Protein AF-A0A819NK34-F1 (afdb_monomer_lite)

Structure (mmCIF, N/CA/C/O backbone):
data_AF-A0A819NK34-F1
#
_entry.id   AF-A0A819NK34-F1
#
loop_
_atom_site.group_PDB
_atom_site.id
_atom_site.type_symbol
_atom_site.label_atom_id
_atom_site.label_alt_id
_atom_site.label_comp_id
_atom_site.label_asym_id
_atom_site.label_entity_id
_atom_site.label_seq_id
_atom_site.pdbx_PDB_ins_code
_atom_site.Cartn_x
_atom_site.Cartn_y
_atom_site.Cartn_z
_atom_site.occupancy
_atom_site.B_iso_or_equiv
_atom_site.auth_seq_id
_atom_site.auth_comp_id
_atom_site.auth_asym_id
_atom_site.auth_atom_id
_atom_site.pdbx_PDB_model_num
ATOM 1 N N . MET A 1 1 ? -2.467 11.277 -20.483 1.00 30.06 1 MET A N 1
ATOM 2 C CA . MET A 1 1 ? -1.387 10.274 -20.500 1.00 30.06 1 MET A CA 1
ATOM 3 C C . MET A 1 1 ? -0.006 10.895 -20.282 1.00 30.06 1 MET A C 1
ATOM 5 O O . MET A 1 1 ? 0.793 10.270 -19.603 1.00 30.06 1 MET A O 1
ATOM 9 N N . SER A 1 2 ? 0.207 12.167 -20.659 1.00 23.39 2 SER A N 1
ATOM 10 C CA . SER A 1 2 ? 1.156 13.052 -19.950 1.00 23.39 2 SER A CA 1
ATOM 11 C C . SER A 1 2 ? 1.009 12.925 -18.430 1.00 23.39 2 SER A C 1
ATOM 13 O O . SER A 1 2 ? 1.991 12.760 -17.735 1.00 23.39 2 SER A O 1
ATOM 15 N N . ALA A 1 3 ? -0.232 12.818 -17.948 1.00 28.27 3 ALA A N 1
ATOM 16 C CA . ALA A 1 3 ? -0.542 12.581 -16.543 1.00 28.27 3 ALA A CA 1
ATOM 17 C C . ALA A 1 3 ? -0.014 11.271 -15.922 1.00 28.27 3 ALA A C 1
ATOM 19 O O . ALA A 1 3 ? 0.008 11.235 -14.709 1.00 28.27 3 ALA A O 1
ATOM 20 N N . VAL A 1 4 ? 0.363 10.219 -16.673 1.00 31.67 4 VAL A N 1
ATOM 21 C CA . VAL A 1 4 ? 0.807 8.918 -16.097 1.00 31.67 4 VAL A CA 1
ATOM 22 C C . VAL A 1 4 ? 2.336 8.818 -16.032 1.00 31.67 4 VAL A C 1
ATOM 24 O O . VAL A 1 4 ? 2.873 8.350 -15.043 1.00 31.67 4 VAL A O 1
ATOM 27 N N . VAL A 1 5 ? 3.053 9.358 -17.023 1.00 31.89 5 VAL A N 1
ATOM 28 C CA . VAL A 1 5 ? 4.519 9.512 -16.933 1.00 31.89 5 VAL A CA 1
ATOM 29 C C . VAL A 1 5 ? 4.885 10.671 -16.001 1.00 31.89 5 VAL A C 1
ATOM 31 O O . VAL A 1 5 ? 5.828 10.552 -15.218 1.00 31.89 5 VAL A O 1
ATOM 34 N N . ASP A 1 6 ? 4.088 11.752 -15.994 1.00 33.59 6 ASP A N 1
ATOM 35 C CA . ASP A 1 6 ? 4.114 12.679 -14.864 1.00 33.59 6 ASP A CA 1
ATOM 36 C C . ASP A 1 6 ? 3.709 11.949 -13.590 1.00 33.59 6 ASP A C 1
ATOM 38 O O . ASP A 1 6 ? 4.337 12.214 -12.588 1.00 33.59 6 ASP A O 1
ATOM 42 N N . TYR A 1 7 ? 2.749 11.012 -13.583 1.00 39.09 7 TYR A N 1
ATOM 43 C CA . TYR A 1 7 ? 2.395 10.298 -12.351 1.00 39.09 7 TYR A CA 1
ATOM 44 C C . TYR A 1 7 ? 3.585 9.558 -11.764 1.00 39.09 7 TYR A C 1
ATOM 46 O O . TYR A 1 7 ? 3.842 9.786 -10.604 1.00 39.09 7 TYR A O 1
ATOM 54 N N . ASP A 1 8 ? 4.359 8.766 -12.504 1.00 41.00 8 ASP A N 1
ATOM 55 C CA . ASP A 1 8 ? 5.472 8.015 -11.897 1.00 41.00 8 ASP A CA 1
ATOM 56 C C . ASP A 1 8 ? 6.637 8.918 -11.473 1.00 41.00 8 ASP A C 1
ATOM 58 O O . ASP A 1 8 ? 7.238 8.713 -10.417 1.00 41.00 8 ASP A O 1
ATOM 62 N N . ILE A 1 9 ? 6.931 9.980 -12.231 1.00 46.94 9 ILE A N 1
ATOM 63 C CA . ILE A 1 9 ? 7.971 10.955 -11.866 1.00 46.94 9 ILE A CA 1
ATOM 64 C C . ILE A 1 9 ? 7.504 11.837 -10.701 1.00 46.94 9 ILE A C 1
ATOM 66 O O . ILE A 1 9 ? 8.265 12.088 -9.766 1.00 46.94 9 ILE A O 1
ATOM 70 N N . VAL A 1 10 ? 6.259 12.306 -10.729 1.00 54.38 10 VAL A N 1
ATOM 71 C CA . VAL A 1 10 ? 5.617 13.079 -9.659 1.00 54.38 10 VAL A CA 1
ATOM 72 C C . VAL A 1 10 ? 5.414 12.197 -8.440 1.00 54.38 10 VAL A C 1
ATOM 74 O O . VAL A 1 10 ? 5.670 12.671 -7.352 1.00 54.38 10 VAL A O 1
ATOM 77 N N . TYR A 1 11 ? 5.063 10.925 -8.576 1.00 58.38 11 TYR A N 1
ATOM 78 C CA . TYR A 1 11 ? 4.918 9.952 -7.495 1.00 58.38 11 TYR A CA 1
ATOM 79 C C . TYR A 1 11 ? 6.275 9.613 -6.900 1.00 58.38 11 TYR A C 1
ATOM 81 O O . TYR A 1 11 ? 6.423 9.629 -5.681 1.00 58.38 11 TYR A O 1
ATOM 89 N N . ALA A 1 12 ? 7.310 9.417 -7.719 1.00 57.19 12 ALA A N 1
ATOM 90 C CA . ALA A 1 12 ? 8.670 9.253 -7.233 1.00 57.19 12 ALA A CA 1
ATOM 91 C C . ALA A 1 12 ? 9.133 10.501 -6.468 1.00 57.19 12 ALA A C 1
ATOM 93 O O . ALA A 1 12 ? 9.652 10.358 -5.361 1.00 57.19 12 ALA A O 1
ATOM 94 N N . ARG A 1 13 ? 8.877 11.708 -6.997 1.00 67.50 13 ARG A N 1
ATOM 95 C CA . ARG A 1 13 ? 9.196 12.998 -6.354 1.00 67.50 13 ARG A CA 1
ATOM 96 C C . ARG A 1 13 ? 8.354 13.279 -5.109 1.00 67.50 13 ARG A C 1
ATOM 98 O O . ARG A 1 13 ? 8.875 13.791 -4.126 1.00 67.50 13 ARG A O 1
ATOM 105 N N . LEU A 1 14 ? 7.078 12.919 -5.119 1.00 71.88 14 LEU A N 1
ATOM 106 C CA . LEU A 1 14 ? 6.174 13.026 -3.982 1.00 71.88 14 LEU A CA 1
ATOM 107 C C . LEU A 1 14 ? 6.605 12.046 -2.902 1.00 71.88 14 LEU A C 1
ATOM 109 O O . LEU A 1 14 ? 6.689 12.447 -1.757 1.00 71.88 14 LEU A O 1
ATOM 113 N N . THR A 1 15 ? 6.984 10.816 -3.242 1.00 69.25 15 THR A N 1
ATOM 114 C CA . THR A 1 15 ? 7.507 9.830 -2.284 1.00 69.25 15 THR A CA 1
ATOM 115 C C . THR A 1 15 ? 8.784 10.332 -1.595 1.00 69.25 15 THR A C 1
ATOM 117 O O . THR A 1 15 ? 8.942 10.106 -0.397 1.00 69.25 15 THR A O 1
ATOM 120 N N . ILE A 1 16 ? 9.667 11.066 -2.300 1.00 74.94 16 ILE A N 1
ATOM 121 C CA . ILE A 1 16 ? 10.852 11.729 -1.699 1.00 74.94 16 ILE A CA 1
ATOM 122 C C . ILE A 1 16 ? 10.447 12.670 -0.562 1.00 74.94 16 ILE A C 1
ATOM 124 O O . ILE A 1 16 ? 11.155 12.765 0.434 1.00 74.94 16 ILE A O 1
ATOM 128 N N . VAL A 1 17 ? 9.319 13.363 -0.704 1.00 81.88 17 VAL A N 1
ATOM 129 C CA . VAL A 1 17 ? 8.878 14.395 0.240 1.00 81.88 17 VAL A CA 1
ATOM 130 C C . VAL A 1 17 ? 7.931 13.822 1.298 1.00 81.88 17 VAL A C 1
ATOM 132 O O . VAL A 1 17 ? 8.093 14.073 2.489 1.00 81.88 17 VAL A O 1
ATOM 135 N N . ILE A 1 18 ? 6.963 13.012 0.879 1.00 84.12 18 ILE A N 1
ATOM 136 C CA . ILE A 1 18 ? 5.900 12.453 1.713 1.00 84.12 18 ILE A CA 1
ATOM 137 C C . ILE A 1 18 ? 6.465 11.462 2.725 1.00 84.12 18 ILE A C 1
ATOM 139 O O . ILE A 1 18 ? 6.090 11.547 3.889 1.00 84.12 18 ILE A O 1
ATOM 143 N N . VAL A 1 19 ? 7.371 10.555 2.337 1.00 85.75 19 VAL A N 1
ATOM 144 C CA . VAL A 1 19 ? 7.854 9.506 3.254 1.00 85.75 19 VAL A CA 1
ATOM 145 C C . VAL A 1 19 ? 8.613 10.096 4.454 1.00 85.75 19 VAL A C 1
ATOM 147 O O . VAL A 1 19 ? 8.268 9.751 5.585 1.00 85.75 19 VAL A O 1
ATOM 150 N N . PRO A 1 20 ? 9.565 11.038 4.293 1.00 88.44 20 PRO A N 1
ATOM 151 C CA . PRO A 1 20 ? 10.178 11.728 5.431 1.00 88.44 20 PRO A CA 1
ATOM 152 C C . PRO A 1 20 ? 9.176 12.497 6.288 1.00 88.44 20 PRO A C 1
ATOM 154 O O . PRO A 1 20 ? 9.249 12.437 7.515 1.00 88.44 20 PRO A O 1
ATOM 157 N N . ILE A 1 21 ? 8.221 13.195 5.662 1.00 89.81 21 ILE A N 1
ATOM 158 C CA . ILE A 1 21 ? 7.171 13.920 6.386 1.00 89.81 21 ILE A CA 1
ATOM 159 C C . ILE A 1 21 ? 6.331 12.945 7.215 1.00 89.81 21 ILE A C 1
ATOM 161 O O . ILE A 1 21 ? 6.085 13.202 8.390 1.00 89.81 21 ILE A O 1
ATOM 165 N N . GLN A 1 22 ? 5.938 11.808 6.643 1.00 89.50 22 GLN A N 1
ATOM 166 C CA . GLN A 1 22 ? 5.203 10.751 7.330 1.00 89.50 22 GLN A CA 1
ATOM 167 C C . GLN A 1 22 ? 6.014 10.168 8.489 1.00 89.50 22 GLN A C 1
ATOM 169 O O . GLN A 1 22 ? 5.450 9.940 9.558 1.00 89.50 22 GLN A O 1
ATOM 174 N N . ILE A 1 23 ? 7.326 9.975 8.318 1.00 92.25 23 ILE A N 1
ATOM 175 C CA . ILE A 1 23 ? 8.204 9.505 9.394 1.00 92.25 23 ILE A CA 1
ATOM 176 C C . ILE A 1 23 ? 8.233 10.512 10.544 1.00 92.25 23 ILE A C 1
ATOM 178 O O . ILE A 1 23 ? 7.943 10.159 11.688 1.00 92.25 23 ILE A O 1
ATOM 182 N N . VAL A 1 24 ? 8.527 11.779 10.247 1.00 94.19 24 VAL A N 1
ATOM 183 C CA . VAL A 1 24 ? 8.643 12.836 11.259 1.00 94.19 24 VAL A CA 1
ATOM 184 C C . VAL A 1 24 ? 7.307 13.072 11.961 1.00 94.19 24 VAL A C 1
ATOM 186 O O . VAL A 1 24 ? 7.236 13.008 13.190 1.00 94.19 24 VAL A O 1
ATOM 189 N N . LEU A 1 25 ? 6.230 13.300 11.206 1.00 94.19 25 LEU A N 1
ATOM 190 C CA . LEU A 1 25 ? 4.904 13.539 11.775 1.00 94.19 25 LEU A CA 1
ATOM 191 C C . LEU A 1 25 ? 4.368 12.305 12.500 1.00 94.19 25 LEU A C 1
ATOM 193 O O . LEU A 1 25 ? 3.782 12.447 13.573 1.00 94.19 25 LEU A O 1
ATOM 197 N N . GLY A 1 26 ? 4.591 11.106 11.961 1.00 92.50 26 GLY A N 1
ATOM 198 C CA . GLY A 1 26 ? 4.178 9.848 12.575 1.00 92.50 26 GLY A CA 1
ATOM 199 C C . GLY A 1 26 ? 4.842 9.629 13.932 1.00 92.50 26 GLY A C 1
ATOM 200 O O . GLY A 1 26 ? 4.159 9.315 14.908 1.00 92.50 26 GLY A O 1
ATOM 201 N N . VAL A 1 27 ? 6.151 9.868 14.036 1.00 95.62 27 VAL A N 1
ATOM 202 C CA . VAL A 1 27 ? 6.882 9.755 15.305 1.00 95.62 27 VAL A CA 1
ATOM 203 C C . VAL A 1 27 ? 6.442 10.842 16.289 1.00 95.62 27 VAL A C 1
ATOM 205 O O . VAL A 1 27 ? 6.053 10.520 17.412 1.00 95.62 27 VAL A O 1
ATOM 208 N N . LEU A 1 28 ? 6.424 12.115 15.879 1.00 96.62 28 LEU A N 1
ATOM 209 C CA . LEU A 1 28 ? 6.059 13.231 16.761 1.00 96.62 28 LEU A CA 1
ATOM 210 C C . LEU A 1 28 ? 4.627 13.112 17.298 1.00 96.62 28 LEU A C 1
ATOM 212 O O . LEU A 1 28 ? 4.397 13.293 18.495 1.00 96.62 28 LEU A O 1
ATOM 216 N N . THR A 1 29 ? 3.670 12.758 16.437 1.00 94.62 29 THR A N 1
ATOM 217 C CA . THR A 1 29 ? 2.258 12.607 16.822 1.00 94.62 29 THR A CA 1
ATOM 218 C C . THR A 1 29 ? 2.083 11.477 17.829 1.00 94.62 29 THR A C 1
ATOM 220 O O . THR A 1 29 ? 1.382 11.633 18.830 1.00 94.62 29 THR A O 1
ATOM 223 N N . ASN A 1 30 ? 2.749 10.341 17.617 1.00 95.06 30 ASN A N 1
ATOM 224 C CA . ASN A 1 30 ? 2.640 9.220 18.541 1.00 95.06 30 ASN A CA 1
ATOM 225 C C . ASN A 1 30 ? 3.395 9.460 19.860 1.00 95.06 30 ASN A C 1
ATOM 227 O O . ASN A 1 30 ? 2.894 9.059 20.909 1.00 95.06 30 ASN A O 1
ATOM 231 N N . ILE A 1 31 ? 4.519 10.188 19.857 1.00 96.62 31 ILE A N 1
ATOM 232 C CA . ILE A 1 31 ? 5.175 10.653 21.094 1.00 96.62 31 ILE A CA 1
ATOM 233 C C . ILE A 1 31 ? 4.228 11.557 21.886 1.00 96.62 31 ILE A C 1
ATOM 235 O O . ILE A 1 31 ? 4.044 11.365 23.090 1.00 96.62 31 ILE A O 1
ATOM 239 N N . PHE A 1 32 ? 3.577 12.511 21.218 1.00 95.56 32 PHE A N 1
ATOM 240 C CA . PHE A 1 32 ? 2.588 13.374 21.856 1.00 95.56 32 PHE A CA 1
ATOM 241 C C . PHE A 1 32 ? 1.424 12.563 22.448 1.00 95.56 32 PHE A C 1
ATOM 243 O O . PHE A 1 32 ? 1.059 12.771 23.609 1.00 95.56 32 PHE A O 1
ATOM 250 N N . ASN A 1 33 ? 0.900 11.580 21.708 1.00 92.62 33 ASN A N 1
ATOM 251 C CA . ASN A 1 33 ? -0.131 10.667 22.205 1.00 92.62 33 ASN A CA 1
ATOM 252 C C . ASN A 1 33 ? 0.332 9.907 23.454 1.00 92.62 33 ASN A C 1
ATOM 254 O O . ASN A 1 33 ? -0.418 9.829 24.427 1.00 92.62 33 ASN A O 1
ATOM 258 N N . ILE A 1 34 ? 1.570 9.405 23.479 1.00 95.44 34 ILE A N 1
ATOM 259 C CA . ILE A 1 34 ? 2.141 8.734 24.655 1.00 95.44 34 ILE A CA 1
ATOM 260 C C . ILE A 1 34 ? 2.190 9.694 25.847 1.00 95.44 34 ILE A C 1
ATOM 262 O O . ILE A 1 34 ? 1.727 9.331 26.928 1.00 95.44 34 ILE A O 1
ATOM 266 N N . ILE A 1 35 ? 2.681 10.924 25.669 1.00 94.12 35 ILE A N 1
ATOM 267 C CA . ILE A 1 35 ? 2.768 11.927 26.744 1.00 94.12 35 ILE A CA 1
ATOM 268 C C . ILE A 1 35 ? 1.377 12.251 27.308 1.00 94.12 35 ILE A C 1
ATOM 270 O O . ILE A 1 35 ? 1.193 12.314 28.526 1.00 94.12 35 ILE A O 1
ATOM 274 N N . VAL A 1 36 ? 0.382 12.446 26.438 1.00 92.69 36 VAL A N 1
ATOM 275 C CA . VAL A 1 36 ? -0.991 12.771 26.845 1.00 92.69 36 VAL A CA 1
ATOM 276 C C . VAL A 1 36 ? -1.652 11.587 27.549 1.00 92.69 36 VAL A C 1
ATOM 278 O O . VAL A 1 36 ? -2.174 11.752 28.652 1.00 92.69 36 VAL A O 1
ATOM 281 N N . LEU A 1 37 ? -1.613 10.393 26.956 1.00 90.56 37 LEU A N 1
ATOM 282 C CA . LEU A 1 37 ? -2.305 9.208 27.474 1.00 90.56 37 LEU A CA 1
ATOM 283 C C . LEU A 1 37 ? -1.626 8.621 28.720 1.00 90.56 37 LEU A C 1
ATOM 285 O O . LEU A 1 37 ? -2.302 8.003 29.542 1.00 90.56 37 LEU A O 1
ATOM 289 N N . SER A 1 38 ? -0.328 8.878 28.917 1.00 92.31 38 SER A N 1
ATOM 290 C CA . SER A 1 38 ? 0.411 8.474 30.124 1.00 92.31 38 SER A CA 1
ATOM 291 C C . SER A 1 38 ? 0.073 9.313 31.359 1.00 92.31 38 SER A C 1
ATOM 293 O O . SER A 1 38 ? 0.467 8.962 32.475 1.00 92.31 38 SER A O 1
ATOM 295 N N . ARG A 1 39 ? -0.682 10.414 31.213 1.00 92.19 39 ARG A N 1
ATOM 296 C CA . ARG A 1 39 ? -1.121 11.225 32.357 1.00 92.19 39 ARG A CA 1
ATOM 297 C C . ARG A 1 39 ? -1.934 10.371 33.329 1.00 92.19 39 ARG A C 1
ATOM 299 O O . ARG A 1 39 ? -2.934 9.755 32.962 1.00 92.19 39 ARG A O 1
ATOM 306 N N . ARG A 1 40 ? -1.545 10.399 34.610 1.00 85.06 40 ARG A N 1
ATOM 307 C CA . ARG A 1 40 ? -2.106 9.556 35.686 1.00 85.06 40 ARG A CA 1
ATOM 308 C C . ARG A 1 40 ? -3.635 9.626 35.796 1.00 85.06 40 ARG A C 1
ATOM 310 O O . ARG A 1 40 ? -4.254 8.627 36.156 1.00 85.06 40 ARG A O 1
ATOM 317 N N . SER A 1 41 ? -4.233 10.777 35.484 1.00 83.88 41 SER A N 1
ATOM 318 C CA . SER A 1 41 ? -5.688 10.971 35.466 1.00 83.88 41 SER A CA 1
ATOM 319 C C . SER A 1 41 ? -6.376 10.156 34.368 1.00 83.88 41 SER A C 1
ATOM 321 O O . SER A 1 41 ? -7.370 9.494 34.643 1.00 83.88 41 SER A O 1
ATOM 323 N N . LEU A 1 42 ? -5.831 10.137 33.151 1.00 78.75 42 LEU A N 1
ATOM 324 C CA . LEU A 1 42 ? -6.391 9.410 32.005 1.00 78.75 42 LEU A CA 1
ATOM 325 C C . LEU A 1 42 ? -6.094 7.913 32.072 1.00 78.75 42 LEU A C 1
ATOM 327 O O . LEU A 1 42 ? -6.962 7.090 31.770 1.00 78.75 42 LEU A O 1
ATOM 331 N N . LEU A 1 43 ? -4.889 7.566 32.523 1.00 81.81 43 LEU A N 1
ATOM 332 C CA . LEU A 1 43 ? -4.426 6.186 32.620 1.00 81.81 43 LEU A CA 1
ATOM 333 C C . LEU A 1 43 ? -5.231 5.383 33.653 1.00 81.81 43 LEU A C 1
ATOM 335 O O . LEU A 1 43 ? -5.445 4.187 33.489 1.00 81.81 43 LEU A O 1
ATOM 339 N N . ARG A 1 44 ? -5.733 6.036 34.708 1.00 77.50 44 ARG A N 1
ATOM 340 C CA . ARG A 1 44 ? -6.599 5.400 35.715 1.00 77.50 44 ARG A CA 1
ATOM 341 C C . ARG A 1 44 ? -8.089 5.479 35.389 1.00 77.50 44 ARG A C 1
ATOM 343 O O . ARG A 1 44 ? -8.843 4.668 35.915 1.00 77.50 44 ARG A O 1
ATOM 350 N N . ALA A 1 45 ? -8.508 6.429 34.553 1.00 76.06 45 ALA A N 1
ATOM 351 C CA . ALA A 1 45 ? -9.923 6.688 34.294 1.00 76.06 45 ALA A CA 1
ATOM 352 C C . ALA A 1 45 ? -10.583 5.659 33.367 1.00 76.06 45 ALA A C 1
ATOM 354 O O . ALA A 1 45 ? -11.752 5.345 33.563 1.00 76.06 45 ALA A O 1
ATOM 355 N N . SER A 1 46 ? -9.869 5.142 32.360 1.00 81.94 46 SER A N 1
ATOM 356 C CA . SER A 1 46 ? -10.464 4.247 31.360 1.00 81.94 46 SER A CA 1
ATOM 357 C C . SER A 1 46 ? -9.506 3.121 30.949 1.00 81.94 46 SER A C 1
ATOM 359 O O . SER A 1 46 ? -8.398 3.409 30.492 1.00 81.94 46 SER A O 1
ATOM 361 N N . PRO A 1 47 ? -9.926 1.842 31.015 1.00 87.75 47 PRO A N 1
ATOM 362 C CA . PRO A 1 47 ? -9.177 0.716 30.449 1.00 87.75 47 PRO A CA 1
ATOM 363 C C . PRO A 1 47 ? -8.827 0.928 28.969 1.00 87.75 47 PRO A C 1
ATOM 365 O O . PRO A 1 47 ? -7.667 0.750 28.605 1.00 87.75 47 PRO A O 1
ATOM 368 N N . CYS A 1 48 ? -9.770 1.460 28.177 1.00 86.44 48 CYS A N 1
ATOM 369 C CA . CYS A 1 48 ? -9.578 1.894 26.788 1.00 86.44 48 CYS A CA 1
ATOM 370 C C . CYS A 1 48 ? -8.278 2.690 26.514 1.00 86.44 48 CYS A C 1
ATOM 372 O O . CYS A 1 48 ? -7.669 2.528 25.459 1.00 86.44 48 CYS A O 1
ATOM 374 N N . THR A 1 49 ? -7.821 3.524 27.459 1.00 88.94 49 THR A N 1
ATOM 375 C CA . THR A 1 49 ? -6.593 4.333 27.331 1.00 88.94 49 THR A CA 1
ATOM 376 C C . THR A 1 49 ? -5.344 3.468 27.139 1.00 88.94 49 THR A C 1
ATOM 378 O O . THR A 1 49 ? -4.421 3.872 26.439 1.00 88.94 49 THR A O 1
ATOM 381 N N . HIS A 1 50 ? -5.309 2.264 27.722 1.00 93.12 50 HIS A N 1
ATOM 382 C CA . HIS A 1 50 ? -4.156 1.366 27.618 1.00 93.12 50 HIS A CA 1
ATOM 383 C C . HIS A 1 50 ? -4.002 0.790 26.209 1.00 93.12 50 HIS A C 1
ATOM 385 O O . HIS A 1 50 ? -2.875 0.641 25.747 1.00 93.12 50 HIS A O 1
ATOM 391 N N . TYR A 1 51 ? -5.111 0.509 25.513 1.00 94.50 51 TYR A N 1
ATOM 392 C CA . TYR A 1 51 ? -5.063 0.067 24.118 1.00 94.50 51 TYR A CA 1
ATOM 393 C C . TYR A 1 51 ? -4.524 1.178 23.216 1.00 94.50 51 TYR A C 1
ATOM 395 O O . TYR A 1 51 ? -3.630 0.922 22.421 1.00 94.50 51 TYR A O 1
ATOM 403 N N . PHE A 1 52 ? -4.981 2.426 23.389 1.00 92.38 52 PHE A N 1
ATOM 404 C CA . PHE A 1 52 ? -4.459 3.559 22.613 1.00 92.38 52 PHE A CA 1
ATOM 405 C C . PHE A 1 52 ? -2.991 3.870 22.909 1.00 92.38 52 PHE A C 1
ATOM 407 O O . PHE A 1 52 ? -2.253 4.229 21.997 1.00 92.38 52 PHE A O 1
ATOM 414 N N . LEU A 1 53 ? -2.550 3.697 24.157 1.00 94.62 53 LEU A N 1
ATOM 415 C CA . LEU A 1 53 ? -1.138 3.826 24.506 1.00 94.62 53 LEU A CA 1
ATOM 416 C C . LEU A 1 53 ? -0.293 2.744 23.817 1.00 94.62 53 LEU A C 1
ATOM 418 O O . LEU A 1 53 ? 0.752 3.058 23.255 1.00 94.62 53 LEU A O 1
ATOM 422 N N . ALA A 1 54 ? -0.759 1.490 23.823 1.00 95.94 54 ALA A N 1
ATOM 423 C CA . ALA A 1 54 ? -0.095 0.396 23.118 1.00 95.94 54 ALA A CA 1
ATOM 424 C C . ALA A 1 54 ? -0.050 0.647 21.602 1.00 95.94 54 ALA A C 1
ATOM 426 O O . ALA A 1 54 ? 1.015 0.518 21.008 1.00 95.94 54 ALA A O 1
ATOM 427 N N . ILE A 1 55 ? -1.159 1.098 21.004 1.00 94.81 55 ILE A N 1
ATOM 428 C CA . ILE A 1 55 ? -1.219 1.497 19.591 1.00 94.81 55 ILE A CA 1
ATOM 429 C C . ILE A 1 55 ? -0.190 2.591 19.300 1.00 94.81 55 ILE A C 1
ATOM 431 O O . ILE A 1 55 ? 0.574 2.443 18.360 1.00 94.81 55 ILE A O 1
ATOM 435 N N . ALA A 1 56 ? -0.106 3.651 20.112 1.00 95.69 56 ALA A N 1
ATOM 436 C CA . ALA A 1 56 ? 0.841 4.740 19.869 1.00 95.69 56 ALA A CA 1
ATOM 437 C C . ALA A 1 56 ? 2.305 4.261 19.872 1.00 95.69 56 ALA A C 1
ATOM 439 O O . ALA A 1 56 ? 3.082 4.648 19.002 1.00 95.69 56 ALA A O 1
ATOM 440 N N . VAL A 1 57 ? 2.675 3.377 20.806 1.00 96.00 57 VAL A N 1
ATOM 441 C CA . VAL A 1 57 ? 4.019 2.771 20.850 1.00 96.00 57 VAL A CA 1
ATOM 442 C C . VAL A 1 57 ? 4.270 1.908 19.613 1.00 96.00 57 VAL A C 1
ATOM 444 O O . VAL A 1 57 ? 5.306 2.036 18.962 1.00 96.00 57 VAL A O 1
ATOM 447 N N . THR A 1 58 ? 3.316 1.049 19.260 1.00 95.44 58 THR A N 1
ATOM 448 C CA . THR A 1 58 ? 3.434 0.165 18.100 1.00 95.44 58 THR A CA 1
ATOM 449 C C . THR A 1 58 ? 3.476 0.944 16.779 1.00 95.44 58 THR A C 1
ATOM 451 O O . THR A 1 58 ? 4.242 0.584 15.890 1.00 95.44 58 THR A O 1
ATOM 454 N N . SER A 1 59 ? 2.731 2.041 16.651 1.00 94.38 59 SER A N 1
ATOM 455 C CA . SER A 1 59 ? 2.736 2.894 15.458 1.00 94.38 59 SER A CA 1
ATOM 456 C C . SER A 1 59 ? 4.082 3.587 15.236 1.00 94.38 59 SER A C 1
ATOM 458 O O . SER A 1 59 ? 4.502 3.733 14.092 1.00 94.38 59 SER A O 1
ATOM 460 N N . ILE A 1 60 ? 4.803 3.966 16.301 1.00 95.69 60 ILE A N 1
ATOM 461 C CA . ILE A 1 60 ? 6.186 4.466 16.172 1.00 95.69 60 ILE A CA 1
ATOM 462 C C . ILE A 1 60 ? 7.078 3.378 15.573 1.00 95.69 60 ILE A C 1
ATOM 464 O O . ILE A 1 60 ? 7.827 3.645 14.635 1.00 95.69 60 ILE A O 1
ATOM 468 N N . LEU A 1 61 ? 6.971 2.147 16.083 1.00 94.12 61 LEU A N 1
ATOM 469 C CA . LEU A 1 61 ? 7.738 1.018 15.564 1.00 94.12 61 LEU A CA 1
ATOM 470 C C . LEU A 1 61 ? 7.407 0.745 14.090 1.00 94.12 61 LEU A C 1
ATOM 472 O O . LEU A 1 61 ? 8.323 0.552 13.296 1.00 94.12 61 LEU A O 1
ATOM 476 N N . TYR A 1 62 ? 6.126 0.793 13.710 1.00 93.75 62 TYR A N 1
ATOM 477 C CA . TYR A 1 62 ? 5.695 0.636 12.319 1.00 93.75 62 TYR A CA 1
ATOM 478 C C . TYR A 1 62 ? 6.335 1.673 11.399 1.00 93.75 62 TYR A C 1
ATOM 480 O O . TYR A 1 62 ? 6.892 1.322 10.367 1.00 93.75 62 TYR A O 1
ATOM 488 N N . VAL A 1 63 ? 6.279 2.950 11.775 1.00 93.19 63 VAL A N 1
ATOM 489 C CA . VAL A 1 63 ? 6.800 4.044 10.947 1.00 93.19 63 VAL A CA 1
ATOM 490 C C . VAL A 1 63 ? 8.320 3.937 10.785 1.00 93.19 63 VAL A C 1
ATOM 492 O O . VAL A 1 63 ? 8.842 4.133 9.689 1.00 93.19 63 VAL A O 1
ATOM 495 N N . ILE A 1 64 ? 9.039 3.572 11.850 1.00 91.38 64 ILE A N 1
ATOM 496 C CA . ILE A 1 64 ? 10.496 3.393 11.801 1.00 91.38 64 ILE A CA 1
ATOM 497 C C . ILE A 1 64 ? 10.874 2.175 10.949 1.00 91.38 64 ILE A C 1
ATOM 499 O O . ILE A 1 64 ? 11.757 2.277 10.102 1.00 91.38 64 ILE A O 1
ATOM 503 N N . VAL A 1 65 ? 10.221 1.027 11.152 1.00 90.75 65 VAL A N 1
ATOM 504 C CA . VAL A 1 65 ? 10.570 -0.214 10.444 1.00 90.75 65 VAL A CA 1
ATOM 505 C C . VAL A 1 65 ? 10.044 -0.198 9.010 1.00 90.75 65 VAL A C 1
ATOM 507 O O . VAL A 1 65 ? 10.800 -0.465 8.086 1.00 90.75 65 VAL A O 1
ATOM 510 N N . GLY A 1 66 ? 8.774 0.133 8.796 1.00 87.44 66 GLY A N 1
ATOM 511 C CA . GLY A 1 66 ? 8.113 0.124 7.490 1.00 87.44 66 GLY A CA 1
ATOM 512 C C . GLY A 1 66 ? 8.570 1.280 6.614 1.00 87.44 66 GLY A C 1
ATOM 513 O O . GLY A 1 66 ? 9.336 1.083 5.674 1.00 87.44 66 GLY A O 1
ATOM 514 N N . SER A 1 67 ? 8.151 2.503 6.945 1.00 86.25 67 SER A N 1
ATOM 515 C CA . SER A 1 67 ? 8.496 3.684 6.143 1.00 86.25 67 SER A CA 1
ATOM 516 C C . SER A 1 67 ? 10.005 3.948 6.129 1.00 86.25 67 SER A C 1
ATOM 518 O O . SER A 1 67 ? 10.553 4.313 5.090 1.00 86.25 67 SER A O 1
ATOM 520 N N . GLY A 1 68 ? 10.700 3.714 7.248 1.00 86.44 68 GLY A N 1
ATOM 521 C CA . GLY A 1 68 ? 12.154 3.870 7.320 1.00 86.44 68 GLY A CA 1
ATOM 522 C C . GLY A 1 68 ? 12.925 2.876 6.449 1.00 86.44 68 GLY A C 1
ATOM 523 O O . GLY A 1 68 ? 13.876 3.283 5.783 1.00 86.44 68 GLY A O 1
ATOM 524 N N . SER A 1 69 ? 12.510 1.604 6.374 1.00 84.12 69 SER A N 1
ATOM 525 C CA . SER A 1 69 ? 13.170 0.627 5.488 1.00 84.12 69 SER A CA 1
ATOM 526 C C . SER A 1 69 ? 12.949 0.937 4.008 1.00 84.12 69 SER A C 1
ATOM 528 O O . SER A 1 69 ? 13.898 0.851 3.231 1.00 84.12 69 SER A O 1
ATOM 530 N N . GLN A 1 70 ? 11.742 1.366 3.622 1.00 78.88 70 GLN A N 1
ATOM 531 C CA . GLN A 1 70 ? 11.447 1.795 2.249 1.00 78.88 70 GLN A CA 1
ATOM 532 C C . GLN A 1 70 ? 12.267 3.029 1.856 1.00 78.88 70 GLN A C 1
ATOM 534 O O . GLN A 1 70 ? 12.857 3.080 0.775 1.00 78.88 70 GLN A O 1
ATOM 539 N N . PHE A 1 71 ? 12.355 4.014 2.755 1.00 82.81 71 PHE A N 1
ATOM 540 C CA . PHE A 1 71 ? 13.191 5.192 2.552 1.00 82.81 71 PHE A CA 1
ATOM 541 C C . PHE A 1 71 ? 14.670 4.804 2.406 1.00 82.81 71 PHE A C 1
ATOM 543 O O . PHE A 1 71 ? 15.348 5.256 1.482 1.00 82.81 71 PHE A O 1
ATOM 550 N N . ALA A 1 72 ? 15.162 3.911 3.269 1.00 80.44 72 ALA A N 1
ATOM 551 C CA . ALA A 1 72 ? 16.544 3.452 3.227 1.00 80.44 72 ALA A CA 1
ATOM 552 C C . ALA A 1 72 ? 16.902 2.729 1.924 1.00 80.44 72 ALA A C 1
ATOM 554 O O . ALA A 1 72 ? 17.960 2.988 1.345 1.00 80.44 72 ALA A O 1
ATOM 555 N N . GLN A 1 73 ? 15.988 1.895 1.430 1.00 74.56 73 GLN A N 1
ATOM 556 C CA . GLN A 1 73 ? 16.130 1.192 0.160 1.00 74.56 73 GLN A CA 1
ATOM 557 C C . GLN A 1 73 ? 16.211 2.117 -1.035 1.00 74.56 73 GLN A C 1
ATOM 559 O O . GLN A 1 73 ? 17.044 1.903 -1.915 1.00 74.56 73 GLN A O 1
ATOM 564 N N . LYS A 1 74 ? 15.391 3.163 -1.052 1.00 71.31 74 LYS A N 1
ATOM 565 C CA . LYS A 1 74 ? 15.325 4.061 -2.197 1.00 71.31 74 LYS A CA 1
ATOM 566 C C . LYS A 1 74 ? 16.504 5.035 -2.277 1.00 71.31 74 LYS A C 1
ATOM 568 O O . LYS A 1 74 ? 16.925 5.356 -3.383 1.00 71.31 74 LYS A O 1
ATOM 573 N N . TYR A 1 75 ? 17.040 5.499 -1.143 1.00 75.44 75 TYR A N 1
ATOM 574 C CA . TYR A 1 75 ? 18.020 6.602 -1.139 1.00 75.44 75 TYR A CA 1
ATOM 575 C C . TYR A 1 75 ? 19.417 6.236 -0.652 1.00 75.44 75 TYR A C 1
ATOM 577 O O . TYR A 1 75 ? 20.381 6.860 -1.083 1.00 75.44 75 TYR A O 1
ATOM 585 N N . PHE A 1 76 ? 19.552 5.237 0.220 1.00 73.38 76 PHE A N 1
ATOM 586 C CA . PHE A 1 76 ? 20.856 4.840 0.760 1.00 73.38 76 PHE A CA 1
ATOM 587 C C . PHE A 1 76 ? 21.396 3.560 0.116 1.00 73.38 76 PHE A C 1
ATOM 589 O O . PHE A 1 76 ? 22.410 3.039 0.569 1.00 73.38 76 PHE A O 1
ATOM 596 N N . MET A 1 77 ? 20.714 3.032 -0.915 1.00 70.12 77 MET A N 1
ATOM 597 C CA . MET A 1 77 ? 21.014 1.737 -1.551 1.00 70.12 77 MET A CA 1
ATOM 598 C C . MET A 1 77 ? 21.078 0.566 -0.550 1.00 70.12 77 MET A C 1
ATOM 600 O O . MET A 1 77 ? 21.570 -0.518 -0.864 1.00 70.12 77 MET A O 1
ATOM 604 N N . LEU A 1 78 ? 20.562 0.766 0.667 1.00 72.00 78 LEU A N 1
ATOM 605 C CA . LEU A 1 78 ? 20.472 -0.255 1.698 1.00 72.00 78 LEU A CA 1
ATOM 606 C C . LEU A 1 78 ? 19.299 -1.144 1.334 1.00 72.00 78 LEU A C 1
ATOM 608 O O . LEU A 1 78 ? 18.174 -0.678 1.360 1.00 72.00 78 LEU A O 1
ATOM 612 N N . LYS A 1 79 ? 19.513 -2.418 1.017 1.00 74.94 79 LYS A N 1
ATOM 613 C CA . LYS A 1 79 ? 18.412 -3.336 0.691 1.00 74.94 79 LYS A CA 1
ATOM 614 C C . LYS A 1 79 ? 18.080 -4.214 1.906 1.00 74.94 79 LYS A C 1
ATOM 616 O O . LYS A 1 79 ? 18.442 -5.389 1.903 1.00 74.94 79 LYS A O 1
ATOM 621 N N . PRO A 1 80 ? 17.420 -3.690 2.963 1.00 73.62 80 PRO A N 1
ATOM 622 C CA . PRO A 1 80 ? 17.186 -4.448 4.188 1.00 73.62 80 PRO A CA 1
ATOM 623 C C . PRO A 1 80 ? 16.332 -5.693 3.914 1.00 73.62 80 PRO A C 1
ATOM 625 O O . PRO A 1 80 ? 16.608 -6.745 4.482 1.00 73.62 80 PRO A O 1
ATOM 628 N N . TYR A 1 81 ? 15.387 -5.614 2.970 1.00 77.69 81 TYR A N 1
ATOM 629 C CA . TYR A 1 81 ? 14.581 -6.749 2.510 1.00 77.69 81 TYR A CA 1
ATOM 630 C C . TYR A 1 81 ? 15.381 -7.806 1.738 1.00 77.69 81 TYR A C 1
ATOM 632 O O . TYR A 1 81 ? 15.008 -8.969 1.772 1.00 77.69 81 TYR A O 1
ATOM 640 N N . ASN A 1 82 ? 16.504 -7.458 1.106 1.00 77.88 82 ASN A N 1
ATOM 641 C CA . ASN A 1 82 ? 17.275 -8.376 0.253 1.00 77.88 82 ASN A CA 1
ATOM 642 C C . ASN A 1 82 ? 18.407 -9.084 1.016 1.00 77.88 82 ASN A C 1
ATOM 644 O O . ASN A 1 82 ? 19.394 -9.522 0.432 1.00 77.88 82 ASN A O 1
ATOM 648 N N . THR A 1 83 ? 18.287 -9.183 2.339 1.00 85.81 83 THR A N 1
ATOM 649 C CA . THR A 1 83 ? 19.175 -9.996 3.181 1.00 85.81 83 THR A CA 1
ATOM 650 C C . THR A 1 83 ? 18.435 -11.249 3.631 1.00 85.81 83 THR A C 1
ATOM 652 O O . THR A 1 83 ? 17.225 -11.194 3.842 1.00 85.81 83 THR A O 1
ATOM 655 N N . ILE A 1 84 ? 19.127 -12.385 3.794 1.00 86.69 84 ILE A N 1
ATOM 656 C CA . ILE A 1 84 ? 18.487 -13.674 4.151 1.00 86.69 84 ILE A CA 1
ATOM 657 C C . ILE A 1 84 ? 17.587 -13.519 5.384 1.00 86.69 84 ILE A C 1
ATOM 659 O O . ILE A 1 84 ? 16.483 -14.060 5.441 1.00 86.69 84 ILE A O 1
ATOM 663 N N . VAL A 1 85 ? 18.055 -12.737 6.358 1.00 89.88 85 VAL A N 1
ATOM 664 C CA . VAL A 1 85 ? 17.310 -12.424 7.577 1.00 89.88 85 VAL A CA 1
ATOM 665 C C . VAL A 1 85 ? 16.196 -11.420 7.295 1.00 89.88 85 VAL A C 1
ATOM 667 O O . VAL A 1 85 ? 15.053 -11.663 7.669 1.00 89.88 85 VAL A O 1
ATOM 670 N N . GLY A 1 86 ? 16.491 -10.305 6.627 1.00 88.50 86 GLY A N 1
ATOM 671 C CA . GLY A 1 86 ? 15.515 -9.243 6.402 1.00 88.50 86 GLY A CA 1
ATOM 672 C C . GLY A 1 86 ? 14.346 -9.662 5.516 1.00 88.50 86 GLY A C 1
ATOM 673 O O . GLY A 1 86 ? 13.218 -9.286 5.818 1.00 88.50 86 GLY A O 1
ATOM 674 N N . CYS A 1 87 ? 14.571 -10.525 4.524 1.00 88.75 87 CYS A N 1
ATOM 675 C CA . CYS A 1 87 ? 13.513 -11.061 3.671 1.00 88.75 87 CYS A CA 1
ATOM 676 C C . CYS A 1 87 ? 12.466 -11.858 4.459 1.00 88.75 87 CYS A C 1
ATOM 678 O O . CYS A 1 87 ? 11.290 -11.856 4.123 1.00 88.75 87 CYS A O 1
ATOM 680 N N . LYS A 1 88 ? 12.873 -12.507 5.552 1.00 91.62 88 LYS A N 1
ATOM 681 C CA . LYS A 1 88 ? 11.968 -13.296 6.397 1.00 91.62 88 LYS A CA 1
ATOM 682 C C . LYS A 1 88 ? 11.405 -12.485 7.557 1.00 91.62 88 LYS A C 1
ATOM 684 O O . LYS A 1 88 ? 10.224 -12.575 7.884 1.00 91.62 88 LYS A O 1
ATOM 689 N N . VAL A 1 89 ? 12.261 -11.693 8.198 1.00 92.94 89 VAL A N 1
ATOM 690 C CA . VAL A 1 89 ? 11.954 -11.008 9.456 1.00 92.94 89 VAL A CA 1
ATOM 691 C C . VAL A 1 89 ? 11.194 -9.704 9.227 1.00 92.94 89 VAL A C 1
ATOM 693 O O . VAL A 1 89 ? 10.267 -9.427 9.982 1.00 92.94 89 VAL A O 1
ATOM 696 N N . LEU A 1 90 ? 11.531 -8.906 8.206 1.00 91.50 90 LEU A N 1
ATOM 697 C CA . LEU A 1 90 ? 10.865 -7.614 7.992 1.00 91.50 90 LEU A CA 1
ATOM 698 C C . LEU A 1 90 ? 9.398 -7.776 7.585 1.00 91.50 90 LEU A C 1
ATOM 700 O O . LEU A 1 90 ? 8.566 -7.151 8.246 1.00 91.50 90 LEU A O 1
ATOM 704 N N . PRO A 1 91 ? 9.035 -8.629 6.602 1.00 89.88 91 PRO A N 1
ATOM 705 C CA . PRO A 1 91 ? 7.628 -8.867 6.293 1.00 89.88 91 PRO A CA 1
ATOM 706 C C . PRO A 1 91 ? 6.863 -9.400 7.505 1.00 89.88 91 PRO A C 1
ATOM 708 O O . PRO A 1 91 ? 5.798 -8.887 7.824 1.00 89.88 91 PRO A O 1
ATOM 711 N N . TYR A 1 92 ? 7.441 -10.345 8.258 1.00 93.31 92 TYR A N 1
ATOM 712 C CA . TYR A 1 92 ? 6.830 -10.848 9.490 1.00 93.31 92 TYR A CA 1
ATOM 713 C C . TYR A 1 92 ? 6.572 -9.738 10.521 1.00 93.31 92 TYR A C 1
ATOM 715 O O . TYR A 1 92 ? 5.461 -9.638 11.038 1.00 93.31 92 TYR A O 1
ATOM 723 N N . ILE A 1 93 ? 7.562 -8.883 10.809 1.00 93.94 93 ILE A N 1
ATOM 724 C CA . ILE A 1 93 ? 7.412 -7.775 11.764 1.00 93.94 93 ILE A CA 1
ATOM 725 C C . ILE A 1 93 ? 6.331 -6.797 11.295 1.00 93.94 93 ILE A C 1
ATOM 727 O O . ILE A 1 93 ? 5.502 -6.378 12.102 1.00 93.94 93 ILE A O 1
ATOM 731 N N . LEU A 1 94 ? 6.309 -6.441 10.010 1.00 91.56 94 LEU A N 1
ATOM 732 C CA . LEU A 1 94 ? 5.332 -5.495 9.470 1.00 91.56 94 LEU A CA 1
ATOM 733 C C . LEU A 1 94 ? 3.912 -6.057 9.483 1.00 91.56 94 LEU A C 1
ATOM 735 O O . LEU A 1 94 ? 2.993 -5.364 9.928 1.00 91.56 94 LEU A O 1
ATOM 739 N N . THR A 1 95 ? 3.731 -7.317 9.086 1.00 90.50 95 THR A N 1
ATOM 740 C CA . THR A 1 95 ? 2.438 -8.005 9.169 1.00 90.50 95 THR A CA 1
ATOM 741 C C . THR A 1 95 ? 1.979 -8.125 10.622 1.00 90.50 95 THR A C 1
ATOM 743 O O . THR A 1 95 ? 0.826 -7.818 10.930 1.00 90.50 95 THR A O 1
ATOM 746 N N . LEU A 1 96 ? 2.880 -8.492 11.542 1.00 94.06 96 LEU A N 1
ATOM 747 C CA . LEU A 1 96 ? 2.587 -8.595 12.972 1.00 94.06 96 LEU A CA 1
ATOM 748 C C . LEU A 1 96 ? 2.142 -7.257 13.561 1.00 94.06 96 LEU A C 1
ATOM 750 O O . LEU A 1 96 ? 1.122 -7.201 14.248 1.00 94.06 96 LEU A O 1
ATOM 754 N N . ILE A 1 97 ? 2.881 -6.182 13.284 1.00 93.81 97 ILE A N 1
ATOM 755 C CA . ILE A 1 97 ? 2.547 -4.840 13.761 1.00 93.81 97 ILE A CA 1
ATOM 756 C C . ILE A 1 97 ? 1.173 -4.408 13.235 1.00 93.81 97 ILE A C 1
ATOM 758 O O . ILE A 1 97 ? 0.341 -3.953 14.022 1.00 93.81 97 ILE A O 1
ATOM 762 N N . THR A 1 98 ? 0.920 -4.587 11.938 1.00 90.00 98 THR A N 1
ATOM 763 C CA . THR A 1 98 ? -0.339 -4.180 11.297 1.00 90.00 98 THR A CA 1
ATOM 764 C C . THR A 1 98 ? -1.530 -4.923 11.908 1.00 90.00 98 THR A C 1
ATOM 766 O O . THR A 1 98 ? -2.469 -4.295 12.398 1.00 90.00 98 THR A O 1
ATOM 769 N N . CYS A 1 99 ? -1.445 -6.255 12.017 1.00 91.81 99 CYS A N 1
ATOM 770 C CA . CYS A 1 99 ? -2.482 -7.071 12.656 1.00 91.81 99 CYS A CA 1
ATOM 771 C C . CYS A 1 99 ? -2.701 -6.684 14.126 1.00 91.81 99 CYS A C 1
ATOM 773 O O . CYS A 1 99 ? -3.835 -6.657 14.617 1.00 91.81 99 CYS A O 1
ATOM 775 N N . TYR A 1 100 ? -1.618 -6.388 14.848 1.00 95.25 100 TYR A N 1
ATOM 776 C CA . TYR A 1 100 ? -1.682 -6.031 16.259 1.00 95.25 100 TYR A CA 1
ATOM 777 C C . TYR A 1 100 ? -2.404 -4.700 16.474 1.00 95.25 100 TYR A C 1
ATOM 779 O O . TYR A 1 100 ? -3.297 -4.631 17.317 1.00 95.25 100 TYR A O 1
ATOM 787 N N . VAL A 1 101 ? -2.103 -3.670 15.677 1.00 93.12 101 VAL A N 1
ATOM 788 C CA . VAL A 1 101 ? -2.795 -2.372 15.752 1.00 93.12 101 VAL A CA 1
ATOM 789 C C . VAL A 1 101 ? -4.293 -2.523 15.469 1.00 93.12 101 VAL A C 1
ATOM 791 O O . VAL A 1 101 ? -5.106 -2.062 16.277 1.00 93.12 101 VAL A O 1
ATOM 794 N N . SER A 1 102 ? -4.674 -3.221 14.394 1.00 90.88 102 SER A N 1
ATOM 795 C CA . SER A 1 102 ? -6.086 -3.446 14.042 1.00 90.88 102 SER A CA 1
ATOM 796 C C . SER A 1 102 ? -6.842 -4.215 15.134 1.00 90.88 102 SER A C 1
ATOM 798 O O . SER A 1 102 ? -7.973 -3.874 15.505 1.00 90.88 102 SER A O 1
ATOM 800 N N . THR A 1 103 ? -6.195 -5.214 15.738 1.00 93.62 103 THR A N 1
ATOM 801 C CA . THR A 1 103 ? -6.794 -5.985 16.835 1.00 93.62 103 THR A CA 1
ATOM 802 C C . THR A 1 103 ? -6.939 -5.141 18.104 1.00 93.62 103 THR A C 1
ATOM 804 O O . THR A 1 103 ? -7.977 -5.193 18.765 1.00 93.62 103 THR A O 1
ATOM 807 N N . LEU A 1 104 ? -5.950 -4.305 18.443 1.00 94.56 104 LEU A N 1
ATOM 808 C CA . LEU A 1 104 ? -6.033 -3.398 19.594 1.00 94.56 104 LEU A CA 1
ATOM 809 C C . LEU A 1 104 ? -7.146 -2.354 19.434 1.00 94.56 104 LEU A C 1
ATOM 811 O O . LEU A 1 104 ? -7.820 -2.034 20.415 1.00 94.56 104 LEU A O 1
ATOM 815 N N . LEU A 1 105 ? -7.377 -1.851 18.219 1.00 90.88 105 LEU A N 1
ATOM 816 C CA . LEU A 1 105 ? -8.508 -0.967 17.918 1.00 90.88 105 LEU A CA 1
ATOM 817 C C . LEU A 1 105 ? -9.850 -1.677 18.132 1.00 90.88 105 LEU A C 1
ATOM 819 O O . LEU A 1 105 ? -10.754 -1.125 18.764 1.00 90.88 105 LEU A O 1
ATOM 823 N N . THR A 1 106 ? -9.950 -2.931 17.693 1.00 92.69 106 THR A N 1
ATOM 824 C CA . THR A 1 106 ? -11.137 -3.768 17.918 1.00 92.69 106 THR A CA 1
ATOM 825 C C . THR A 1 106 ? -11.378 -4.016 19.406 1.00 92.69 106 THR A C 1
ATOM 827 O O . THR A 1 106 ? -12.503 -3.880 19.887 1.00 92.69 106 THR A O 1
ATOM 830 N N . LEU A 1 107 ? -10.322 -4.310 20.171 1.00 94.88 107 LEU A N 1
ATOM 831 C CA . LEU A 1 107 ? -10.405 -4.482 21.622 1.00 94.88 107 LEU A CA 1
ATOM 832 C C . LEU A 1 107 ? -10.793 -3.186 22.340 1.00 94.88 107 LEU A C 1
ATOM 834 O O . LEU A 1 107 ? -11.560 -3.233 23.299 1.00 94.88 107 LEU A O 1
ATOM 838 N N . ALA A 1 108 ? -10.329 -2.029 21.867 1.00 91.50 108 ALA A N 1
ATOM 839 C CA . ALA A 1 108 ? -10.761 -0.737 22.388 1.00 91.50 108 ALA A CA 1
ATOM 840 C C . ALA A 1 108 ? -12.263 -0.500 22.140 1.00 91.50 108 ALA A C 1
ATOM 842 O O . ALA A 1 108 ? -12.972 -0.058 23.048 1.00 91.50 108 ALA A O 1
ATOM 843 N N . ALA A 1 109 ? -12.773 -0.840 20.950 1.00 88.69 109 ALA A N 1
ATOM 844 C CA . ALA A 1 109 ? -14.202 -0.769 20.640 1.00 88.69 109 ALA A CA 1
ATOM 845 C C . ALA A 1 109 ? -15.028 -1.743 21.503 1.00 88.69 109 ALA A C 1
ATOM 847 O O . ALA A 1 109 ? -16.070 -1.367 22.044 1.00 88.69 109 ALA A O 1
ATOM 848 N N . TYR A 1 110 ? -14.531 -2.966 21.704 1.00 93.50 110 TYR A N 1
ATOM 849 C CA . TYR A 1 110 ? -15.142 -3.955 22.591 1.00 93.50 110 TYR A CA 1
ATOM 850 C C . TYR A 1 110 ? -15.177 -3.494 24.057 1.00 93.50 110 TYR A C 1
ATOM 852 O O . TYR A 1 110 ? -16.207 -3.617 24.721 1.00 93.50 110 TYR A O 1
ATOM 860 N N . ASP A 1 111 ? -14.085 -2.917 24.568 1.00 92.44 111 ASP A N 1
ATOM 861 C CA . ASP A 1 111 ? -14.010 -2.371 25.928 1.00 92.44 111 ASP A CA 1
ATOM 862 C C . ASP A 1 111 ? -15.050 -1.259 26.125 1.00 92.44 111 ASP A C 1
ATOM 864 O O . ASP A 1 111 ? -15.785 -1.259 27.113 1.00 92.44 111 ASP A O 1
ATOM 868 N N . ARG A 1 112 ? -15.206 -0.366 25.137 1.00 87.06 112 ARG A N 1
ATOM 869 C CA . ARG A 1 112 ? -16.248 0.676 25.140 1.00 87.06 112 ARG A CA 1
ATOM 870 C C . ARG A 1 112 ? -17.662 0.106 25.139 1.00 87.06 112 ARG A C 1
ATOM 872 O O . ARG A 1 112 ? -18.499 0.574 25.916 1.00 87.06 112 ARG A O 1
ATOM 879 N N . PHE A 1 113 ? -17.916 -0.927 24.340 1.00 89.75 113 PHE A N 1
ATOM 880 C CA . PHE A 1 113 ? -19.180 -1.657 24.391 1.00 89.75 113 PHE A CA 1
ATOM 881 C C . PHE A 1 113 ? -19.428 -2.215 25.795 1.00 89.75 113 PHE A C 1
ATOM 883 O O . PHE A 1 113 ? -20.496 -1.977 26.368 1.00 89.75 113 PHE A O 1
ATOM 890 N N . CYS A 1 114 ? -18.428 -2.868 26.389 1.00 90.81 114 CYS A N 1
ATOM 891 C CA . CYS A 1 114 ? -18.548 -3.441 27.722 1.00 90.81 114 CYS A CA 1
ATOM 892 C C . CYS A 1 114 ? -18.853 -2.380 28.785 1.00 90.81 114 CYS A C 1
ATOM 894 O O . CYS A 1 114 ? -19.729 -2.602 29.618 1.00 90.81 114 CYS A O 1
ATOM 896 N N . GLN A 1 115 ? -18.196 -1.215 28.727 1.00 87.19 115 GLN A N 1
ATOM 897 C CA . GLN A 1 115 ? -18.462 -0.080 29.624 1.00 87.19 115 GLN A CA 1
ATOM 898 C C . GLN A 1 115 ? -19.897 0.428 29.522 1.00 87.19 115 GLN A C 1
ATOM 900 O O . GLN A 1 115 ? -20.500 0.761 30.540 1.00 87.19 115 GLN A O 1
ATOM 905 N N . SER A 1 116 ? -20.434 0.498 28.302 1.00 84.88 116 SER A N 1
ATOM 906 C CA . SER A 1 116 ? -21.779 1.022 28.044 1.00 84.88 116 SER A CA 1
ATOM 907 C C . SER A 1 116 ? -22.906 0.070 28.453 1.00 84.88 116 SER A C 1
ATOM 909 O O . SER A 1 116 ? -24.058 0.488 28.530 1.00 84.88 116 SER A O 1
ATOM 911 N N . SER A 1 117 ? -22.604 -1.211 28.674 1.00 88.12 117 SER A N 1
ATOM 912 C CA . SER A 1 117 ? -23.620 -2.234 28.911 1.00 88.12 117 SER A CA 1
ATOM 913 C C . SER A 1 117 ? -24.320 -2.058 30.256 1.00 88.12 117 SER A C 1
ATOM 915 O O . SER A 1 117 ? -23.701 -1.789 31.284 1.00 88.12 117 SER A O 1
ATOM 917 N N . THR A 1 118 ? -25.627 -2.302 30.280 1.00 84.81 118 THR A N 1
ATOM 918 C CA . THR A 1 118 ? -26.427 -2.285 31.513 1.00 84.81 118 THR A CA 1
ATOM 919 C C . THR A 1 118 ? -26.162 -3.524 32.376 1.00 84.81 118 THR A C 1
ATOM 921 O O . THR A 1 118 ? -26.334 -3.501 33.596 1.00 84.81 118 THR A O 1
ATOM 924 N N . LEU A 1 119 ? -25.647 -4.600 31.777 1.00 90.31 119 LEU A N 1
ATOM 925 C CA . LEU A 1 119 ? -25.382 -5.871 32.443 1.00 90.31 119 LEU A CA 1
ATOM 926 C C . LEU A 1 119 ? -24.054 -5.808 33.213 1.00 90.31 119 LEU A C 1
ATOM 928 O O . LEU A 1 119 ? -22.988 -5.594 32.635 1.00 90.31 119 LEU A O 1
ATOM 932 N N . VAL A 1 120 ? -24.107 -6.022 34.533 1.00 89.00 120 VAL A N 1
ATOM 933 C CA . VAL A 1 120 ? -22.928 -5.956 35.423 1.00 89.00 120 VAL A CA 1
ATOM 934 C C . VAL A 1 120 ? -21.861 -6.980 35.025 1.00 89.00 120 VAL A C 1
ATOM 936 O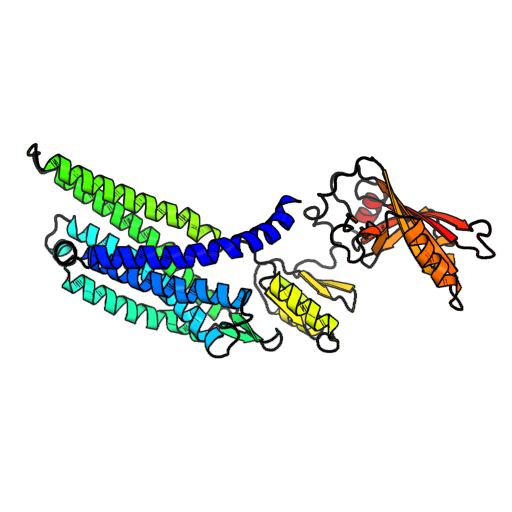 O . VAL A 1 120 ? -20.670 -6.669 35.055 1.00 89.00 120 VAL A O 1
ATOM 939 N N . TYR A 1 121 ? -22.275 -8.180 34.599 1.00 93.94 121 TYR A N 1
ATOM 940 C CA . TYR A 1 121 ? -21.334 -9.215 34.168 1.00 93.94 121 TYR A CA 1
ATOM 941 C C . TYR A 1 121 ? -20.522 -8.771 32.940 1.00 93.94 121 TYR A C 1
ATOM 943 O O . TYR A 1 121 ? -19.320 -9.020 32.896 1.00 93.94 121 TYR A O 1
ATOM 951 N N . VAL A 1 122 ? -21.148 -8.069 31.984 1.00 91.50 122 VAL A N 1
ATOM 952 C CA . VAL A 1 122 ? -20.480 -7.540 30.784 1.00 91.50 122 VAL A CA 1
ATOM 953 C C . VAL A 1 122 ? -19.539 -6.401 31.172 1.00 91.50 122 VAL A C 1
ATOM 955 O O . VAL A 1 122 ? -18.375 -6.402 30.780 1.00 91.50 122 VAL A O 1
ATOM 958 N N . ARG A 1 123 ? -19.993 -5.471 32.024 1.00 89.75 123 ARG A N 1
ATOM 959 C CA . ARG A 1 123 ? -19.173 -4.345 32.506 1.00 89.75 123 ARG A CA 1
ATOM 960 C C . ARG A 1 123 ? -17.882 -4.788 33.189 1.00 89.75 123 ARG A C 1
ATOM 962 O O . ARG A 1 123 ? -16.861 -4.120 33.044 1.00 89.75 123 ARG A O 1
ATOM 969 N N . ARG A 1 124 ? -17.892 -5.930 33.888 1.00 93.31 124 ARG A N 1
ATOM 970 C CA . ARG A 1 124 ? -16.707 -6.481 34.571 1.00 93.31 124 ARG A CA 1
ATOM 971 C C . ARG A 1 124 ? -15.537 -6.769 33.620 1.00 93.31 124 ARG A C 1
ATOM 973 O O . ARG A 1 124 ? -14.385 -6.726 34.059 1.00 93.31 124 ARG A O 1
ATOM 980 N N . TRP A 1 125 ? -15.811 -7.033 32.342 1.00 92.94 125 TRP A N 1
ATOM 981 C CA . TRP A 1 125 ? -14.776 -7.247 31.329 1.00 92.94 125 TRP A CA 1
ATOM 982 C C . TRP A 1 125 ? -14.009 -5.969 30.991 1.00 92.94 125 TRP A C 1
ATOM 984 O O . TRP A 1 125 ? -12.815 -6.042 30.711 1.00 92.94 125 TRP A O 1
ATOM 994 N N . SER A 1 126 ? -14.634 -4.799 31.131 1.00 92.38 126 SER A N 1
ATOM 995 C CA . SER A 1 126 ? -13.942 -3.520 31.001 1.00 92.38 126 SER A CA 1
ATOM 996 C C . SER A 1 126 ? -13.231 -3.155 32.306 1.00 92.38 126 SER A C 1
ATOM 998 O O . SER A 1 126 ? -13.727 -2.385 33.135 1.00 92.38 126 SER A O 1
ATOM 1000 N N . SER A 1 127 ? -12.023 -3.679 32.491 1.00 93.50 127 SER A N 1
ATOM 1001 C CA . SER A 1 127 ? -11.154 -3.289 33.602 1.00 93.50 127 SER A CA 1
ATOM 1002 C C . SER A 1 127 ? -9.704 -3.144 33.159 1.00 93.50 127 SER A C 1
ATOM 1004 O O . SER A 1 127 ? -9.235 -3.836 32.261 1.00 93.50 127 SER A O 1
ATOM 1006 N N . VAL A 1 128 ? -8.940 -2.296 33.852 1.00 92.06 128 VAL A N 1
ATOM 1007 C CA . VAL A 1 128 ? -7.516 -2.058 33.547 1.00 92.06 128 VAL A CA 1
ATOM 1008 C C . VAL A 1 128 ? -6.677 -3.343 33.640 1.00 92.06 128 VAL A C 1
ATOM 1010 O O . VAL A 1 128 ? -5.663 -3.490 32.958 1.00 92.06 128 VAL A O 1
ATOM 1013 N N . ARG A 1 129 ? -7.073 -4.291 34.500 1.00 93.75 129 ARG A N 1
ATOM 1014 C CA . ARG A 1 129 ? -6.399 -5.595 34.610 1.00 93.75 129 ARG A CA 1
ATOM 1015 C C . ARG A 1 129 ? -6.674 -6.468 33.389 1.00 93.75 129 ARG A C 1
ATOM 1017 O O . ARG A 1 129 ? -5.738 -7.070 32.873 1.00 93.75 129 ARG A O 1
ATOM 1024 N N . VAL A 1 130 ? -7.927 -6.514 32.934 1.00 95.50 130 VAL A N 1
ATOM 1025 C CA . VAL A 1 130 ? -8.311 -7.256 31.725 1.00 95.50 130 VAL A CA 1
ATOM 1026 C C . VAL A 1 130 ? -7.648 -6.634 30.502 1.00 95.50 130 VAL A C 1
ATOM 1028 O O . VAL A 1 130 ? -7.021 -7.364 29.747 1.00 95.50 130 VAL A O 1
ATOM 1031 N N . ALA A 1 131 ? -7.656 -5.304 30.375 1.00 94.88 131 ALA A N 1
ATOM 1032 C CA . ALA A 1 131 ? -7.019 -4.613 29.258 1.00 94.88 131 ALA A CA 1
ATOM 1033 C C . ALA A 1 131 ? -5.523 -4.936 29.137 1.00 94.88 131 ALA A C 1
ATOM 1035 O O . ALA A 1 131 ? -5.067 -5.353 28.078 1.00 94.88 131 ALA A O 1
ATOM 1036 N N . ARG A 1 132 ? -4.759 -4.851 30.236 1.00 94.94 132 ARG A N 1
ATOM 1037 C CA . ARG A 1 132 ? -3.327 -5.208 30.225 1.00 94.94 132 ARG A CA 1
ATOM 1038 C C . ARG A 1 132 ? -3.077 -6.667 29.837 1.00 94.94 132 ARG A C 1
ATOM 1040 O O . ARG A 1 132 ? -2.163 -6.937 29.065 1.00 94.94 132 ARG A O 1
ATOM 1047 N N . ARG A 1 133 ? -3.890 -7.599 30.345 1.00 96.62 133 ARG A N 1
ATOM 1048 C CA . ARG A 1 133 ? -3.792 -9.020 29.973 1.00 96.62 133 ARG A CA 1
ATOM 1049 C C . ARG A 1 133 ? -4.157 -9.249 28.509 1.00 96.62 133 ARG A C 1
ATOM 1051 O O . ARG A 1 133 ? -3.481 -10.025 27.852 1.00 96.62 133 ARG A O 1
ATOM 1058 N N . ALA A 1 134 ? -5.178 -8.561 28.004 1.00 96.81 134 ALA A N 1
ATOM 1059 C CA . ALA A 1 134 ? -5.603 -8.652 26.614 1.00 96.81 134 ALA A CA 1
ATOM 1060 C C . ALA A 1 134 ? -4.519 -8.135 25.660 1.00 96.81 134 ALA A C 1
ATOM 1062 O O . ALA A 1 134 ? -4.242 -8.798 24.672 1.00 96.81 134 ALA A O 1
ATOM 1063 N N . ILE A 1 135 ? -3.860 -7.015 25.980 1.00 97.31 135 ILE A N 1
ATOM 1064 C CA . ILE A 1 135 ? -2.734 -6.470 25.198 1.00 97.31 135 ILE A CA 1
ATOM 1065 C C . ILE A 1 135 ? -1.616 -7.519 25.073 1.00 97.31 135 ILE A C 1
ATOM 1067 O O . ILE A 1 135 ? -1.248 -7.901 23.966 1.00 97.31 135 ILE A O 1
ATOM 1071 N N . ILE A 1 136 ? -1.137 -8.054 26.202 1.00 97.38 136 ILE A N 1
ATOM 1072 C CA . ILE A 1 136 ? -0.049 -9.048 26.217 1.00 97.38 136 ILE A CA 1
ATOM 1073 C C . ILE A 1 136 ? -0.480 -10.353 25.533 1.00 97.38 136 ILE A C 1
ATOM 1075 O O . ILE A 1 136 ? 0.246 -10.883 24.697 1.00 97.38 136 ILE A O 1
ATOM 1079 N N . GLY A 1 137 ? -1.671 -10.860 25.859 1.00 97.50 137 GLY A N 1
ATOM 1080 C CA . GLY A 1 137 ? -2.199 -12.092 25.275 1.00 97.50 137 GLY A CA 1
ATOM 1081 C C . GLY A 1 137 ? -2.362 -11.989 23.761 1.00 97.50 137 GLY A C 1
ATOM 1082 O O . GLY A 1 137 ? -1.984 -12.910 23.048 1.00 97.50 137 GLY A O 1
ATOM 1083 N N . THR A 1 138 ? -2.838 -10.847 23.262 1.00 95.94 138 THR A N 1
ATOM 1084 C CA . THR A 1 138 ? -2.982 -10.599 21.820 1.00 95.94 138 THR A CA 1
ATOM 1085 C C . THR A 1 138 ? -1.625 -10.574 21.125 1.00 95.94 138 THR A C 1
ATOM 1087 O O . THR A 1 138 ? -1.481 -11.192 20.076 1.00 95.94 138 THR A O 1
ATOM 1090 N N . ALA A 1 139 ? -0.614 -9.929 21.719 1.00 96.06 139 ALA A N 1
ATOM 1091 C CA . ALA A 1 139 ? 0.734 -9.907 21.154 1.00 96.06 139 ALA A CA 1
ATOM 1092 C C . ALA A 1 139 ? 1.306 -11.328 21.001 1.00 96.06 139 ALA A C 1
ATOM 1094 O O . ALA A 1 139 ? 1.857 -11.663 19.953 1.00 96.06 139 ALA A O 1
ATOM 1095 N N . ILE A 1 140 ? 1.121 -12.181 22.014 1.00 97.12 140 ILE A N 1
ATOM 1096 C CA . ILE A 1 140 ? 1.576 -13.579 21.992 1.00 97.12 140 ILE A CA 1
ATOM 1097 C C . ILE A 1 140 ? 0.811 -14.384 20.935 1.00 97.12 140 ILE A C 1
ATOM 1099 O O . ILE A 1 140 ? 1.431 -15.039 20.100 1.00 97.12 140 ILE A O 1
ATOM 1103 N N . VAL A 1 141 ? -0.525 -14.318 20.945 1.00 95.69 141 VAL A N 1
ATOM 1104 C CA . VAL A 1 141 ? -1.372 -15.081 20.014 1.00 95.69 141 VAL A CA 1
ATOM 1105 C C . VAL A 1 141 ? -1.069 -14.704 18.566 1.00 95.69 141 VAL A C 1
ATOM 1107 O O . VAL A 1 141 ? -0.848 -15.593 17.749 1.00 95.69 141 VAL A O 1
ATOM 1110 N N . LEU A 1 142 ? -0.987 -13.408 18.247 1.00 94.38 142 LEU A N 1
ATOM 1111 C CA . LEU A 1 142 ? -0.674 -12.968 16.886 1.00 94.38 142 LEU A CA 1
ATOM 1112 C C . LEU A 1 142 ? 0.743 -13.355 16.461 1.00 94.38 142 LEU A C 1
ATOM 1114 O O . LEU A 1 142 ? 0.926 -13.759 15.318 1.00 94.38 142 LEU A O 1
ATOM 1118 N N . SER A 1 143 ? 1.725 -13.310 17.368 1.00 94.81 143 SER A N 1
ATOM 1119 C CA . SER A 1 143 ? 3.092 -13.759 17.057 1.00 94.81 143 SER A CA 1
ATOM 1120 C C . SER A 1 143 ? 3.123 -15.235 16.646 1.00 94.81 143 SER A C 1
ATOM 1122 O O . SER A 1 143 ? 3.817 -15.606 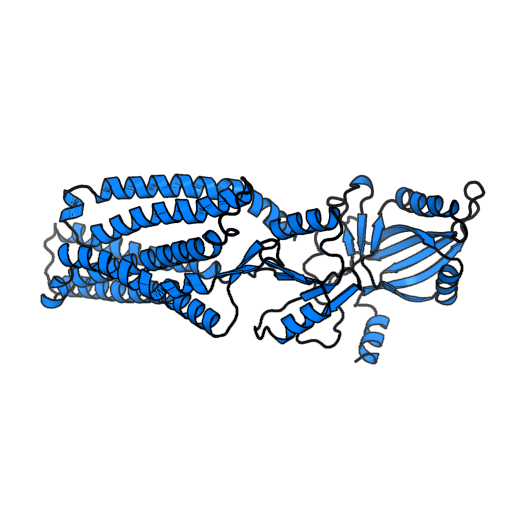15.704 1.00 94.81 143 SER A O 1
ATOM 1124 N N . ILE A 1 144 ? 2.332 -16.082 17.314 1.00 93.56 144 ILE A N 1
ATOM 1125 C CA . ILE A 1 144 ? 2.233 -17.510 16.986 1.00 93.56 144 ILE A CA 1
ATOM 1126 C C . ILE A 1 144 ? 1.491 -17.708 15.660 1.00 93.56 144 ILE A C 1
ATOM 1128 O O . ILE A 1 144 ? 2.004 -18.381 14.767 1.00 93.56 144 ILE A O 1
ATOM 1132 N N . VAL A 1 145 ? 0.309 -17.104 15.509 1.00 90.88 145 VAL A N 1
ATOM 1133 C CA . VAL A 1 145 ? -0.549 -17.279 14.323 1.00 90.88 145 VAL A CA 1
ATOM 1134 C C . VAL A 1 145 ? 0.131 -16.769 13.048 1.00 90.88 145 VAL A C 1
ATOM 1136 O O . VAL A 1 145 ? -0.001 -17.384 11.994 1.00 90.88 145 VAL A O 1
ATOM 1139 N N . LEU A 1 146 ? 0.895 -15.678 13.138 1.00 91.50 146 LEU A N 1
ATOM 1140 C CA . LEU A 1 146 ? 1.575 -15.066 11.993 1.00 91.50 146 LEU A CA 1
ATOM 1141 C C . LEU A 1 146 ? 2.986 -15.615 11.758 1.00 91.50 146 LEU A C 1
ATOM 1143 O O . LEU A 1 146 ? 3.613 -15.247 10.762 1.00 91.50 146 LEU A O 1
ATOM 1147 N N . SER A 1 147 ? 3.483 -16.510 12.618 1.00 92.31 147 SER A N 1
ATOM 1148 C CA . SER A 1 147 ? 4.809 -17.124 12.471 1.00 92.31 147 SER A CA 1
ATOM 1149 C C . SER A 1 147 ? 5.071 -17.786 11.108 1.00 92.31 147 SER A C 1
ATOM 1151 O O . SER A 1 147 ? 6.206 -17.675 10.636 1.00 92.31 147 SER A O 1
ATOM 1153 N N . PRO A 1 148 ? 4.085 -18.373 10.387 1.00 91.31 148 PRO A N 1
ATOM 1154 C CA . PRO A 1 148 ? 4.357 -18.946 9.069 1.00 91.31 148 PRO A CA 1
ATOM 1155 C C . PRO A 1 148 ? 4.791 -17.910 8.021 1.00 91.31 148 PRO A C 1
ATOM 1157 O O . PRO A 1 148 ? 5.424 -18.279 7.036 1.00 91.31 148 PRO A O 1
ATOM 1160 N N . THR A 1 149 ? 4.550 -16.610 8.243 1.00 89.06 149 THR A N 1
ATOM 1161 C CA . THR A 1 149 ? 5.056 -15.529 7.371 1.00 89.06 149 THR A CA 1
ATOM 1162 C C . THR A 1 149 ? 6.576 -15.581 7.226 1.00 89.06 149 THR A C 1
ATOM 1164 O O . THR A 1 149 ? 7.098 -15.284 6.162 1.00 89.06 149 THR A O 1
ATOM 1167 N N . ILE A 1 150 ? 7.296 -16.037 8.255 1.00 91.38 150 ILE A N 1
ATOM 1168 C CA . ILE A 1 150 ? 8.761 -16.185 8.226 1.00 91.38 150 ILE A CA 1
ATOM 1169 C C . ILE A 1 150 ? 9.201 -17.213 7.164 1.00 91.38 150 ILE A C 1
ATOM 1171 O O . ILE A 1 150 ? 10.311 -17.130 6.641 1.00 91.38 150 ILE A O 1
ATOM 1175 N N . ILE A 1 151 ? 8.345 -18.189 6.850 1.00 89.62 151 ILE A N 1
ATOM 1176 C CA . ILE A 1 151 ? 8.627 -19.278 5.904 1.00 89.62 151 ILE A CA 1
ATOM 1177 C C . ILE A 1 151 ? 8.196 -18.897 4.481 1.00 89.62 151 ILE A C 1
ATOM 1179 O O . ILE A 1 151 ? 8.843 -19.306 3.522 1.00 89.62 151 ILE A O 1
ATOM 1183 N N . ILE A 1 152 ? 7.129 -18.102 4.345 1.00 87.75 152 ILE A N 1
ATOM 1184 C CA . ILE A 1 152 ? 6.525 -17.744 3.050 1.00 87.75 152 ILE A CA 1
ATOM 1185 C C . ILE A 1 152 ? 7.464 -16.898 2.179 1.00 87.75 152 ILE A C 1
ATOM 1187 O O . ILE A 1 152 ? 7.374 -16.951 0.953 1.00 87.75 152 ILE A O 1
ATOM 1191 N N . TRP A 1 153 ? 8.359 -16.125 2.789 1.00 86.19 153 TRP A N 1
ATOM 1192 C CA . TRP A 1 153 ? 9.277 -15.251 2.066 1.00 86.19 153 TRP A CA 1
ATOM 1193 C C . TRP A 1 153 ? 10.651 -15.899 1.872 1.00 86.19 153 TRP A C 1
ATOM 1195 O O . TRP A 1 153 ? 11.242 -16.461 2.801 1.00 86.19 153 TRP A O 1
ATOM 1205 N N . TYR A 1 154 ? 11.176 -15.804 0.653 1.00 85.12 154 TYR A N 1
ATOM 1206 C CA . TYR A 1 154 ? 12.472 -16.344 0.260 1.00 85.12 154 TYR A CA 1
ATOM 1207 C C . TYR A 1 154 ? 13.243 -15.349 -0.607 1.00 85.12 154 TYR A C 1
ATOM 1209 O O . TYR A 1 154 ? 12.665 -14.508 -1.296 1.00 85.12 154 TYR A O 1
ATOM 1217 N N . ILE A 1 155 ? 14.571 -15.448 -0.567 1.00 83.94 155 ILE A N 1
ATOM 1218 C CA . ILE A 1 155 ? 15.429 -14.714 -1.494 1.00 83.94 155 ILE A CA 1
ATOM 1219 C C . ILE A 1 155 ? 15.559 -15.526 -2.764 1.00 83.94 155 ILE A C 1
ATOM 1221 O O . ILE A 1 155 ? 15.876 -16.714 -2.715 1.00 83.94 155 ILE A O 1
ATOM 1225 N N . ASN A 1 156 ? 15.317 -14.865 -3.888 1.00 77.81 156 ASN A N 1
ATOM 1226 C CA . ASN A 1 156 ? 15.573 -15.433 -5.190 1.00 77.81 156 ASN A CA 1
ATOM 1227 C C . ASN A 1 156 ? 16.867 -14.842 -5.766 1.00 77.81 156 ASN A C 1
ATOM 1229 O O . ASN A 1 156 ? 16.924 -13.657 -6.117 1.00 77.81 156 ASN A O 1
ATOM 1233 N N . ASP A 1 157 ? 17.893 -15.684 -5.853 1.00 72.81 157 ASP A N 1
ATOM 1234 C CA . ASP A 1 157 ? 19.209 -15.305 -6.365 1.00 72.81 157 ASP A CA 1
ATOM 1235 C C . ASP A 1 157 ? 19.185 -15.037 -7.880 1.00 72.81 157 ASP A C 1
ATOM 1237 O O . ASP A 1 157 ? 19.871 -14.124 -8.342 1.00 72.81 157 ASP A O 1
ATOM 1241 N N . ASP A 1 158 ? 18.293 -15.697 -8.630 1.00 59.59 158 ASP A N 1
ATOM 1242 C CA . ASP A 1 158 ? 18.093 -15.464 -10.071 1.00 59.59 158 ASP A CA 1
ATOM 1243 C C . ASP A 1 158 ? 17.567 -14.043 -10.362 1.00 59.59 158 ASP A C 1
ATOM 1245 O O . ASP A 1 158 ? 17.731 -13.516 -11.464 1.00 59.59 158 ASP A O 1
ATOM 1249 N N . TYR A 1 159 ? 16.969 -13.375 -9.363 1.00 56.12 159 TYR A N 1
ATOM 1250 C CA . TYR A 1 159 ? 16.489 -11.989 -9.457 1.00 56.12 159 TYR A CA 1
ATOM 1251 C C . TYR A 1 159 ? 17.417 -10.953 -8.842 1.00 56.12 159 TYR A C 1
ATOM 1253 O O . TYR A 1 159 ? 16.973 -9.842 -8.556 1.00 56.12 159 TYR A O 1
ATOM 1261 N N . GLY A 1 160 ? 18.705 -11.259 -8.684 1.00 60.50 160 GLY A N 1
ATOM 1262 C CA . GLY A 1 160 ? 19.646 -10.329 -8.057 1.00 60.50 160 GLY A CA 1
ATOM 1263 C C . GLY A 1 160 ? 19.373 -10.177 -6.559 1.00 60.50 160 GLY A C 1
ATOM 1264 O O . GLY A 1 160 ? 19.455 -9.070 -6.014 1.00 60.50 160 GLY A O 1
ATOM 1265 N N . GLY A 1 161 ? 18.991 -11.285 -5.913 1.00 67.81 161 GLY A N 1
ATOM 1266 C CA . GLY A 1 161 ? 18.759 -11.372 -4.473 1.00 67.81 161 GLY A CA 1
ATOM 1267 C C . GLY A 1 161 ? 17.491 -10.656 -4.003 1.00 67.81 161 GLY A C 1
ATOM 1268 O O . GLY A 1 161 ? 17.480 -10.073 -2.922 1.00 67.81 161 GLY A O 1
ATOM 1269 N N . VAL A 1 162 ? 16.431 -10.624 -4.814 1.00 74.31 162 VAL A N 1
ATOM 1270 C CA . VAL A 1 162 ? 15.167 -9.964 -4.440 1.00 74.31 162 VAL A CA 1
ATOM 1271 C C . VAL A 1 162 ? 14.346 -10.872 -3.526 1.00 74.31 162 VAL A C 1
ATOM 1273 O O . VAL A 1 162 ? 14.275 -12.084 -3.728 1.00 74.31 162 VAL A O 1
ATOM 1276 N N . CYS A 1 163 ? 13.720 -10.271 -2.515 1.00 79.56 163 CYS A N 1
ATOM 1277 C CA . CYS A 1 163 ? 12.827 -10.969 -1.602 1.00 79.56 163 CYS A CA 1
ATOM 1278 C C . CYS A 1 163 ? 11.441 -11.164 -2.219 1.00 79.56 163 CYS A C 1
ATOM 1280 O O . CYS A 1 163 ? 10.773 -10.189 -2.560 1.00 79.56 163 CYS A O 1
ATOM 1282 N N . LEU A 1 164 ? 11.006 -12.416 -2.338 1.00 78.00 164 LEU A N 1
ATOM 1283 C CA . LEU A 1 164 ? 9.740 -12.803 -2.952 1.00 78.00 164 LEU A CA 1
ATOM 1284 C C . LEU A 1 164 ? 8.937 -13.712 -2.020 1.00 78.00 164 LEU A C 1
ATOM 1286 O O . LEU A 1 164 ? 9.502 -14.447 -1.213 1.00 78.00 164 LEU A O 1
ATOM 1290 N N . SER A 1 165 ? 7.613 -13.691 -2.153 1.00 81.56 165 SER A N 1
ATOM 1291 C CA . SER A 1 165 ? 6.731 -14.656 -1.499 1.00 81.56 165 SER A CA 1
ATOM 1292 C C . SER A 1 165 ? 6.520 -15.893 -2.376 1.00 81.56 165 SER A C 1
ATOM 1294 O O . SER A 1 165 ? 6.515 -15.820 -3.612 1.00 81.56 165 SER A O 1
ATOM 1296 N N . TYR A 1 166 ? 6.343 -17.055 -1.747 1.00 79.69 166 TYR A N 1
ATOM 1297 C CA . TYR A 1 166 ? 5.833 -18.236 -2.441 1.00 79.69 166 TYR A CA 1
ATOM 1298 C C . TYR A 1 166 ? 4.405 -17.989 -2.948 1.00 79.69 166 TYR A C 1
ATOM 1300 O O . TYR A 1 166 ? 3.639 -17.214 -2.379 1.00 79.69 166 TYR A O 1
ATOM 1308 N N . THR A 1 167 ? 4.061 -18.652 -4.051 1.00 77.12 167 THR A N 1
ATOM 1309 C CA . THR A 1 167 ? 2.746 -18.547 -4.715 1.00 77.12 167 THR A CA 1
ATOM 1310 C C . THR A 1 167 ? 2.026 -19.891 -4.761 1.00 77.12 167 THR A C 1
ATOM 1312 O O . THR A 1 167 ? 1.080 -20.074 -5.522 1.00 77.12 167 THR A O 1
ATOM 1315 N N . ASP A 1 168 ? 2.482 -20.849 -3.956 1.00 79.50 168 ASP A N 1
ATOM 1316 C CA . ASP A 1 168 ? 1.817 -22.129 -3.793 1.00 79.50 168 ASP A CA 1
ATOM 1317 C C . ASP A 1 168 ? 0.472 -21.954 -3.069 1.00 79.50 168 ASP A C 1
ATOM 1319 O O . ASP A 1 168 ? 0.156 -20.904 -2.491 1.00 79.50 168 ASP A O 1
ATOM 1323 N N . THR A 1 169 ? -0.347 -23.004 -3.095 1.00 77.25 169 THR A N 1
ATOM 1324 C CA . THR A 1 169 ? -1.664 -22.997 -2.451 1.00 77.25 169 THR A CA 1
ATOM 1325 C C . THR A 1 169 ? -1.553 -22.686 -0.957 1.00 77.25 169 THR A C 1
ATOM 1327 O O . THR A 1 169 ? -2.386 -21.952 -0.428 1.00 77.25 169 THR A O 1
ATOM 1330 N N . GLY A 1 170 ? -0.502 -23.174 -0.285 1.00 80.25 170 GLY A N 1
ATOM 1331 C CA . GLY A 1 170 ? -0.256 -22.921 1.133 1.00 80.25 170 GLY A CA 1
ATOM 1332 C C . GLY A 1 170 ? -0.018 -21.442 1.433 1.00 80.25 170 GLY A C 1
ATOM 1333 O O . GLY A 1 170 ? -0.737 -20.861 2.249 1.00 80.25 170 GLY A O 1
ATOM 1334 N N . ALA A 1 171 ? 0.937 -20.804 0.748 1.00 80.69 171 ALA A N 1
ATOM 1335 C CA . ALA A 1 171 ? 1.194 -19.374 0.917 1.00 80.69 171 ALA A CA 1
ATOM 1336 C C . ALA A 1 171 ? -0.025 -18.517 0.552 1.00 80.69 171 ALA A C 1
ATOM 1338 O O . ALA A 1 171 ? -0.344 -17.570 1.267 1.00 80.69 171 ALA A O 1
ATOM 1339 N N . THR A 1 172 ? -0.752 -18.884 -0.506 1.00 79.56 172 THR A N 1
ATOM 1340 C CA . THR A 1 172 ? -1.958 -18.162 -0.936 1.00 79.56 172 THR A CA 1
ATOM 1341 C C . THR A 1 172 ? -3.047 -18.197 0.138 1.00 79.56 172 THR A C 1
ATOM 1343 O O . THR A 1 172 ? -3.605 -17.156 0.483 1.00 79.56 172 THR A O 1
ATOM 1346 N N . VAL A 1 173 ? -3.318 -19.369 0.725 1.00 83.00 173 VAL A N 1
ATOM 1347 C CA . VAL A 1 173 ? -4.276 -19.503 1.835 1.00 83.00 173 VAL A CA 1
ATOM 1348 C C . VAL A 1 173 ? -3.836 -18.668 3.035 1.00 83.00 173 VAL A C 1
ATOM 1350 O O . VAL A 1 173 ? -4.659 -17.973 3.627 1.00 83.00 173 VAL A O 1
ATOM 1353 N N . MET A 1 174 ? -2.546 -18.682 3.376 1.00 84.19 174 MET A N 1
ATOM 1354 C CA . MET A 1 174 ? -2.028 -17.888 4.491 1.00 84.19 174 MET A CA 1
ATOM 1355 C C . MET A 1 174 ? -2.180 -16.384 4.256 1.00 84.19 174 MET A C 1
ATOM 1357 O O . MET A 1 174 ? -2.610 -15.683 5.169 1.00 84.19 174 MET A O 1
ATOM 1361 N N . VAL A 1 175 ? -1.888 -15.893 3.049 1.00 83.31 175 VAL A N 1
ATOM 1362 C CA . VAL A 1 175 ? -2.103 -14.485 2.685 1.00 83.31 175 VAL A CA 1
ATOM 1363 C C . VAL A 1 175 ? -3.584 -14.126 2.800 1.00 83.31 175 VAL A C 1
ATOM 1365 O O . VAL A 1 175 ? -3.909 -13.145 3.455 1.00 83.31 175 VAL A O 1
ATOM 1368 N N . ILE A 1 176 ? -4.496 -14.956 2.282 1.00 83.06 176 ILE A N 1
ATOM 1369 C CA . ILE A 1 176 ? -5.946 -14.725 2.408 1.00 83.06 176 ILE A CA 1
ATOM 1370 C C . ILE A 1 176 ? -6.372 -14.654 3.882 1.00 83.06 176 ILE A C 1
ATOM 1372 O O . ILE A 1 176 ? -7.119 -13.757 4.269 1.00 83.06 176 ILE A O 1
ATOM 1376 N N . VAL A 1 177 ? -5.893 -15.574 4.724 1.00 84.31 177 VAL A N 1
ATOM 1377 C CA . VAL A 1 177 ? -6.193 -15.578 6.165 1.00 84.31 177 VAL A CA 1
ATOM 1378 C C . VAL A 1 177 ? -5.657 -14.318 6.843 1.00 84.31 177 VAL A C 1
ATOM 1380 O O . VAL A 1 177 ? -6.344 -13.744 7.692 1.00 84.31 177 VAL A O 1
ATOM 1383 N N . GLN A 1 178 ? -4.456 -13.874 6.474 1.00 84.62 178 GLN A N 1
ATOM 1384 C CA . GLN A 1 178 ? -3.857 -12.638 6.975 1.00 84.62 178 GLN A CA 1
ATOM 1385 C C . GLN A 1 178 ? -4.691 -11.426 6.578 1.00 84.62 178 GLN A C 1
ATOM 1387 O O . GLN A 1 178 ? -5.081 -10.676 7.466 1.00 84.62 178 GLN A O 1
ATOM 1392 N N . THR A 1 179 ? -5.052 -11.293 5.302 1.00 83.69 179 THR A N 1
ATOM 1393 C CA . THR A 1 179 ? -5.904 -10.202 4.819 1.00 83.69 179 THR A CA 1
ATOM 1394 C C . THR A 1 179 ? -7.261 -10.214 5.525 1.00 83.69 179 THR A C 1
ATOM 1396 O O . THR A 1 179 ? -7.696 -9.214 6.079 1.00 83.69 179 THR A O 1
ATOM 1399 N N . ILE A 1 180 ? -7.942 -11.359 5.632 1.00 83.25 180 ILE A N 1
ATOM 1400 C CA . ILE A 1 180 ? -9.232 -11.424 6.347 1.00 83.25 180 ILE A CA 1
ATOM 1401 C C . ILE A 1 180 ? -9.092 -10.970 7.805 1.00 83.25 180 ILE A C 1
ATOM 1403 O O . ILE A 1 180 ? -9.932 -10.219 8.305 1.00 83.25 180 ILE A O 1
ATOM 1407 N N . THR A 1 181 ? -8.033 -11.409 8.481 1.00 81.44 181 THR A N 1
ATOM 1408 C CA . THR A 1 181 ? -7.832 -11.176 9.915 1.00 81.44 181 THR A CA 1
ATOM 1409 C C . THR A 1 181 ? -7.336 -9.761 10.221 1.00 81.44 181 THR A C 1
ATOM 1411 O O . THR A 1 181 ? -7.718 -9.193 11.245 1.00 81.44 181 THR A O 1
ATOM 1414 N N . ALA A 1 182 ? -6.496 -9.193 9.358 1.00 82.81 182 ALA A N 1
ATOM 1415 C CA . ALA A 1 182 ? -5.915 -7.863 9.512 1.00 82.81 182 ALA A CA 1
ATOM 1416 C C . ALA A 1 182 ? -6.840 -6.761 8.990 1.00 82.81 182 ALA A C 1
ATOM 1418 O O . ALA A 1 182 ? -6.902 -5.688 9.600 1.00 82.81 182 ALA A O 1
ATOM 1419 N N . ASP A 1 183 ? -7.572 -7.055 7.911 1.00 80.25 183 ASP A N 1
ATOM 1420 C CA . ASP A 1 183 ? -8.190 -6.027 7.082 1.00 80.25 183 ASP A CA 1
ATOM 1421 C C . ASP A 1 183 ? -9.715 -6.029 7.131 1.00 80.25 183 ASP A C 1
ATOM 1423 O O . ASP A 1 183 ? -10.342 -4.997 7.354 1.00 80.25 183 ASP A O 1
ATOM 1427 N N . TYR A 1 184 ? -10.350 -7.192 7.009 1.00 83.62 184 TYR A N 1
ATOM 1428 C CA . TYR A 1 184 ? -11.814 -7.251 6.917 1.00 83.62 184 TYR A CA 1
ATOM 1429 C C . TYR A 1 184 ? -12.499 -7.443 8.271 1.00 83.62 184 TYR A C 1
ATOM 1431 O O . TYR A 1 184 ? -13.517 -6.808 8.569 1.00 83.62 184 TYR A O 1
ATOM 1439 N N . LEU A 1 185 ? -11.951 -8.319 9.113 1.00 87.19 185 LEU A N 1
ATOM 1440 C CA . LEU A 1 185 ? -12.543 -8.655 10.402 1.00 87.19 185 LEU A CA 1
ATOM 1441 C C . LEU A 1 185 ? -12.520 -7.478 11.400 1.00 87.19 185 LEU A C 1
ATOM 1443 O O . LEU A 1 185 ? -13.554 -7.241 12.032 1.00 87.19 185 LEU A O 1
ATOM 1447 N N . PRO A 1 186 ? -11.423 -6.708 11.560 1.00 88.44 186 PRO A N 1
ATOM 1448 C CA . PRO A 1 186 ? -11.371 -5.641 12.560 1.00 88.44 186 PRO A CA 1
ATOM 1449 C C . PRO A 1 186 ? -12.401 -4.522 12.324 1.00 88.44 186 PRO A C 1
ATOM 1451 O O . PRO A 1 186 ? -13.157 -4.227 13.255 1.00 88.44 186 PRO A O 1
ATOM 1454 N N . PRO A 1 187 ? -12.553 -3.949 11.112 1.00 84.00 187 PRO A N 1
ATOM 1455 C CA . PRO A 1 187 ? -13.581 -2.941 10.850 1.00 84.00 187 PRO A CA 1
ATOM 1456 C C . PRO A 1 187 ? -15.001 -3.472 11.046 1.00 84.00 187 PRO A C 1
ATOM 1458 O O . PRO A 1 187 ? -15.838 -2.776 11.624 1.00 84.00 187 PRO A O 1
ATOM 1461 N N . LEU A 1 188 ? -15.275 -4.715 10.624 1.00 87.75 188 LEU A N 1
ATOM 1462 C CA . LEU A 1 188 ? -16.575 -5.356 10.832 1.00 87.75 188 LEU A CA 1
ATOM 1463 C C . LEU A 1 188 ? -16.901 -5.445 12.329 1.00 87.75 188 LEU A C 1
ATOM 1465 O O . LEU A 1 188 ? -17.975 -5.029 12.768 1.00 87.75 188 LEU A O 1
ATOM 1469 N N . MET A 1 189 ? -15.953 -5.931 13.130 1.00 90.44 189 MET A N 1
ATOM 1470 C CA . MET A 1 189 ? -16.120 -6.058 14.577 1.00 90.44 189 MET A CA 1
ATOM 1471 C C . MET A 1 189 ? -16.235 -4.693 15.264 1.00 90.44 189 MET A C 1
ATOM 1473 O O . MET A 1 189 ? -17.081 -4.514 16.142 1.00 90.44 189 MET A O 1
ATOM 1477 N N . MET A 1 190 ? -15.448 -3.701 14.845 1.00 87.69 190 MET A N 1
ATOM 1478 C CA . MET A 1 190 ? -15.556 -2.323 15.333 1.00 87.69 190 MET A CA 1
ATOM 1479 C C . MET A 1 190 ? -16.922 -1.708 15.016 1.00 87.69 190 MET A C 1
ATOM 1481 O O . MET A 1 190 ? -17.504 -1.056 15.884 1.00 87.69 190 MET A O 1
ATOM 1485 N N . ALA A 1 191 ? -17.469 -1.947 13.821 1.00 84.31 191 ALA A N 1
ATOM 1486 C CA . ALA A 1 191 ? -18.805 -1.494 13.447 1.00 84.31 191 ALA A CA 1
ATOM 1487 C C . ALA A 1 191 ? -19.881 -2.154 14.321 1.00 84.31 191 ALA A C 1
ATOM 1489 O O . ALA A 1 191 ? -20.739 -1.460 14.871 1.00 84.31 191 ALA A O 1
ATOM 1490 N N . VAL A 1 192 ? -19.799 -3.474 14.528 1.00 90.50 192 VAL A N 1
ATOM 1491 C CA . VAL A 1 192 ? -20.722 -4.218 15.400 1.00 90.50 192 VAL A CA 1
ATOM 1492 C C . VAL A 1 192 ? -20.669 -3.686 16.834 1.00 90.50 192 VAL A C 1
ATOM 1494 O O . VAL A 1 192 ? -21.701 -3.286 17.380 1.00 90.50 192 VAL A O 1
ATOM 1497 N N . PHE A 1 193 ? -19.486 -3.608 17.451 1.00 90.38 193 PHE A N 1
ATOM 1498 C CA . PHE A 1 193 ? -19.352 -3.094 18.818 1.00 90.38 193 PHE A CA 1
ATOM 1499 C C . PHE A 1 193 ? -19.727 -1.617 18.926 1.00 90.38 193 PHE A C 1
ATOM 1501 O O . PHE A 1 193 ? -20.331 -1.209 19.920 1.00 90.38 193 PHE A O 1
ATOM 1508 N N . GLY A 1 194 ? -19.448 -0.820 17.898 1.00 83.88 194 GLY A N 1
ATOM 1509 C CA . GLY A 1 194 ? -19.867 0.572 17.809 1.00 83.88 194 GLY A CA 1
ATOM 1510 C C . GLY A 1 194 ? -21.387 0.729 17.827 1.00 83.88 194 GLY A C 1
ATOM 1511 O O . GLY A 1 194 ? -21.923 1.477 18.648 1.00 83.88 194 GLY A O 1
ATOM 1512 N N . LEU A 1 195 ? -22.099 -0.028 16.987 1.00 85.69 195 LEU A N 1
ATOM 1513 C CA . LEU A 1 195 ? -23.564 -0.030 16.938 1.00 85.69 195 LEU A CA 1
ATOM 1514 C C . LEU A 1 195 ? -24.179 -0.506 18.258 1.00 85.69 195 LEU A C 1
ATOM 1516 O O . LEU A 1 195 ? -25.129 0.106 18.753 1.00 85.69 195 LEU A O 1
ATOM 1520 N N . LEU A 1 196 ? -23.615 -1.553 18.867 1.00 89.06 196 LEU A N 1
ATOM 1521 C CA . LEU A 1 196 ? -24.053 -2.041 20.175 1.00 89.06 196 LEU A CA 1
ATOM 1522 C C . LEU A 1 196 ? -23.825 -1.003 21.282 1.00 89.06 196 LEU A C 1
ATOM 1524 O O . LEU A 1 196 ? -24.709 -0.788 22.112 1.00 89.06 196 LEU A O 1
ATOM 1528 N N . THR A 1 197 ? -22.687 -0.306 21.262 1.00 85.75 197 THR A N 1
ATOM 1529 C CA . THR A 1 197 ? -22.384 0.793 22.192 1.00 85.75 197 THR A CA 1
ATOM 1530 C C . THR A 1 197 ? -23.419 1.912 22.063 1.00 85.75 197 THR A C 1
ATOM 1532 O O . THR A 1 197 ? -24.000 2.343 23.059 1.00 85.75 197 THR A O 1
ATOM 1535 N N . ILE A 1 198 ? -23.729 2.337 20.831 1.00 82.69 198 ILE A N 1
ATOM 1536 C CA . ILE A 1 198 ? -24.748 3.362 20.555 1.00 82.69 198 ILE A CA 1
ATOM 1537 C C . ILE A 1 198 ? -26.132 2.905 21.031 1.00 82.69 198 ILE A C 1
ATOM 1539 O O . ILE A 1 198 ? -26.873 3.695 21.621 1.00 82.69 198 ILE A O 1
ATOM 1543 N N . ARG A 1 199 ? -26.495 1.637 20.802 1.00 86.50 199 ARG A N 1
ATOM 1544 C CA . ARG A 1 199 ? -27.773 1.068 21.252 1.00 86.50 199 ARG A CA 1
ATOM 1545 C C . ARG A 1 199 ? -27.893 1.088 22.776 1.00 86.50 199 ARG A C 1
ATOM 1547 O O . ARG A 1 199 ? -28.929 1.518 23.280 1.00 86.50 199 ARG A O 1
ATOM 1554 N N . ASN A 1 200 ? -26.854 0.667 23.497 1.00 85.06 200 ASN A N 1
ATOM 1555 C CA . ASN A 1 200 ? -26.841 0.664 24.962 1.00 85.06 200 ASN A CA 1
ATOM 1556 C C . ASN A 1 200 ? -27.006 2.077 25.527 1.00 85.06 200 ASN A C 1
ATOM 1558 O O . ASN A 1 200 ? -27.854 2.310 26.385 1.00 85.06 200 ASN A O 1
ATOM 1562 N N . ILE A 1 201 ? -26.263 3.034 24.970 1.00 77.88 201 ILE A N 1
ATOM 1563 C CA . ILE A 1 201 ? -26.339 4.448 25.339 1.00 77.88 201 ILE A CA 1
ATOM 1564 C C . ILE A 1 201 ? -27.753 5.012 25.118 1.00 77.88 201 ILE A C 1
ATOM 1566 O O . ILE A 1 201 ? -28.327 5.639 26.009 1.00 77.88 201 ILE A O 1
ATOM 1570 N N . ARG A 1 202 ? -28.357 4.758 23.948 1.00 81.06 202 ARG A N 1
ATOM 1571 C CA . ARG A 1 202 ? -29.733 5.197 23.650 1.00 81.06 202 ARG A CA 1
ATOM 1572 C C . ARG A 1 202 ? -30.759 4.543 24.576 1.00 81.06 202 ARG A C 1
ATOM 1574 O O . ARG A 1 202 ? -31.718 5.197 24.973 1.00 81.06 202 ARG A O 1
ATOM 1581 N N . SER A 1 203 ? -30.559 3.273 24.926 1.00 82.25 203 SER A N 1
ATOM 1582 C CA . SER A 1 203 ? -31.436 2.554 25.850 1.00 82.25 203 SER A CA 1
ATOM 1583 C C . SER A 1 203 ? -31.379 3.130 27.265 1.00 82.25 203 SER A C 1
ATOM 1585 O O . SER A 1 203 ? -32.425 3.283 27.887 1.00 82.25 203 SER A O 1
ATOM 1587 N N . GLU A 1 204 ? -30.190 3.452 27.777 1.00 75.50 204 GLU A N 1
ATOM 1588 C CA . GLU A 1 204 ? -30.026 4.104 29.087 1.00 75.50 204 GLU A CA 1
ATOM 1589 C C . GLU A 1 204 ? -30.653 5.501 29.103 1.00 75.50 204 GLU A C 1
ATOM 1591 O O . GLU A 1 204 ? -31.374 5.860 30.033 1.00 75.50 204 GLU A O 1
ATOM 1596 N N . ARG A 1 205 ? -30.496 6.260 28.012 1.00 70.38 205 ARG A N 1
ATOM 1597 C CA . ARG A 1 205 ? -31.133 7.575 27.858 1.00 70.38 205 ARG A CA 1
ATOM 1598 C C . ARG A 1 205 ? -32.659 7.524 27.977 1.00 70.38 205 ARG A C 1
ATOM 1600 O O . ARG A 1 205 ? -33.246 8.452 28.520 1.00 70.38 205 ARG A O 1
ATOM 1607 N N . ASN A 1 206 ? -33.296 6.468 27.478 1.00 70.94 206 ASN A N 1
ATOM 1608 C CA . ASN A 1 206 ? -34.749 6.315 27.568 1.00 70.94 206 ASN A CA 1
ATOM 1609 C C . ASN A 1 206 ? -35.222 5.874 28.967 1.00 70.94 206 ASN A C 1
ATOM 1611 O O . ASN A 1 206 ? -36.415 5.948 29.243 1.00 70.94 206 ASN A O 1
ATOM 1615 N N . ARG A 1 207 ? -34.317 5.404 29.839 1.00 70.31 207 ARG A N 1
ATOM 1616 C CA . ARG A 1 207 ? -34.636 4.914 31.192 1.00 70.31 207 ARG A CA 1
ATOM 1617 C C . ARG A 1 207 ? -34.415 5.954 32.291 1.00 70.31 207 ARG A C 1
ATOM 1619 O O . ARG A 1 207 ? -35.053 5.857 33.333 1.00 70.31 207 ARG A O 1
ATOM 1626 N N . VAL A 1 208 ? -33.534 6.934 32.081 1.00 66.56 208 VAL A N 1
ATOM 1627 C CA . VAL A 1 208 ? -33.158 7.924 33.105 1.00 66.56 208 VAL A CA 1
ATOM 1628 C C . VAL A 1 208 ? -33.736 9.303 32.770 1.00 66.56 208 VAL A C 1
ATOM 1630 O O . VAL A 1 208 ? -33.441 9.868 31.718 1.00 66.56 208 VAL A O 1
ATOM 1633 N N . VAL A 1 209 ? -34.534 9.876 33.681 1.00 60.00 209 VAL A N 1
ATOM 1634 C CA . VAL A 1 209 ? -35.044 11.255 33.565 1.00 60.00 209 VAL A CA 1
ATOM 1635 C C . VAL A 1 209 ? -33.859 12.238 33.641 1.00 60.00 209 VAL A C 1
ATOM 1637 O O . VAL A 1 209 ? -33.073 12.175 34.588 1.00 60.00 209 VAL A O 1
ATOM 1640 N N . PRO A 1 210 ? -33.677 13.134 32.656 1.00 56.53 210 PRO A N 1
ATOM 1641 C CA . PRO A 1 210 ? -32.472 13.951 32.541 1.00 56.53 210 PRO A CA 1
ATOM 1642 C C . PRO A 1 210 ? -32.371 15.019 33.644 1.00 56.53 210 PRO A C 1
ATOM 1644 O O . PRO A 1 210 ? -33.159 15.959 33.676 1.00 56.53 210 PRO A O 1
ATOM 1647 N N . VAL A 1 211 ? -31.337 14.948 34.491 1.00 58.72 211 VAL A N 1
ATOM 1648 C CA . VAL A 1 211 ? -30.917 16.081 35.339 1.00 58.72 211 VAL A CA 1
ATOM 1649 C C . VAL A 1 211 ? -30.147 17.079 34.464 1.00 58.72 211 VAL A C 1
ATOM 1651 O O . VAL A 1 211 ? -29.112 16.738 33.883 1.00 58.72 211 VAL A O 1
ATOM 1654 N N . ALA A 1 212 ? -30.654 18.311 34.360 1.00 54.06 212 ALA A N 1
ATOM 1655 C CA . ALA A 1 212 ? -30.321 19.305 33.327 1.00 54.06 212 ALA A CA 1
ATOM 1656 C C . ALA A 1 212 ? -28.818 19.633 33.129 1.00 54.06 212 ALA A C 1
ATOM 1658 O O . ALA A 1 212 ? -28.435 20.076 32.048 1.00 54.06 212 ALA A O 1
ATOM 1659 N N . GLY A 1 213 ? -27.945 19.377 34.113 1.00 53.59 213 GLY A N 1
ATOM 1660 C CA . GLY A 1 213 ? -26.501 19.657 34.026 1.00 53.59 213 GLY A CA 1
ATOM 1661 C C . GLY A 1 213 ? -25.611 18.503 33.526 1.00 53.59 213 GLY A C 1
ATOM 1662 O O . GLY A 1 213 ? -24.610 18.744 32.851 1.00 53.59 213 GLY A O 1
ATOM 1663 N N . GLY A 1 214 ? -25.956 17.241 33.814 1.00 53.97 214 GLY A N 1
ATOM 1664 C CA . GLY A 1 214 ? -25.127 16.072 33.451 1.00 53.97 214 GLY A CA 1
ATOM 1665 C C . GLY A 1 214 ? -25.291 15.633 31.991 1.00 53.97 214 GLY A C 1
ATOM 1666 O O . GLY A 1 214 ? -24.348 15.177 31.339 1.00 53.97 214 GLY A O 1
ATOM 1667 N N . VAL A 1 215 ? -26.481 15.872 31.445 1.00 53.75 215 VAL A N 1
ATOM 1668 C CA . VAL A 1 215 ? -26.934 15.394 30.130 1.00 53.75 215 VAL A CA 1
ATOM 1669 C C . VAL A 1 215 ? -26.131 16.013 28.984 1.00 53.75 215 VAL A C 1
ATOM 1671 O O . VAL A 1 215 ? -25.820 15.336 28.006 1.00 53.75 215 VAL A O 1
ATOM 1674 N N . ALA A 1 216 ? -25.723 17.281 29.100 1.00 52.47 216 ALA A N 1
ATOM 1675 C CA . ALA A 1 216 ? -24.952 17.963 28.060 1.00 52.47 216 ALA A CA 1
ATOM 1676 C C . ALA A 1 216 ? -23.512 17.430 27.931 1.00 52.47 216 ALA A C 1
ATOM 1678 O O . ALA A 1 216 ? -22.986 17.325 26.820 1.00 52.47 216 ALA A O 1
ATOM 1679 N N . ARG A 1 217 ? -22.872 17.070 29.054 1.00 54.88 217 ARG A N 1
ATOM 1680 C CA . ARG A 1 217 ? -21.499 16.537 29.078 1.00 54.88 217 ARG A CA 1
ATOM 1681 C C . ARG A 1 217 ? -21.449 15.097 28.568 1.00 54.88 217 ARG A C 1
ATOM 1683 O O . ARG A 1 217 ? -20.540 14.755 27.809 1.00 54.88 217 ARG A O 1
ATOM 1690 N N . GLN A 1 218 ? -22.458 14.303 28.920 1.00 54.91 218 GLN A N 1
ATOM 1691 C CA . GLN A 1 218 ? -22.627 12.925 28.460 1.00 54.91 218 GLN A CA 1
ATOM 1692 C C . GLN A 1 218 ? -22.960 12.880 26.955 1.00 54.91 218 GLN A C 1
ATOM 1694 O O . GLN A 1 218 ? -22.272 12.220 26.183 1.00 54.91 218 GLN A O 1
ATOM 1699 N N . ARG A 1 219 ? -23.866 13.748 26.478 1.00 55.78 219 ARG A N 1
ATOM 1700 C CA . ARG A 1 219 ? -24.185 13.907 25.044 1.00 55.78 219 ARG A CA 1
ATOM 1701 C C . ARG A 1 219 ? -22.969 14.270 24.177 1.00 55.78 219 ARG A C 1
ATOM 1703 O O . ARG A 1 219 ? -22.868 13.808 23.042 1.00 55.78 219 ARG A O 1
ATOM 1710 N N . ARG A 1 220 ? -22.035 15.094 24.677 1.00 63.09 220 ARG A N 1
ATOM 1711 C CA . ARG A 1 220 ? -20.803 15.445 23.935 1.00 63.09 220 ARG A CA 1
ATOM 1712 C C . ARG A 1 220 ? -19.864 14.254 23.772 1.00 63.09 220 ARG A C 1
ATOM 1714 O O . ARG A 1 220 ? -19.323 14.074 22.687 1.00 63.09 220 ARG A O 1
ATOM 1721 N N . THR A 1 221 ? -19.691 13.447 24.815 1.00 60.25 221 THR A N 1
ATOM 1722 C CA . THR A 1 221 ? -18.800 12.277 24.779 1.00 60.25 221 THR A CA 1
ATOM 1723 C C . THR A 1 221 ? -19.356 11.174 23.876 1.00 60.25 221 THR A C 1
ATOM 1725 O O . THR A 1 221 ? -18.602 10.552 23.135 1.00 60.25 221 THR A O 1
ATOM 1728 N N . GLU A 1 222 ? -20.676 11.000 23.845 1.00 57.94 222 GLU A N 1
ATOM 1729 C CA . GLU A 1 222 ? -21.363 10.037 22.973 1.00 57.94 222 GLU A CA 1
ATOM 1730 C C . GLU A 1 222 ? -21.280 10.408 21.485 1.00 57.94 222 GLU A C 1
ATOM 1732 O O . GLU A 1 222 ? -20.979 9.563 20.643 1.00 57.94 222 GLU A O 1
ATOM 1737 N N . ILE A 1 223 ? -21.493 11.687 21.149 1.00 64.00 223 ILE A N 1
ATOM 1738 C CA . ILE A 1 223 ? -21.340 12.183 19.773 1.00 64.00 223 ILE A CA 1
ATOM 1739 C C . ILE A 1 223 ? -19.877 12.085 19.328 1.00 64.00 223 ILE A C 1
ATOM 1741 O O . ILE A 1 223 ? -19.613 11.753 18.176 1.00 64.00 223 ILE A O 1
ATOM 1745 N N . GLN A 1 224 ? -18.926 12.348 20.227 1.00 66.31 224 GLN A N 1
ATOM 1746 C CA . GLN A 1 224 ? -17.501 12.182 19.941 1.00 66.31 224 GLN A CA 1
ATOM 1747 C C . GLN A 1 224 ? -17.139 10.716 19.670 1.00 66.31 224 GLN A C 1
ATOM 1749 O O . GLN A 1 224 ? -16.417 10.457 18.715 1.00 66.31 224 GLN A O 1
ATOM 1754 N N . LEU A 1 225 ? -17.686 9.765 20.432 1.00 61.97 225 LEU A N 1
ATOM 1755 C CA . LEU A 1 225 ? -17.484 8.326 20.220 1.00 61.97 225 LEU A CA 1
ATOM 1756 C C . LEU A 1 225 ? -18.076 7.833 18.892 1.00 61.97 225 LEU A C 1
ATOM 1758 O O . LEU A 1 225 ? -17.401 7.126 18.150 1.00 61.97 225 LEU A O 1
ATOM 1762 N N . ALA A 1 226 ? -19.304 8.238 18.554 1.00 60.22 226 ALA A N 1
ATOM 1763 C CA . ALA A 1 226 ? -19.926 7.864 17.281 1.00 60.22 226 ALA A CA 1
ATOM 1764 C C . ALA A 1 226 ? -19.196 8.482 16.077 1.00 60.22 226 ALA A C 1
ATOM 1766 O O . ALA A 1 226 ? -18.987 7.810 15.071 1.00 60.22 226 ALA A O 1
ATOM 1767 N N . LYS A 1 227 ? -18.755 9.744 16.193 1.00 69.31 227 LYS A N 1
ATOM 1768 C CA . LYS A 1 227 ? -17.918 10.394 15.174 1.00 69.31 227 LYS A CA 1
ATOM 1769 C C . LYS A 1 227 ? -16.560 9.709 15.039 1.00 69.31 227 LYS A C 1
ATOM 1771 O O . LYS A 1 227 ? -16.105 9.531 13.921 1.00 69.31 227 LYS A O 1
ATOM 1776 N N . MET A 1 228 ? -15.937 9.310 16.147 1.00 71.31 228 MET A N 1
ATOM 1777 C CA . MET A 1 228 ? -14.659 8.594 16.144 1.00 71.31 228 MET A CA 1
ATOM 1778 C C . MET A 1 228 ? -14.767 7.254 15.409 1.00 71.31 228 MET A C 1
ATOM 1780 O O . MET A 1 228 ? -13.940 6.976 14.551 1.00 71.31 228 MET A O 1
ATOM 1784 N N . LEU A 1 229 ? -15.804 6.462 15.693 1.00 66.06 229 LEU A N 1
ATOM 1785 C CA . LEU A 1 229 ? -16.038 5.179 15.020 1.00 66.06 229 LEU A CA 1
ATOM 1786 C C . LEU A 1 229 ? -16.351 5.354 13.528 1.00 66.06 229 LEU A C 1
ATOM 1788 O O . LEU A 1 229 ? -15.838 4.602 12.707 1.00 66.06 229 LEU A O 1
ATOM 1792 N N . LEU A 1 230 ? -17.148 6.366 13.166 1.00 71.19 230 LEU A N 1
ATOM 1793 C CA . LEU A 1 230 ? -17.440 6.683 11.765 1.00 71.19 230 LEU A CA 1
ATOM 1794 C C . LEU A 1 230 ? -16.166 7.078 11.006 1.00 71.19 230 LEU A C 1
ATOM 1796 O O . LEU A 1 230 ? -15.925 6.567 9.918 1.00 71.19 230 LEU A O 1
ATOM 1800 N N . TRP A 1 231 ? -15.343 7.954 11.592 1.00 77.88 231 TRP A N 1
ATOM 1801 C CA . TRP A 1 231 ? -14.065 8.345 10.999 1.00 77.88 231 TRP A CA 1
ATOM 1802 C C . TRP A 1 231 ? -13.118 7.160 10.867 1.00 77.88 231 TRP A C 1
ATOM 1804 O O . TRP A 1 231 ? -12.495 7.037 9.829 1.00 77.88 231 TRP A O 1
ATOM 1814 N N . GLN A 1 232 ? -13.059 6.259 11.849 1.00 70.31 232 GLN A N 1
ATOM 1815 C CA . GLN A 1 232 ? -12.227 5.055 11.763 1.00 70.31 232 GLN A CA 1
ATOM 1816 C C . GLN A 1 232 ? -12.646 4.123 10.620 1.00 70.31 232 GLN A C 1
ATOM 1818 O O . GLN A 1 232 ? -11.785 3.617 9.913 1.00 70.31 232 GLN A O 1
ATOM 1823 N N . VAL A 1 233 ? -13.950 3.912 10.410 1.00 70.88 233 VAL A N 1
ATOM 1824 C CA . VAL A 1 233 ? -14.438 3.083 9.294 1.00 70.88 233 VAL A CA 1
ATOM 1825 C C . VAL A 1 233 ? -14.181 3.765 7.948 1.00 70.88 233 VAL A C 1
ATOM 1827 O O . VAL A 1 233 ? -13.753 3.108 7.006 1.00 70.88 233 VAL A O 1
ATOM 1830 N N . LEU A 1 234 ? -14.407 5.078 7.851 1.00 77.56 234 LEU A N 1
ATOM 1831 C CA . LEU A 1 234 ? -14.155 5.838 6.622 1.00 77.56 234 LEU A CA 1
ATOM 1832 C C . LEU A 1 234 ? -12.666 5.887 6.267 1.00 77.56 234 LEU A C 1
ATOM 1834 O O . LEU A 1 234 ? -12.319 5.646 5.118 1.00 77.56 234 LEU A O 1
ATOM 1838 N N . ASP A 1 235 ? -11.803 6.160 7.245 1.00 74.94 235 ASP A N 1
ATOM 1839 C CA . ASP A 1 235 ? -10.347 6.173 7.083 1.00 74.94 235 ASP A CA 1
ATOM 1840 C C . ASP A 1 235 ? -9.854 4.809 6.585 1.00 74.94 235 ASP A C 1
ATOM 1842 O O . ASP A 1 235 ? -9.116 4.724 5.610 1.00 74.94 235 ASP A O 1
ATOM 1846 N N . TYR A 1 236 ? -10.379 3.725 7.160 1.00 68.06 236 TYR A N 1
ATOM 1847 C CA . TYR A 1 236 ? -10.060 2.372 6.725 1.00 68.06 236 TYR A CA 1
ATOM 1848 C C . TYR A 1 236 ? -10.491 2.090 5.269 1.00 68.06 236 TYR A C 1
ATOM 1850 O O . TYR A 1 236 ? -9.697 1.609 4.462 1.00 68.06 236 TYR A O 1
ATOM 1858 N N . LEU A 1 237 ? -11.726 2.443 4.892 1.00 67.81 237 LEU A N 1
ATOM 1859 C CA . LEU A 1 237 ? -12.231 2.257 3.523 1.00 67.81 237 LEU A CA 1
ATOM 1860 C C . LEU A 1 237 ? -11.462 3.087 2.481 1.00 67.81 237 LEU A C 1
ATOM 1862 O O . LEU A 1 237 ? -11.331 2.655 1.338 1.00 67.81 237 LEU A O 1
ATOM 1866 N N . ILE A 1 238 ? -10.982 4.273 2.863 1.00 71.50 238 ILE A N 1
ATOM 1867 C CA . ILE A 1 238 ? -10.283 5.203 1.967 1.00 71.50 238 ILE A CA 1
ATOM 1868 C C . ILE A 1 238 ? -8.802 4.851 1.840 1.00 71.50 238 ILE A C 1
ATOM 1870 O O . ILE A 1 238 ? -8.261 4.939 0.742 1.00 71.50 238 ILE A O 1
ATOM 1874 N N . PHE A 1 239 ? -8.139 4.483 2.937 1.00 67.56 239 PHE A N 1
ATOM 1875 C CA . PHE A 1 239 ? -6.686 4.326 2.948 1.00 67.56 239 PHE A CA 1
ATOM 1876 C C . PHE A 1 239 ? -6.216 2.878 2.869 1.00 67.56 239 PHE A C 1
ATOM 1878 O O . PHE A 1 239 ? -5.156 2.663 2.304 1.00 67.56 239 PHE A O 1
ATOM 1885 N N . PHE A 1 240 ? -6.959 1.890 3.375 1.00 61.94 240 PHE A N 1
ATOM 1886 C CA . PHE A 1 240 ? -6.503 0.492 3.358 1.00 61.94 240 PHE A CA 1
ATOM 1887 C C . PHE A 1 240 ? -7.037 -0.295 2.154 1.00 61.94 240 PHE A C 1
ATOM 1889 O O . PHE A 1 240 ? -6.289 -1.017 1.507 1.00 61.94 240 PHE A O 1
ATOM 1896 N N . LEU A 1 241 ? -8.304 -0.098 1.782 1.00 56.28 241 LEU A N 1
ATOM 1897 C CA . LEU A 1 241 ? -8.963 -0.866 0.712 1.00 56.28 241 LEU A CA 1
ATOM 1898 C C . LEU A 1 241 ? -8.396 -0.647 -0.718 1.00 56.28 241 LEU A C 1
ATOM 1900 O O . LEU A 1 241 ? -8.433 -1.586 -1.518 1.00 56.28 241 LEU A O 1
ATOM 1904 N N . PRO A 1 242 ? -7.868 0.543 -1.083 1.00 49.56 242 PRO A N 1
ATOM 1905 C CA . PRO A 1 242 ? -7.260 0.758 -2.401 1.00 49.56 242 PRO A CA 1
ATOM 1906 C C . PRO A 1 242 ? -5.826 0.231 -2.544 1.00 49.56 242 PRO A C 1
ATOM 1908 O O . PRO A 1 242 ? -5.379 0.050 -3.675 1.00 49.56 242 PRO A O 1
ATOM 1911 N N . ILE A 1 243 ? -5.098 0.008 -1.440 1.00 51.69 243 ILE A N 1
ATOM 1912 C CA . ILE A 1 243 ? -3.665 -0.338 -1.487 1.00 51.69 243 ILE A CA 1
ATOM 1913 C C . ILE A 1 243 ? -3.449 -1.751 -2.049 1.00 51.69 243 ILE A C 1
ATOM 1915 O O . ILE A 1 243 ? -2.498 -1.962 -2.793 1.00 51.69 243 ILE A O 1
ATOM 1919 N N . ASP A 1 244 ? -4.377 -2.682 -1.812 1.00 40.41 244 ASP A N 1
ATOM 1920 C CA . ASP A 1 244 ? -4.269 -4.058 -2.325 1.00 40.41 244 ASP A CA 1
ATOM 1921 C C . ASP A 1 244 ? -4.763 -4.233 -3.776 1.00 40.41 244 ASP A C 1
ATOM 1923 O O . ASP A 1 244 ? -4.601 -5.305 -4.364 1.00 40.41 244 ASP A O 1
ATOM 1927 N N . ASN A 1 245 ? -5.361 -3.193 -4.373 1.00 34.03 245 ASN A N 1
ATOM 1928 C CA . ASN A 1 245 ? -5.981 -3.243 -5.705 1.00 34.03 245 ASN A CA 1
ATOM 1929 C C . ASN A 1 245 ? -5.258 -2.404 -6.772 1.00 34.03 245 ASN A C 1
ATOM 1931 O O . ASN A 1 245 ? -5.734 -2.326 -7.905 1.00 34.03 245 ASN A O 1
ATOM 1935 N N . LEU A 1 246 ? -4.120 -1.784 -6.447 1.00 35.12 246 LEU A N 1
ATOM 1936 C CA . LEU A 1 246 ? -3.273 -1.152 -7.456 1.00 35.12 246 LEU A CA 1
ATOM 1937 C C . LEU A 1 246 ? -2.443 -2.232 -8.162 1.00 35.12 246 LEU A C 1
ATOM 1939 O O . LEU A 1 246 ? -1.690 -2.986 -7.554 1.00 35.12 246 LEU A O 1
ATOM 1943 N N . GLU A 1 247 ? -2.676 -2.352 -9.464 1.00 36.38 247 GLU A N 1
ATOM 1944 C CA . GLU A 1 247 ? -2.081 -3.338 -10.359 1.00 36.38 247 GLU A CA 1
ATOM 1945 C C . GLU A 1 247 ? -0.543 -3.256 -10.350 1.00 36.38 247 GLU A C 1
ATOM 1947 O O . GLU A 1 247 ? 0.051 -2.351 -10.931 1.00 36.38 247 GLU A O 1
ATOM 1952 N N . ASN A 1 248 ? 0.111 -4.237 -9.722 1.00 35.25 248 ASN A N 1
ATOM 1953 C CA . ASN A 1 248 ? 1.558 -4.428 -9.824 1.00 35.25 248 ASN A CA 1
ATOM 1954 C C . ASN A 1 248 ? 1.917 -4.889 -11.244 1.00 35.25 248 ASN A C 1
ATOM 1956 O O . ASN A 1 248 ? 1.642 -6.033 -11.625 1.00 35.25 248 ASN A O 1
ATOM 1960 N N . PHE A 1 249 ? 2.575 -4.028 -12.019 1.00 35.72 249 PHE A N 1
ATOM 1961 C CA . PHE A 1 249 ? 3.171 -4.422 -13.292 1.00 35.72 249 PHE A CA 1
ATOM 1962 C C . PHE A 1 249 ? 4.263 -5.470 -13.042 1.00 35.72 249 PHE A C 1
ATOM 1964 O O . PHE A 1 249 ? 5.223 -5.237 -12.309 1.00 35.72 249 PHE A O 1
ATOM 1971 N N . SER A 1 250 ? 4.099 -6.649 -13.640 1.00 37.97 250 SER A N 1
ATOM 1972 C CA . SER A 1 250 ? 5.087 -7.729 -13.613 1.00 37.97 250 SER A CA 1
ATOM 1973 C C . SER A 1 250 ? 5.757 -7.809 -14.979 1.00 37.97 250 SER A C 1
ATOM 1975 O O . SER A 1 250 ? 5.087 -8.112 -15.965 1.00 37.97 250 SER A O 1
ATOM 1977 N N . LEU A 1 251 ? 7.062 -7.546 -15.048 1.00 41.88 251 LEU A N 1
ATOM 1978 C CA . LEU A 1 251 ? 7.841 -7.654 -16.282 1.00 41.88 251 LEU A CA 1
ATOM 1979 C C . LEU A 1 251 ? 8.620 -8.973 -16.279 1.00 41.88 251 LEU A C 1
ATOM 1981 O O . LEU A 1 251 ? 9.382 -9.242 -15.351 1.00 41.88 251 LEU A O 1
ATOM 1985 N N . ILE A 1 252 ? 8.428 -9.799 -17.309 1.00 48.41 252 ILE A N 1
ATOM 1986 C CA . ILE A 1 252 ? 9.122 -11.081 -17.474 1.00 48.41 252 ILE A CA 1
ATOM 1987 C C . ILE A 1 252 ? 10.120 -10.984 -18.641 1.00 48.41 252 ILE A C 1
ATOM 1989 O O . ILE A 1 252 ? 9.702 -10.760 -19.777 1.00 48.41 252 ILE A O 1
ATOM 1993 N N . TRP A 1 253 ? 11.412 -11.190 -18.363 1.00 52.06 253 TRP A N 1
ATOM 1994 C CA . TRP A 1 253 ? 12.540 -11.039 -19.298 1.00 52.06 253 TRP A CA 1
ATOM 1995 C C . TRP A 1 253 ? 13.328 -12.357 -19.411 1.00 52.06 253 TRP A C 1
ATOM 1997 O O . TRP A 1 253 ? 14.169 -12.641 -18.565 1.00 52.06 253 TRP A O 1
ATOM 2007 N N . PRO A 1 254 ? 13.115 -13.179 -20.446 1.00 45.81 254 PRO A N 1
ATOM 2008 C CA . PRO A 1 254 ? 13.992 -14.284 -20.806 1.00 45.81 254 PRO A CA 1
ATOM 2009 C C . PRO A 1 254 ? 15.126 -13.828 -21.734 1.00 45.81 254 PRO A C 1
ATOM 2011 O O . PRO A 1 254 ? 14.842 -13.313 -22.811 1.00 45.81 254 PRO A O 1
ATOM 2014 N N . ASP A 1 255 ? 16.382 -14.043 -21.348 1.00 54.66 255 ASP A N 1
ATOM 2015 C CA . ASP A 1 255 ? 17.560 -13.799 -22.187 1.00 54.66 255 ASP A CA 1
ATOM 2016 C C . ASP A 1 255 ? 18.682 -14.788 -21.840 1.00 54.66 255 ASP A C 1
ATOM 2018 O O . ASP A 1 255 ? 19.025 -14.974 -20.672 1.00 54.66 255 ASP A O 1
ATOM 2022 N N . ASP A 1 256 ? 19.240 -15.431 -22.865 1.00 52.72 256 ASP A N 1
ATOM 2023 C CA . ASP A 1 256 ? 20.260 -16.473 -22.722 1.00 52.72 256 ASP A CA 1
ATOM 2024 C C . ASP A 1 256 ? 21.629 -15.872 -22.299 1.00 52.72 256 ASP A C 1
ATOM 2026 O O . ASP A 1 256 ? 22.473 -16.578 -21.747 1.00 52.72 256 ASP A O 1
ATOM 2030 N N . ASP A 1 257 ? 21.830 -14.555 -22.481 1.00 56.16 257 ASP A N 1
ATOM 2031 C CA . ASP A 1 257 ? 23.067 -13.817 -22.156 1.00 56.16 257 ASP A CA 1
ATOM 2032 C C . ASP A 1 257 ? 22.887 -12.762 -21.031 1.00 56.16 257 ASP A C 1
ATOM 2034 O O . ASP A 1 257 ? 23.698 -11.843 -20.879 1.00 56.16 257 ASP A O 1
ATOM 2038 N N . ILE A 1 258 ? 21.854 -12.907 -20.188 1.00 54.25 258 ILE A N 1
ATOM 2039 C CA . ILE A 1 258 ? 21.401 -11.908 -19.190 1.00 54.25 258 ILE A CA 1
ATOM 2040 C C . ILE A 1 258 ? 22.487 -11.405 -18.216 1.00 54.25 258 ILE A C 1
ATOM 2042 O O . ILE A 1 258 ? 22.376 -10.303 -17.681 1.00 54.25 258 ILE A O 1
ATOM 2046 N N . ASN A 1 259 ? 23.535 -12.199 -17.975 1.00 56.59 259 ASN A N 1
ATOM 2047 C CA . ASN A 1 259 ? 24.610 -11.907 -17.015 1.00 56.59 259 ASN A CA 1
ATOM 2048 C C . ASN A 1 259 ? 25.954 -11.569 -17.679 1.00 56.59 259 ASN A C 1
ATOM 2050 O O . ASN A 1 259 ? 26.981 -11.542 -17.003 1.00 56.59 259 ASN A O 1
ATOM 2054 N N . ARG A 1 260 ? 25.982 -11.378 -19.001 1.00 57.47 260 ARG A N 1
ATOM 2055 C CA . ARG A 1 260 ? 27.236 -11.385 -19.767 1.00 57.47 260 ARG A CA 1
ATOM 2056 C C . ARG A 1 260 ? 27.796 -10.001 -20.097 1.00 57.47 260 ARG A C 1
ATOM 2058 O O . ARG A 1 260 ? 28.971 -9.909 -20.440 1.00 57.47 260 ARG A O 1
ATOM 2065 N N . THR A 1 261 ? 26.987 -8.945 -19.999 1.00 59.31 261 THR A N 1
ATOM 2066 C CA . THR A 1 261 ? 27.367 -7.568 -20.358 1.00 59.31 261 THR A CA 1
ATOM 2067 C C . THR A 1 261 ? 26.981 -6.566 -19.266 1.00 59.31 261 THR A C 1
ATOM 2069 O O . THR A 1 261 ? 25.885 -6.637 -18.704 1.00 59.31 261 THR A O 1
ATOM 2072 N N . ASP A 1 262 ? 27.873 -5.611 -18.982 1.00 51.62 262 ASP A N 1
ATOM 2073 C CA . ASP A 1 262 ? 27.662 -4.562 -17.969 1.00 51.62 262 ASP A CA 1
ATOM 2074 C C . ASP A 1 262 ? 26.442 -3.675 -18.286 1.00 51.62 262 ASP A C 1
ATOM 2076 O O . ASP A 1 262 ? 25.717 -3.255 -17.382 1.00 51.62 262 ASP A O 1
ATOM 2080 N N . ASP A 1 263 ? 26.144 -3.474 -19.573 1.00 46.97 263 ASP A N 1
ATOM 2081 C CA . ASP A 1 263 ? 24.974 -2.720 -20.041 1.00 46.97 263 ASP A CA 1
ATOM 2082 C C . ASP A 1 263 ? 23.647 -3.397 -19.655 1.00 46.97 263 ASP A C 1
ATOM 2084 O O . ASP A 1 263 ? 22.674 -2.731 -19.290 1.00 46.97 263 ASP A O 1
ATOM 2088 N N . CYS A 1 264 ? 23.601 -4.735 -19.682 1.00 50.12 264 CYS A N 1
ATOM 2089 C CA . CYS A 1 264 ? 22.415 -5.497 -19.291 1.00 50.12 264 CYS A CA 1
ATOM 2090 C C . CYS A 1 264 ? 22.188 -5.416 -17.772 1.00 50.12 264 CYS A C 1
ATOM 2092 O O . CYS A 1 264 ? 21.055 -5.259 -17.313 1.00 50.12 264 CYS A O 1
ATOM 2094 N N . LEU A 1 265 ? 23.268 -5.418 -16.984 1.00 55.06 265 LEU A N 1
ATOM 2095 C CA . LEU A 1 265 ? 23.231 -5.207 -15.534 1.00 55.06 265 LEU A CA 1
ATOM 2096 C C . LEU A 1 265 ? 22.746 -3.794 -15.159 1.00 55.06 265 LEU A C 1
ATOM 2098 O O . LEU A 1 265 ? 21.917 -3.665 -14.251 1.00 55.06 265 LEU A O 1
ATOM 2102 N N . ASP A 1 266 ? 23.189 -2.742 -15.859 1.00 53.88 266 ASP A N 1
ATOM 2103 C CA . ASP A 1 266 ? 22.691 -1.371 -15.638 1.00 53.88 266 ASP A CA 1
ATOM 2104 C C . ASP A 1 266 ? 21.198 -1.253 -15.984 1.00 53.88 266 ASP A C 1
ATOM 2106 O O . ASP A 1 266 ? 20.404 -0.730 -15.195 1.00 53.88 266 ASP A O 1
ATOM 2110 N N . MET A 1 267 ? 20.777 -1.828 -17.116 1.00 48.44 267 MET A N 1
ATOM 2111 C CA . MET A 1 267 ? 19.372 -1.853 -17.530 1.00 48.44 267 MET A CA 1
ATOM 2112 C C . MET A 1 267 ? 18.489 -2.606 -16.520 1.00 48.44 267 MET A C 1
ATOM 2114 O O . MET A 1 267 ? 17.423 -2.114 -16.139 1.00 48.44 267 MET A O 1
ATOM 2118 N N . GLN A 1 268 ? 18.936 -3.765 -16.026 1.00 53.91 268 GLN A N 1
ATOM 2119 C CA . GLN A 1 268 ? 18.236 -4.512 -14.978 1.00 53.91 268 GLN A CA 1
ATOM 2120 C C . GLN A 1 268 ? 18.092 -3.687 -13.697 1.00 53.91 268 GLN A C 1
ATOM 2122 O O . GLN A 1 268 ? 17.022 -3.676 -13.089 1.00 53.91 268 GLN A O 1
ATOM 2127 N N . ASN A 1 269 ? 19.144 -2.981 -13.278 1.00 52.34 269 ASN A N 1
ATOM 2128 C CA . ASN A 1 269 ? 19.101 -2.134 -12.088 1.00 52.34 269 ASN A CA 1
ATOM 2129 C C . ASN A 1 269 ? 18.125 -0.963 -12.256 1.00 52.34 269 ASN A C 1
ATOM 2131 O O . ASN A 1 269 ? 17.363 -0.662 -11.333 1.00 52.34 269 ASN A O 1
ATOM 2135 N N . ARG A 1 270 ? 18.071 -0.356 -13.446 1.00 49.50 270 ARG A N 1
ATOM 2136 C CA . ARG A 1 270 ? 17.097 0.694 -13.779 1.00 49.50 270 ARG A CA 1
ATOM 2137 C C . ARG A 1 270 ? 15.666 0.167 -13.789 1.00 49.50 270 ARG A C 1
ATOM 2139 O O . ARG A 1 270 ? 14.792 0.781 -13.180 1.00 49.50 270 ARG A O 1
ATOM 2146 N N . LEU A 1 271 ? 15.414 -0.989 -14.396 1.00 45.69 271 LEU A N 1
ATOM 2147 C CA . LEU A 1 271 ? 14.073 -1.577 -14.437 1.00 45.69 271 LEU A CA 1
ATOM 2148 C C . LEU A 1 271 ? 13.598 -2.039 -13.062 1.00 45.69 271 LEU A C 1
ATOM 2150 O O . LEU A 1 271 ? 12.466 -1.744 -12.695 1.00 45.69 271 LEU A O 1
ATOM 2154 N N . ARG A 1 272 ? 14.471 -2.652 -12.254 1.00 50.84 272 ARG A N 1
ATOM 2155 C CA . ARG A 1 272 ? 14.177 -2.976 -10.845 1.00 50.84 272 ARG A CA 1
ATOM 2156 C C . ARG A 1 272 ? 13.907 -1.735 -9.989 1.00 50.84 272 ARG A C 1
ATOM 2158 O O . ARG A 1 272 ? 13.296 -1.855 -8.937 1.00 50.84 272 ARG A O 1
ATOM 2165 N N . SER A 1 273 ? 14.371 -0.555 -10.409 1.00 41.56 273 SER A N 1
ATOM 2166 C CA . SER A 1 273 ? 14.070 0.713 -9.728 1.00 41.56 273 SER A CA 1
ATOM 2167 C C . SER A 1 273 ? 12.730 1.333 -10.141 1.00 41.56 273 SER A C 1
ATOM 2169 O O . SER A 1 273 ? 12.261 2.259 -9.481 1.00 41.56 273 SER A O 1
ATOM 2171 N N . THR A 1 274 ? 12.132 0.836 -11.229 1.00 38.25 274 THR A N 1
ATOM 2172 C CA . THR A 1 274 ? 10.918 1.392 -11.849 1.00 38.25 274 THR A CA 1
ATOM 2173 C C . THR A 1 274 ? 9.725 0.429 -11.785 1.00 38.25 274 THR A C 1
ATOM 2175 O O . THR A 1 274 ? 8.587 0.880 -11.814 1.00 38.25 274 THR A O 1
ATOM 2178 N N . ILE A 1 275 ? 9.961 -0.884 -11.690 1.00 41.28 275 ILE A N 1
ATOM 2179 C CA . ILE A 1 275 ? 8.935 -1.936 -11.744 1.00 41.28 275 ILE A CA 1
ATOM 2180 C C . ILE A 1 275 ? 9.011 -2.780 -10.465 1.00 41.28 275 ILE A C 1
ATOM 2182 O O . ILE A 1 275 ? 10.089 -3.256 -10.108 1.00 41.28 275 ILE A O 1
ATOM 2186 N N . ASP A 1 276 ? 7.868 -3.007 -9.811 1.00 38.88 276 ASP A N 1
ATOM 2187 C CA . ASP A 1 276 ? 7.783 -3.723 -8.525 1.00 38.88 276 ASP A CA 1
ATOM 2188 C C . ASP A 1 276 ? 8.138 -5.219 -8.619 1.00 38.88 276 ASP A C 1
ATOM 2190 O O . ASP A 1 276 ? 8.598 -5.814 -7.643 1.00 38.88 276 ASP A O 1
ATOM 2194 N N . TYR A 1 277 ? 7.958 -5.846 -9.790 1.00 40.41 277 TYR A N 1
ATOM 2195 C CA . TYR A 1 277 ? 8.297 -7.254 -10.019 1.00 40.41 277 TYR A CA 1
ATOM 2196 C C . TYR A 1 277 ? 8.962 -7.471 -11.389 1.00 40.41 277 TYR A C 1
ATOM 2198 O O . TYR A 1 277 ? 8.296 -7.463 -12.425 1.00 40.41 277 TYR A O 1
ATOM 2206 N N . LEU A 1 278 ? 10.281 -7.704 -11.392 1.00 48.44 278 LEU A N 1
ATOM 2207 C CA . LEU A 1 278 ? 11.066 -8.081 -12.577 1.00 48.44 278 LEU A CA 1
ATOM 2208 C C . LEU A 1 278 ? 11.523 -9.545 -12.472 1.00 48.44 278 LEU A C 1
ATOM 2210 O O . LEU A 1 278 ? 12.348 -9.880 -11.621 1.00 48.44 278 LEU A O 1
ATOM 2214 N N . LYS A 1 279 ? 11.013 -10.404 -13.359 1.00 54.94 279 LYS A N 1
ATOM 2215 C CA . LYS A 1 279 ? 11.295 -11.844 -13.422 1.00 54.94 279 LYS A CA 1
ATOM 2216 C C . LYS A 1 279 ? 12.140 -12.164 -14.660 1.00 54.94 279 LYS A C 1
ATOM 2218 O O . LYS A 1 279 ? 11.626 -12.311 -15.762 1.00 54.94 279 LYS A O 1
ATOM 2223 N N . LEU A 1 280 ? 13.443 -12.257 -14.462 1.00 55.62 280 LEU A N 1
ATOM 2224 C CA . LEU A 1 280 ? 14.431 -12.723 -15.432 1.00 55.62 280 LEU A CA 1
ATOM 2225 C C . LEU A 1 280 ? 14.387 -14.262 -15.669 1.00 55.62 280 LEU A C 1
ATOM 2227 O O . LEU A 1 280 ? 14.044 -15.040 -14.777 1.00 55.62 280 LEU A O 1
ATOM 2231 N N . PHE A 1 281 ? 14.746 -14.734 -16.857 1.00 58.88 281 PHE A N 1
ATOM 2232 C CA . PHE A 1 281 ? 14.948 -16.157 -17.147 1.00 58.88 281 PHE A CA 1
ATOM 2233 C C . PHE A 1 281 ? 16.185 -16.330 -18.019 1.00 58.88 281 PHE A C 1
ATOM 2235 O O . PHE A 1 281 ? 16.335 -15.625 -19.006 1.00 58.88 281 PHE A O 1
ATOM 2242 N N . ASN A 1 282 ? 17.022 -17.312 -17.699 1.00 55.88 282 ASN A N 1
ATOM 2243 C CA . ASN A 1 282 ? 18.221 -17.621 -18.487 1.00 55.88 282 ASN A CA 1
ATOM 2244 C C . ASN A 1 282 ? 17.911 -18.469 -19.731 1.00 55.88 282 ASN A C 1
ATOM 2246 O O . ASN A 1 282 ? 18.816 -18.822 -20.475 1.00 55.88 282 ASN A O 1
ATOM 2250 N N . SER A 1 283 ? 16.647 -18.874 -19.908 1.00 55.38 283 SER A N 1
ATOM 2251 C CA . SER A 1 283 ? 16.179 -19.507 -21.134 1.00 55.38 283 SER A CA 1
ATOM 2252 C C . SER A 1 283 ? 14.687 -19.278 -21.361 1.00 55.38 283 SER A C 1
ATOM 2254 O O . SER A 1 283 ? 13.873 -19.241 -20.428 1.00 55.38 283 SER A O 1
ATOM 2256 N N . ALA A 1 284 ? 14.298 -19.196 -22.633 1.00 52.31 284 ALA A N 1
ATOM 2257 C CA . ALA A 1 284 ? 12.890 -19.159 -23.030 1.00 52.31 284 ALA A CA 1
ATOM 2258 C C . ALA A 1 284 ? 12.111 -20.406 -22.553 1.00 52.31 284 ALA A C 1
ATOM 2260 O O . ALA A 1 284 ? 10.918 -20.325 -22.249 1.00 52.31 284 ALA A O 1
ATOM 2261 N N . GLN A 1 285 ? 12.787 -21.555 -22.435 1.00 55.00 285 GLN A N 1
ATOM 2262 C CA . GLN A 1 285 ? 12.192 -22.823 -22.009 1.00 55.00 285 GLN A CA 1
ATOM 2263 C C . GLN A 1 285 ? 11.801 -22.796 -20.523 1.00 55.00 285 GLN A C 1
ATOM 2265 O O . GLN A 1 285 ? 10.738 -23.298 -20.150 1.00 55.00 285 GLN A O 1
ATOM 2270 N N . ASP A 1 286 ? 12.629 -22.180 -19.679 1.00 58.00 286 ASP A N 1
ATOM 2271 C CA . ASP A 1 286 ? 12.379 -22.068 -18.239 1.00 58.00 286 ASP A CA 1
ATOM 2272 C C . ASP A 1 286 ? 11.299 -21.029 -17.935 1.00 58.00 286 ASP A C 1
ATOM 2274 O O . ASP A 1 286 ? 10.441 -21.263 -17.082 1.00 58.00 286 ASP A O 1
ATOM 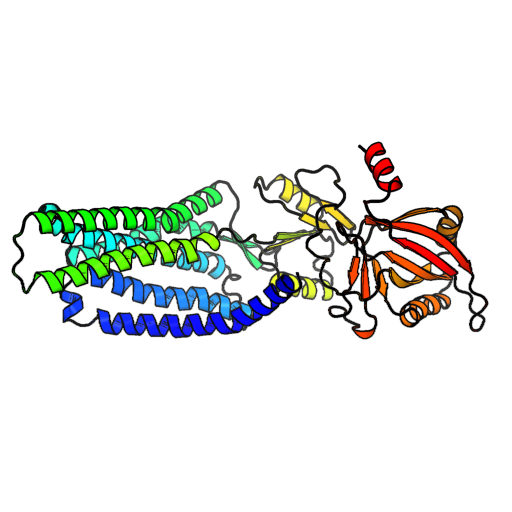2278 N N . CYS A 1 287 ? 11.253 -19.949 -18.722 1.00 54.75 287 CYS A N 1
ATOM 2279 C CA . CYS A 1 287 ? 10.134 -19.009 -18.725 1.00 54.75 287 CYS A CA 1
ATOM 2280 C C . CYS A 1 287 ? 8.811 -19.725 -19.045 1.00 54.75 287 CYS A C 1
ATOM 2282 O O . CYS A 1 287 ? 7.836 -19.615 -18.300 1.00 54.75 287 CYS A O 1
ATOM 2284 N N . LYS A 1 288 ? 8.795 -20.549 -20.101 1.00 51.41 288 LYS A N 1
ATOM 2285 C CA . LYS A 1 288 ? 7.617 -21.333 -20.499 1.00 51.41 288 LYS A CA 1
ATOM 2286 C C . LYS A 1 288 ? 7.169 -22.308 -19.405 1.00 51.41 288 LYS A C 1
ATOM 2288 O O . LYS A 1 288 ? 5.979 -22.380 -19.107 1.00 51.41 288 LYS A O 1
ATOM 2293 N N . ARG A 1 289 ? 8.098 -23.031 -18.770 1.00 58.66 289 ARG A N 1
ATOM 2294 C CA . ARG A 1 289 ? 7.790 -23.933 -17.642 1.00 58.66 289 ARG A CA 1
ATOM 2295 C C . ARG A 1 289 ? 7.208 -23.177 -16.450 1.00 58.66 289 ARG A C 1
ATOM 2297 O O . ARG A 1 289 ? 6.229 -23.636 -15.868 1.00 58.66 289 ARG A O 1
ATOM 2304 N N . TYR A 1 290 ? 7.765 -22.013 -16.121 1.00 57.53 290 TYR A N 1
ATOM 2305 C CA . TYR A 1 290 ? 7.252 -21.157 -15.055 1.00 57.53 290 TYR A CA 1
ATOM 2306 C C . TYR A 1 290 ? 5.833 -20.650 -15.348 1.00 57.53 290 TYR A C 1
ATOM 2308 O O . TYR A 1 290 ? 4.968 -20.717 -14.479 1.00 57.53 290 TYR A O 1
ATOM 2316 N N . LEU A 1 291 ? 5.556 -20.196 -16.573 1.00 50.69 291 LEU A N 1
ATOM 2317 C CA . LEU A 1 291 ? 4.217 -19.751 -16.977 1.00 50.69 291 LEU A CA 1
ATOM 2318 C C . LEU A 1 291 ? 3.164 -20.862 -16.888 1.00 50.69 291 LEU A C 1
ATOM 2320 O O . LEU A 1 291 ? 2.034 -20.614 -16.462 1.00 50.69 291 LEU A O 1
ATOM 2324 N N . ILE A 1 292 ? 3.539 -22.080 -17.284 1.00 52.72 292 ILE A N 1
ATOM 2325 C CA . ILE A 1 292 ? 2.672 -23.260 -17.199 1.00 52.72 292 ILE A CA 1
ATOM 2326 C C . ILE A 1 292 ? 2.414 -23.622 -15.729 1.00 52.72 292 ILE A C 1
ATOM 2328 O O . ILE A 1 292 ? 1.276 -23.906 -15.368 1.00 52.72 292 ILE A O 1
ATOM 2332 N N . ALA A 1 293 ? 3.439 -23.545 -14.874 1.00 50.44 293 ALA A N 1
ATOM 2333 C CA . ALA A 1 293 ? 3.348 -23.886 -13.454 1.00 50.44 293 ALA A CA 1
ATOM 2334 C C . ALA A 1 293 ? 2.570 -22.862 -12.606 1.00 50.44 293 ALA A C 1
ATOM 2336 O O . ALA A 1 293 ? 2.031 -23.215 -11.560 1.00 50.44 293 ALA A O 1
ATOM 2337 N N . VAL A 1 294 ? 2.510 -21.591 -13.015 1.00 50.41 294 VAL A N 1
ATOM 2338 C CA . VAL A 1 294 ? 1.841 -20.545 -12.230 1.00 50.41 294 VAL A CA 1
ATOM 2339 C C . VAL A 1 294 ? 0.380 -20.406 -12.655 1.00 50.41 294 VAL A C 1
ATOM 2341 O O . VAL A 1 294 ? 0.043 -19.731 -13.625 1.00 50.41 294 VAL A O 1
ATOM 2344 N N . GLU A 1 295 ? -0.508 -21.051 -11.907 1.00 41.09 295 GLU A N 1
ATOM 2345 C CA . GLU A 1 295 ? -1.955 -21.160 -12.142 1.00 41.09 295 GLU A CA 1
ATOM 2346 C C . GLU A 1 295 ? -2.778 -19.976 -11.588 1.00 41.09 295 GLU A C 1
ATOM 2348 O O . GLU A 1 295 ? -3.880 -20.152 -11.084 1.00 41.09 295 GLU A O 1
ATOM 2353 N N . THR A 1 296 ? -2.257 -18.742 -11.652 1.00 41.22 296 THR A N 1
ATOM 2354 C CA . THR A 1 296 ? -2.950 -17.556 -11.104 1.00 41.22 296 THR A CA 1
ATOM 2355 C C . THR A 1 296 ? -3.383 -16.556 -12.177 1.00 41.22 296 THR A C 1
ATOM 2357 O O . THR A 1 296 ? -2.610 -16.186 -13.058 1.00 41.22 296 THR A O 1
ATOM 2360 N N . SER A 1 297 ? -4.639 -16.119 -12.053 1.00 32.12 297 SER A N 1
ATOM 2361 C CA . SER A 1 297 ? -5.504 -15.364 -12.975 1.00 32.12 297 SER A CA 1
ATOM 2362 C C . SER A 1 297 ? -5.099 -13.908 -13.273 1.00 32.12 297 SER A C 1
ATOM 2364 O O . SER A 1 297 ? -5.961 -13.032 -13.335 1.00 32.12 297 SER A O 1
ATOM 2366 N N . LYS A 1 298 ? -3.806 -13.606 -13.408 1.00 39.28 298 LYS A N 1
ATOM 2367 C CA . LYS A 1 298 ? -3.338 -12.264 -13.792 1.00 39.28 298 LYS A CA 1
ATOM 2368 C C . LYS A 1 298 ? -2.650 -12.329 -15.150 1.00 39.28 298 LYS A C 1
ATOM 2370 O O . LYS A 1 298 ? -1.812 -13.206 -15.360 1.00 39.28 298 LYS A O 1
ATOM 2375 N N . GLU A 1 299 ? -3.005 -11.410 -16.048 1.00 39.84 299 GLU A N 1
ATOM 2376 C CA . GLU A 1 299 ? -2.369 -11.246 -17.358 1.00 39.84 299 GLU A CA 1
ATOM 2377 C C . GLU A 1 299 ? -0.862 -11.029 -17.164 1.00 39.84 299 GLU A C 1
ATOM 2379 O O . GLU A 1 299 ? -0.424 -10.069 -16.531 1.00 39.84 299 GLU A O 1
ATOM 2384 N N . LYS A 1 300 ? -0.056 -11.971 -17.659 1.00 43.56 300 LYS A N 1
ATOM 2385 C CA . LYS A 1 300 ? 1.409 -11.922 -17.607 1.00 43.56 300 LYS A CA 1
ATOM 2386 C C . LYS A 1 300 ? 1.927 -11.913 -19.034 1.00 43.56 300 LYS A C 1
ATOM 2388 O O . LYS A 1 300 ? 1.595 -12.806 -19.811 1.00 43.56 300 LYS A O 1
ATOM 2393 N N . ILE A 1 301 ? 2.720 -10.897 -19.355 1.00 38.69 301 ILE A N 1
ATOM 2394 C CA . ILE A 1 301 ? 3.299 -10.675 -20.680 1.00 38.69 301 ILE A CA 1
ATOM 2395 C C . ILE A 1 301 ? 4.788 -11.020 -20.601 1.00 38.69 301 ILE A C 1
ATOM 2397 O O . ILE A 1 301 ? 5.513 -10.470 -19.770 1.00 38.69 301 ILE A O 1
ATOM 2401 N N . CYS A 1 302 ? 5.244 -11.938 -21.452 1.00 39.91 302 CYS A N 1
ATOM 2402 C CA . CYS A 1 302 ? 6.655 -12.309 -21.558 1.00 39.91 302 CYS A CA 1
ATOM 2403 C C . CYS A 1 302 ? 7.265 -11.716 -22.816 1.00 39.91 302 CYS A C 1
ATOM 2405 O O . CYS A 1 302 ? 6.722 -11.942 -23.890 1.00 39.91 302 CYS A O 1
ATOM 2407 N N . PHE A 1 303 ? 8.396 -11.022 -22.696 1.00 39.72 303 PHE A N 1
ATOM 2408 C CA . PHE A 1 303 ? 9.102 -10.421 -23.827 1.00 39.72 303 PHE A CA 1
ATOM 2409 C C . PHE A 1 303 ? 10.523 -10.973 -23.906 1.00 39.72 303 PHE A C 1
ATOM 2411 O O . PHE A 1 303 ? 11.310 -10.700 -23.008 1.00 39.72 303 PHE A O 1
ATOM 2418 N N . ASN A 1 304 ? 10.836 -11.745 -24.953 1.00 38.97 304 ASN A N 1
ATOM 2419 C CA . ASN A 1 304 ? 12.183 -12.238 -25.252 1.00 38.97 304 ASN A CA 1
ATOM 2420 C C . ASN A 1 304 ? 12.897 -11.255 -26.204 1.00 38.97 304 ASN A C 1
ATOM 2422 O O . ASN A 1 304 ? 12.566 -11.249 -27.392 1.00 38.97 304 ASN A O 1
ATOM 2426 N N . PRO A 1 305 ? 13.858 -10.438 -25.737 1.00 35.62 305 PRO A N 1
ATOM 2427 C CA . PRO A 1 305 ? 14.554 -9.471 -26.583 1.00 35.62 305 PRO A CA 1
ATOM 2428 C C . PRO A 1 305 ? 15.568 -10.120 -27.534 1.00 35.62 305 PRO A C 1
ATOM 2430 O O . PRO A 1 305 ? 15.775 -9.609 -28.630 1.00 35.62 305 PRO A O 1
ATOM 2433 N N . THR A 1 306 ? 16.169 -11.258 -27.176 1.00 33.16 306 THR A N 1
ATOM 2434 C CA . THR A 1 306 ? 17.181 -11.937 -28.004 1.00 33.16 306 THR A CA 1
ATOM 2435 C C . THR A 1 306 ? 16.555 -12.670 -29.193 1.00 33.16 306 THR A C 1
ATOM 2437 O O . THR A 1 306 ? 17.145 -12.711 -30.270 1.00 33.16 306 THR A O 1
ATOM 2440 N N . LYS A 1 307 ? 15.325 -13.187 -29.046 1.00 32.00 307 LYS A N 1
ATOM 2441 C CA . LYS A 1 307 ? 14.566 -13.859 -30.126 1.00 32.00 307 LYS A CA 1
ATOM 2442 C C . LYS A 1 307 ? 13.371 -13.071 -30.666 1.00 32.00 307 LYS A C 1
ATOM 2444 O O . LYS A 1 307 ? 12.765 -13.508 -31.634 1.00 32.00 307 LYS A O 1
ATOM 2449 N N . HIS A 1 308 ? 13.070 -11.906 -30.091 1.00 39.34 308 HIS A N 1
ATOM 2450 C CA . HIS A 1 308 ? 11.976 -11.019 -30.508 1.00 39.34 308 HIS A CA 1
ATOM 2451 C C . HIS A 1 308 ? 10.584 -11.692 -30.447 1.00 39.34 308 HIS A C 1
ATOM 2453 O O . HIS A 1 308 ? 9.747 -11.503 -31.326 1.00 39.34 308 HIS A O 1
ATOM 2459 N N . GLU A 1 309 ? 10.315 -12.479 -29.396 1.00 35.47 309 GLU A N 1
ATOM 2460 C CA . GLU A 1 309 ? 9.062 -13.240 -29.224 1.00 35.47 309 GLU A CA 1
ATOM 2461 C C . GLU A 1 309 ? 8.269 -12.806 -27.977 1.00 35.47 309 GLU A C 1
ATOM 2463 O O . GLU A 1 309 ? 8.853 -12.517 -26.926 1.00 35.47 309 GLU A O 1
ATOM 2468 N N . LEU A 1 310 ? 6.930 -12.811 -28.075 1.00 33.03 310 LEU A N 1
ATOM 2469 C CA . LEU A 1 310 ? 5.996 -12.470 -26.993 1.00 33.03 310 LEU A CA 1
ATOM 2470 C C . LEU A 1 310 ? 5.015 -13.611 -26.692 1.00 33.03 310 LEU A C 1
ATOM 2472 O O . LEU A 1 310 ? 4.404 -14.159 -27.608 1.00 33.03 310 LEU A O 1
ATOM 2476 N N . TRP A 1 311 ? 4.826 -13.933 -25.406 1.00 36.19 311 TRP A N 1
ATOM 2477 C CA . TRP A 1 311 ? 3.963 -15.039 -24.957 1.00 36.19 311 TRP A CA 1
ATOM 2478 C C . TRP A 1 311 ? 2.963 -14.583 -23.879 1.00 36.19 311 TRP A C 1
ATOM 2480 O O . TRP A 1 311 ? 3.349 -13.883 -22.940 1.00 36.19 311 TRP A O 1
ATOM 2490 N N . ALA A 1 312 ? 1.698 -15.017 -23.990 1.00 36.19 312 ALA A N 1
ATOM 2491 C CA . ALA A 1 312 ? 0.643 -14.850 -22.982 1.00 36.19 312 ALA A CA 1
ATOM 2492 C C . ALA A 1 312 ? -0.170 -16.153 -22.837 1.00 36.19 312 ALA A C 1
ATOM 2494 O O . ALA A 1 312 ? -0.416 -16.847 -23.822 1.00 36.19 312 ALA A O 1
ATOM 2495 N N . LYS A 1 313 ? -0.556 -16.497 -21.599 1.00 35.81 313 LYS A N 1
ATOM 2496 C CA . LYS A 1 313 ? -1.009 -17.846 -21.195 1.00 35.81 313 LYS A CA 1
ATOM 2497 C C . LYS A 1 313 ? -2.293 -18.342 -21.884 1.00 35.81 313 LYS A C 1
ATOM 2499 O O . LYS A 1 313 ? -2.418 -19.545 -22.077 1.00 35.81 313 LYS A O 1
ATOM 2504 N N . ASP A 1 314 ? -3.172 -17.441 -22.320 1.00 31.47 314 ASP A N 1
ATOM 2505 C CA . ASP A 1 314 ? -4.504 -17.802 -22.836 1.00 31.47 314 ASP A CA 1
ATOM 2506 C C . ASP A 1 314 ? -4.732 -17.445 -24.317 1.00 31.47 314 ASP A C 1
ATOM 2508 O O . ASP A 1 314 ? -5.865 -17.463 -24.794 1.00 31.47 314 ASP A O 1
ATOM 2512 N N . TYR A 1 315 ? -3.670 -17.150 -25.076 1.00 31.17 315 TYR A N 1
ATOM 2513 C CA . TYR A 1 315 ? -3.790 -16.786 -26.491 1.00 31.17 315 TYR A CA 1
ATOM 2514 C C . TYR A 1 315 ? -2.808 -17.565 -27.381 1.00 31.17 315 TYR A C 1
ATOM 2516 O O . TYR A 1 315 ? -1.595 -17.376 -27.260 1.00 31.17 315 TYR A O 1
ATOM 2524 N N . PRO A 1 316 ? -3.281 -18.398 -28.331 1.00 28.56 316 PRO A N 1
ATOM 2525 C CA . PRO A 1 316 ? -2.435 -18.838 -29.434 1.00 28.56 316 PRO A CA 1
ATOM 2526 C C . PRO A 1 316 ? -2.133 -17.616 -30.315 1.00 28.56 316 PRO A C 1
ATOM 2528 O O . PRO A 1 316 ? -3.057 -17.023 -30.857 1.00 28.56 316 PRO A O 1
ATOM 2531 N N . MET A 1 317 ? -0.856 -17.212 -30.390 1.00 29.47 317 MET A N 1
ATOM 2532 C CA . MET A 1 317 ? -0.315 -16.125 -31.232 1.00 29.47 317 MET A CA 1
ATOM 2533 C C . MET A 1 317 ? -1.316 -15.002 -31.570 1.00 29.47 317 MET A C 1
ATOM 2535 O O . MET A 1 317 ? -1.786 -14.882 -32.701 1.00 29.47 317 MET A O 1
ATOM 2539 N N . VAL A 1 318 ? -1.633 -14.144 -30.597 1.00 26.77 318 VAL A N 1
ATOM 2540 C CA . VAL A 1 318 ? -2.446 -12.948 -30.856 1.00 26.77 318 VAL A CA 1
ATOM 2541 C C . VAL A 1 318 ? -1.550 -11.723 -31.016 1.00 26.77 318 VAL A C 1
ATOM 2543 O O . VAL A 1 318 ? -0.846 -11.309 -30.097 1.00 26.77 318 VAL A O 1
ATOM 2546 N N . ARG A 1 319 ? -1.603 -11.155 -32.229 1.00 33.00 319 ARG A N 1
ATOM 2547 C CA . ARG A 1 319 ? -1.080 -9.836 -32.607 1.00 33.00 319 ARG A CA 1
ATOM 2548 C C . ARG A 1 319 ? -1.474 -8.784 -31.569 1.00 33.00 319 ARG A C 1
ATOM 2550 O O . ARG A 1 319 ? -2.635 -8.697 -31.174 1.00 33.00 319 ARG A O 1
ATOM 2557 N N . VAL A 1 320 ? -0.497 -7.974 -31.169 1.00 32.97 320 VAL A N 1
ATOM 2558 C CA . VAL A 1 320 ? -0.615 -6.897 -30.177 1.00 32.97 320 VAL A CA 1
ATOM 2559 C C . VAL A 1 320 ? -1.528 -5.782 -30.707 1.00 32.97 320 VAL A C 1
ATOM 2561 O O . VAL A 1 320 ? -1.061 -4.748 -31.162 1.00 32.97 320 VAL A O 1
ATOM 2564 N N . ASN A 1 321 ? -2.844 -5.982 -30.622 1.00 31.66 321 ASN A N 1
ATOM 2565 C CA . ASN A 1 321 ? -3.865 -4.977 -30.945 1.00 31.66 321 ASN A CA 1
ATOM 2566 C C . ASN A 1 321 ? -4.607 -4.460 -29.700 1.00 31.66 321 ASN A C 1
ATOM 2568 O O . ASN A 1 321 ? -5.745 -4.002 -29.791 1.00 31.66 321 ASN A O 1
ATOM 2572 N N . GLN A 1 322 ? -3.978 -4.491 -28.519 1.00 29.39 322 GLN A N 1
ATOM 2573 C CA . GLN A 1 322 ? -4.568 -3.932 -27.295 1.00 29.39 322 GLN A CA 1
ATOM 2574 C C . GLN A 1 322 ? -3.552 -3.201 -26.404 1.00 29.39 322 GLN A C 1
ATOM 2576 O O . GLN A 1 322 ? -3.383 -3.529 -25.242 1.00 29.39 322 GLN A O 1
ATOM 2581 N N . TYR A 1 323 ? -2.925 -2.137 -26.919 1.00 32.78 323 TYR A N 1
ATOM 2582 C CA . TYR A 1 323 ? -2.341 -1.077 -26.075 1.00 32.78 323 TYR A CA 1
ATOM 2583 C C . TYR A 1 323 ? -2.546 0.333 -26.684 1.00 32.78 323 TYR A C 1
ATOM 2585 O O . TYR A 1 323 ? -1.586 1.004 -27.053 1.00 32.78 323 TYR A O 1
ATOM 2593 N N . PRO A 1 324 ? -3.785 0.874 -26.756 1.00 33.25 324 PRO A N 1
ATOM 2594 C CA . PRO A 1 324 ? -4.005 2.263 -27.191 1.00 33.25 324 PRO A CA 1
ATOM 2595 C C . PRO A 1 324 ? -3.790 3.301 -26.062 1.00 33.25 324 PRO A C 1
ATOM 2597 O O . PRO A 1 324 ? -3.899 4.509 -26.278 1.00 33.25 324 PRO A O 1
ATOM 2600 N N . LYS A 1 325 ? -3.472 2.828 -24.848 1.00 35.00 325 LYS A N 1
ATOM 2601 C CA . LYS A 1 325 ? -3.109 3.575 -23.627 1.00 35.00 325 LYS A CA 1
ATOM 2602 C C . LYS A 1 325 ? -1.931 4.546 -23.776 1.00 35.00 325 LYS A C 1
ATOM 2604 O O . LYS A 1 325 ? -2.012 5.675 -23.294 1.00 35.00 325 LYS A O 1
ATOM 2609 N N . PHE A 1 326 ? -0.847 4.087 -24.416 1.00 32.94 326 PHE A N 1
ATOM 2610 C CA . PHE A 1 326 ? 0.501 4.631 -24.198 1.00 32.94 326 PHE A CA 1
ATOM 2611 C C . PHE A 1 326 ? 0.950 5.735 -25.193 1.00 32.94 326 PHE A C 1
ATOM 2613 O O . PHE A 1 326 ? 1.973 6.381 -25.003 1.00 32.94 326 PHE A O 1
ATOM 2620 N N . LEU A 1 327 ? 0.176 6.012 -26.250 1.00 36.06 327 LEU A N 1
ATOM 2621 C CA . LEU A 1 327 ? 0.678 6.760 -27.423 1.00 36.06 327 LEU A CA 1
ATOM 2622 C C . LEU A 1 327 ? -0.042 8.095 -27.688 1.00 36.06 327 LEU A C 1
ATOM 2624 O O . LEU A 1 327 ? 0.020 8.655 -28.782 1.00 36.06 327 LEU A O 1
ATOM 2628 N N . ARG A 1 328 ? -0.749 8.641 -26.686 1.00 37.12 328 ARG A N 1
ATOM 2629 C CA . ARG A 1 328 ? -1.629 9.819 -26.862 1.00 37.12 328 ARG A CA 1
ATOM 2630 C C . ARG A 1 328 ? -1.048 11.181 -26.491 1.00 37.12 328 ARG A C 1
ATOM 2632 O O . ARG A 1 328 ? -1.741 12.175 -26.699 1.00 37.12 328 ARG A O 1
ATOM 2639 N N . SER A 1 329 ? 0.167 11.286 -25.964 1.00 34.84 329 SER A N 1
ATOM 2640 C CA . SER A 1 329 ? 0.734 12.593 -25.607 1.00 34.84 329 SER A CA 1
ATOM 2641 C C . SER A 1 329 ? 1.905 12.967 -26.495 1.00 34.84 329 SER A C 1
ATOM 2643 O O . SER A 1 329 ? 3.039 12.781 -26.088 1.00 34.84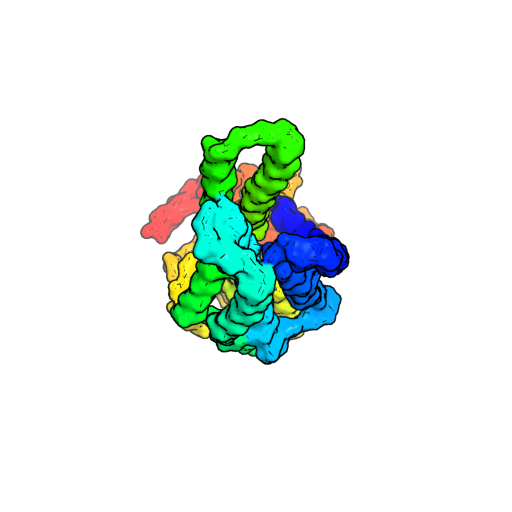 329 SER A O 1
ATOM 2645 N N . LEU A 1 330 ? 1.611 13.537 -27.664 1.00 41.88 330 LEU A N 1
ATOM 2646 C CA . LEU A 1 330 ? 2.381 14.634 -28.257 1.00 41.88 330 LEU A CA 1
ATOM 2647 C C . LEU A 1 330 ? 1.449 15.424 -29.181 1.00 41.88 330 LEU A C 1
ATOM 2649 O O . LEU A 1 330 ? 0.806 14.869 -30.071 1.00 41.88 330 LEU A O 1
ATOM 2653 N N . SER A 1 331 ? 1.300 16.719 -28.900 1.00 39.81 331 SER A N 1
ATOM 2654 C CA . SER A 1 331 ? 0.456 17.631 -29.669 1.00 39.81 331 SER A CA 1
ATOM 2655 C C . SER A 1 331 ? 1.152 17.985 -30.982 1.00 39.81 331 SER A C 1
ATOM 2657 O O . SER A 1 331 ? 1.962 18.912 -31.045 1.00 39.81 331 SER A O 1
ATOM 2659 N N . TRP A 1 332 ? 0.848 17.240 -32.034 1.00 51.50 332 TRP A N 1
ATOM 2660 C CA . TRP A 1 332 ? 1.261 17.584 -33.388 1.00 51.50 332 TRP A CA 1
ATOM 2661 C C . TRP A 1 332 ? 0.366 18.709 -33.916 1.00 51.50 332 TRP A C 1
ATOM 2663 O O . TRP A 1 332 ? -0.857 18.624 -33.822 1.00 51.50 332 TRP A O 1
ATOM 2673 N N . LYS A 1 333 ? 0.962 19.782 -34.448 1.00 47.81 333 LYS A N 1
ATOM 2674 C CA . LYS A 1 333 ? 0.215 20.910 -35.041 1.00 47.81 333 LYS A CA 1
ATOM 2675 C C . LYS A 1 333 ? -0.297 20.606 -36.458 1.00 47.81 333 LYS A C 1
ATOM 2677 O O . LYS A 1 333 ? -1.140 21.341 -36.964 1.00 47.81 333 LYS A O 1
ATOM 2682 N N . THR A 1 334 ? 0.201 19.545 -37.093 1.00 57.53 334 THR A N 1
ATOM 2683 C CA . THR A 1 334 ? -0.079 19.175 -38.487 1.00 57.53 334 THR A CA 1
ATOM 2684 C C . THR A 1 334 ? -0.835 17.847 -38.573 1.00 57.53 334 THR A C 1
ATOM 2686 O O . THR A 1 334 ? -0.716 16.989 -37.700 1.00 57.53 334 THR A O 1
ATOM 2689 N N . LYS A 1 335 ? -1.654 17.689 -39.624 1.00 69.50 335 LYS A N 1
ATOM 2690 C CA . LYS A 1 335 ? -2.472 16.482 -39.860 1.00 69.50 335 LYS A CA 1
ATOM 2691 C C . LYS A 1 335 ? -1.651 15.299 -40.382 1.00 69.50 335 LYS A C 1
ATOM 2693 O O . LYS A 1 335 ? -2.003 14.157 -40.115 1.00 69.50 335 LYS A O 1
ATOM 2698 N N . GLN A 1 336 ? -0.554 15.588 -41.074 1.00 77.94 336 GLN A N 1
ATOM 2699 C CA . GLN A 1 336 ? 0.412 14.612 -41.564 1.00 77.94 336 GLN A CA 1
ATOM 2700 C C . GLN A 1 336 ? 1.816 15.007 -41.115 1.00 77.94 336 GLN A C 1
ATOM 2702 O O . GLN A 1 336 ? 2.113 16.198 -40.948 1.00 77.94 336 GLN A O 1
ATOM 2707 N N . VAL A 1 337 ? 2.656 14.000 -40.904 1.00 86.75 337 VAL A N 1
ATOM 2708 C CA . VAL A 1 337 ? 4.084 14.141 -40.614 1.00 86.75 337 VAL A CA 1
ATOM 2709 C C . VAL A 1 337 ? 4.844 13.070 -41.376 1.00 86.75 337 VAL A C 1
ATOM 2711 O O . VAL A 1 337 ? 4.368 11.945 -41.498 1.00 86.75 337 VAL A O 1
ATOM 2714 N N . THR A 1 338 ? 6.035 13.426 -41.844 1.00 89.94 338 THR A N 1
ATOM 2715 C CA . THR A 1 338 ? 6.992 12.476 -42.405 1.00 89.94 338 THR A CA 1
ATOM 2716 C C . THR A 1 338 ? 8.045 12.155 -41.355 1.00 89.94 338 THR A C 1
ATOM 2718 O O . THR A 1 338 ? 8.601 13.062 -40.732 1.00 89.94 338 THR A O 1
ATOM 2721 N N . ALA A 1 339 ? 8.295 10.869 -41.144 1.00 91.06 339 ALA A N 1
ATOM 2722 C CA . ALA A 1 339 ? 9.433 10.384 -40.381 1.00 91.06 339 ALA A CA 1
ATOM 2723 C C . ALA A 1 339 ? 10.481 9.795 -41.329 1.00 91.06 339 ALA A C 1
ATOM 2725 O O . ALA A 1 339 ? 10.145 9.220 -42.363 1.00 91.06 339 ALA A O 1
ATOM 2726 N N . TYR A 1 340 ? 11.746 9.940 -40.960 1.00 93.38 340 TYR A N 1
ATOM 2727 C CA . TYR A 1 340 ? 12.892 9.621 -41.796 1.00 93.38 340 TYR A CA 1
ATOM 2728 C C . TYR A 1 340 ? 13.795 8.604 -41.113 1.00 93.38 340 TYR A C 1
ATOM 2730 O O . TYR A 1 340 ? 14.002 8.656 -39.898 1.00 93.38 340 TYR A O 1
ATOM 2738 N N . ARG A 1 341 ? 14.382 7.695 -41.887 1.00 91.75 341 ARG A N 1
ATOM 2739 C CA . ARG A 1 341 ? 15.419 6.783 -41.388 1.00 91.75 341 ARG A CA 1
ATOM 2740 C C . ARG A 1 341 ? 16.433 6.493 -42.475 1.00 91.75 341 ARG A C 1
ATOM 2742 O O . ARG A 1 341 ? 16.050 6.023 -43.538 1.00 91.75 341 ARG A O 1
ATOM 2749 N N . GLY A 1 342 ? 17.710 6.712 -42.189 1.00 90.25 342 GLY A N 1
ATOM 2750 C CA . GLY A 1 342 ? 18.790 6.239 -43.046 1.00 90.25 342 GLY A CA 1
ATOM 2751 C C . GLY A 1 342 ? 19.411 4.965 -42.506 1.00 90.25 342 GLY A C 1
ATOM 2752 O O . GLY A 1 342 ? 19.537 4.805 -41.292 1.00 90.25 342 GLY A O 1
ATOM 2753 N N . GLN A 1 343 ? 19.791 4.059 -43.399 1.00 89.44 343 GLN A N 1
ATOM 2754 C CA . GLN A 1 343 ? 20.599 2.891 -43.059 1.00 89.44 343 GLN A CA 1
ATOM 2755 C C . GLN A 1 343 ? 21.323 2.336 -44.287 1.00 89.44 343 GLN A C 1
ATOM 2757 O O . GLN A 1 343 ? 20.965 2.628 -45.428 1.00 89.44 343 GLN A O 1
ATOM 2762 N N . GLY A 1 344 ? 22.311 1.478 -44.038 1.00 88.81 344 GLY A N 1
ATOM 2763 C CA . GLY A 1 344 ? 22.850 0.589 -45.060 1.00 88.81 344 GLY A CA 1
ATOM 2764 C C . GLY A 1 344 ? 21.927 -0.597 -45.291 1.00 88.81 344 GLY A C 1
ATOM 2765 O O . GLY A 1 344 ? 21.394 -1.160 -44.337 1.00 88.81 344 GLY A O 1
ATOM 2766 N N . MET A 1 345 ? 21.759 -0.981 -46.549 1.00 87.25 345 MET A N 1
ATOM 2767 C CA . MET A 1 345 ? 20.936 -2.114 -46.961 1.00 87.25 345 MET A CA 1
ATOM 2768 C C . MET A 1 345 ? 21.692 -2.946 -47.995 1.00 87.25 345 MET A C 1
ATOM 2770 O O . MET A 1 345 ? 22.417 -2.396 -48.824 1.00 87.25 345 MET A O 1
ATOM 2774 N N . LYS A 1 346 ? 21.533 -4.272 -47.965 1.00 88.31 346 LYS A N 1
ATOM 2775 C CA . LYS A 1 346 ? 22.089 -5.137 -49.014 1.00 88.31 346 LYS A CA 1
ATOM 2776 C C . LYS A 1 346 ? 21.339 -4.919 -50.325 1.00 88.31 346 LYS A C 1
ATOM 2778 O O . LYS A 1 346 ? 20.132 -4.692 -50.326 1.00 88.31 346 LYS A O 1
ATOM 2783 N N . VAL A 1 347 ? 22.033 -5.063 -51.452 1.00 87.62 347 VAL A N 1
ATOM 2784 C CA . VAL A 1 347 ? 21.420 -4.908 -52.786 1.00 87.62 347 VAL A CA 1
ATOM 2785 C C . VAL A 1 347 ? 20.243 -5.873 -52.990 1.00 87.62 347 VAL A C 1
ATOM 2787 O O . VAL A 1 347 ? 19.223 -5.479 -53.546 1.00 87.62 347 VAL A O 1
ATOM 2790 N N . GLU A 1 348 ? 20.351 -7.103 -52.486 1.00 87.19 348 GLU A N 1
ATOM 2791 C CA . GLU A 1 348 ? 19.284 -8.116 -52.530 1.00 87.19 348 GLU A CA 1
ATOM 2792 C C . GLU A 1 348 ? 18.033 -7.681 -51.751 1.00 87.19 348 GLU A C 1
ATOM 2794 O O . GLU A 1 348 ? 16.908 -7.840 -52.217 1.00 87.19 348 GLU A O 1
ATOM 2799 N N . GLU A 1 349 ? 18.216 -7.071 -50.579 1.00 82.94 349 GLU A N 1
ATOM 2800 C CA . GLU A 1 349 ? 17.105 -6.578 -49.763 1.00 82.94 349 GLU A CA 1
ATOM 2801 C C . GLU A 1 349 ? 16.422 -5.384 -50.439 1.00 82.94 349 GLU A C 1
ATOM 2803 O O . GLU A 1 349 ? 15.196 -5.337 -50.514 1.00 82.94 349 GLU A O 1
ATOM 2808 N N . LEU A 1 350 ? 17.196 -4.471 -51.036 1.00 87.94 350 LEU A N 1
ATOM 2809 C CA . LEU A 1 350 ? 16.651 -3.379 -51.846 1.00 87.94 350 LEU A CA 1
ATOM 2810 C C . LEU A 1 350 ? 15.853 -3.906 -53.051 1.00 87.94 350 LEU A C 1
ATOM 2812 O O . LEU A 1 350 ? 14.840 -3.315 -53.430 1.00 87.94 350 LEU A O 1
ATOM 2816 N N . GLN A 1 351 ? 16.295 -5.007 -53.659 1.00 89.62 351 GLN A N 1
ATOM 2817 C CA . GLN A 1 351 ? 15.586 -5.631 -54.770 1.00 89.62 351 GLN A CA 1
ATOM 2818 C C . GLN A 1 351 ? 14.212 -6.158 -54.331 1.00 89.62 351 GLN A C 1
ATOM 2820 O O . GLN A 1 351 ? 13.227 -5.913 -55.027 1.00 89.62 351 GLN A O 1
ATOM 2825 N N . ASN A 1 352 ? 14.108 -6.735 -53.129 1.00 87.38 352 ASN A N 1
ATOM 2826 C CA . ASN A 1 352 ? 12.817 -7.133 -52.560 1.00 87.38 352 ASN A CA 1
ATOM 2827 C C . ASN A 1 352 ? 11.856 -5.941 -52.424 1.00 87.38 352 ASN A C 1
ATOM 2829 O O . ASN A 1 352 ? 10.669 -6.079 -52.712 1.00 87.38 352 ASN A O 1
ATOM 2833 N N . PHE A 1 353 ? 12.341 -4.757 -52.038 1.00 88.44 353 PHE A N 1
ATOM 2834 C CA . PHE A 1 353 ? 11.498 -3.556 -51.989 1.00 88.44 353 PHE A CA 1
ATOM 2835 C C . PHE A 1 353 ? 11.001 -3.128 -53.374 1.00 88.44 353 PHE A C 1
ATOM 2837 O O . PHE A 1 353 ? 9.845 -2.730 -53.506 1.00 88.44 353 PHE A O 1
ATOM 2844 N N . LYS A 1 354 ? 11.843 -3.228 -54.410 1.00 90.81 354 LYS A N 1
ATOM 2845 C CA . LYS A 1 354 ? 11.464 -2.883 -55.791 1.00 90.81 354 LYS A CA 1
ATOM 2846 C C . LYS A 1 354 ? 10.416 -3.830 -56.368 1.00 90.81 354 LYS A C 1
ATOM 2848 O O . LYS A 1 354 ? 9.525 -3.384 -57.082 1.00 90.81 354 LYS A O 1
ATOM 2853 N N . GLU A 1 355 ? 10.520 -5.118 -56.063 1.00 91.19 355 GLU A N 1
ATOM 2854 C CA . GLU A 1 355 ? 9.595 -6.145 -56.559 1.00 91.19 355 GLU A CA 1
ATOM 2855 C C . GLU A 1 355 ? 8.237 -6.113 -55.847 1.00 91.19 355 GLU A C 1
ATOM 2857 O O . GLU A 1 355 ? 7.236 -6.551 -56.409 1.00 91.19 355 GLU A O 1
ATOM 2862 N N . ASN A 1 356 ? 8.185 -5.545 -54.639 1.00 85.75 356 ASN A N 1
ATOM 2863 C CA . ASN A 1 356 ? 6.989 -5.498 -53.800 1.00 85.75 356 ASN A CA 1
ATOM 2864 C C . ASN A 1 356 ? 6.384 -4.086 -53.674 1.00 85.75 356 ASN A C 1
ATOM 2866 O O . ASN A 1 356 ? 5.661 -3.803 -52.717 1.00 85.75 356 ASN A O 1
ATOM 2870 N N . ILE A 1 357 ? 6.638 -3.186 -54.633 1.00 91.75 357 ILE A N 1
ATOM 2871 C CA . ILE A 1 357 ? 5.966 -1.876 -54.677 1.00 91.75 357 ILE A CA 1
ATOM 2872 C C . ILE A 1 357 ? 4.443 -2.083 -54.742 1.00 91.75 357 ILE A C 1
ATOM 2874 O O . ILE A 1 357 ? 3.935 -2.910 -55.498 1.00 91.75 357 ILE A O 1
ATOM 2878 N N . GLY A 1 358 ? 3.708 -1.337 -53.919 1.00 80.94 358 GLY A N 1
ATOM 2879 C CA . GLY A 1 358 ? 2.263 -1.457 -53.726 1.00 80.94 358 GLY A CA 1
ATOM 2880 C C . GLY A 1 358 ? 1.842 -2.490 -52.675 1.00 80.94 358 GLY A C 1
ATOM 2881 O O . GLY A 1 358 ? 0.690 -2.463 -52.249 1.00 80.94 358 GLY A O 1
ATOM 2882 N N . GLN A 1 359 ? 2.746 -3.365 -52.218 1.00 82.62 359 GLN A N 1
ATOM 2883 C CA . GLN A 1 359 ? 2.455 -4.368 -51.189 1.00 82.62 359 GLN A CA 1
ATOM 2884 C C . GLN A 1 359 ? 2.621 -3.814 -49.767 1.00 82.62 359 GLN A C 1
ATOM 2886 O O . GLN A 1 359 ? 3.141 -2.714 -49.544 1.00 82.62 359 GLN A O 1
ATOM 2891 N N . LEU A 1 360 ? 2.159 -4.601 -48.791 1.00 78.69 360 LEU A N 1
ATOM 2892 C CA . LEU A 1 360 ? 2.286 -4.301 -47.369 1.00 78.69 360 LEU A CA 1
ATOM 2893 C C . LEU A 1 360 ? 3.563 -4.912 -46.785 1.00 78.69 360 LEU A C 1
ATOM 2895 O O . LEU A 1 360 ? 3.840 -6.098 -46.944 1.00 78.69 360 LEU A O 1
ATOM 2899 N N . LEU A 1 361 ? 4.292 -4.096 -46.038 1.00 75.69 361 LEU A N 1
ATOM 2900 C CA . LEU A 1 361 ? 5.458 -4.454 -45.253 1.00 75.69 361 LEU A CA 1
ATOM 2901 C C . LEU A 1 361 ? 5.100 -4.382 -43.770 1.00 75.69 361 LEU A C 1
ATOM 2903 O O . LEU A 1 361 ? 4.695 -3.331 -43.278 1.00 75.69 361 LEU A O 1
ATOM 2907 N N . SER A 1 362 ? 5.284 -5.482 -43.048 1.00 70.69 362 SER A N 1
ATOM 2908 C CA . SER A 1 362 ? 5.162 -5.508 -41.590 1.00 70.69 362 SER A CA 1
ATOM 2909 C C . SER A 1 362 ? 6.543 -5.502 -40.953 1.00 70.69 362 SER A C 1
ATOM 2911 O O . SER A 1 362 ? 7.408 -6.285 -41.341 1.00 70.69 362 SER A O 1
ATOM 2913 N N . MET A 1 363 ? 6.734 -4.660 -39.940 1.00 60.66 363 MET A N 1
ATOM 2914 C CA . MET A 1 363 ? 7.987 -4.621 -39.189 1.00 60.66 363 MET A CA 1
ATOM 2915 C C . MET A 1 363 ? 7.942 -5.583 -38.004 1.00 60.66 363 MET A C 1
ATOM 2917 O O . MET A 1 363 ? 7.071 -5.486 -37.138 1.00 60.66 363 MET A O 1
ATOM 2921 N N . ASN A 1 364 ? 8.915 -6.491 -37.946 1.00 47.75 364 ASN A N 1
ATOM 2922 C CA . ASN A 1 364 ? 9.015 -7.524 -36.907 1.00 47.75 364 ASN A CA 1
ATOM 2923 C C . ASN A 1 364 ? 9.822 -7.074 -35.677 1.00 47.75 364 ASN A C 1
ATOM 2925 O O . ASN A 1 364 ? 10.051 -7.858 -34.764 1.00 47.75 364 ASN A O 1
ATOM 2929 N N . SER A 1 365 ? 10.239 -5.809 -35.629 1.00 48.75 365 SER A N 1
ATOM 2930 C CA . SER A 1 365 ? 10.939 -5.209 -34.495 1.00 48.75 365 SER A CA 1
ATOM 2931 C C . SER A 1 365 ? 10.442 -3.787 -34.245 1.00 48.75 365 SER A C 1
ATOM 2933 O O . SER A 1 365 ? 9.777 -3.185 -35.094 1.00 48.75 365 SER A O 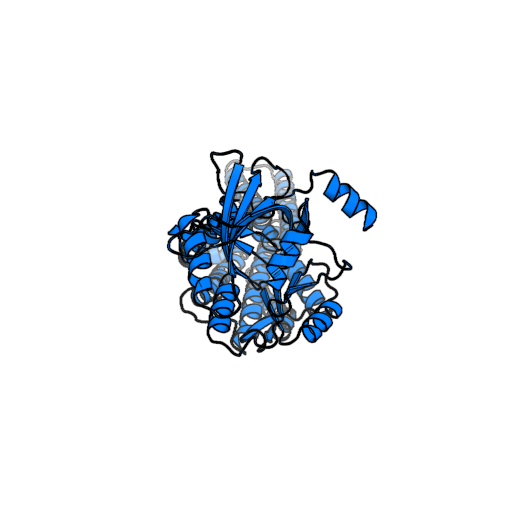1
ATOM 2935 N N . PHE A 1 366 ? 10.798 -3.223 -33.088 1.00 55.62 366 PHE A N 1
ATOM 2936 C CA . PHE A 1 366 ? 10.723 -1.775 -32.906 1.00 55.62 366 PHE A CA 1
ATOM 2937 C C . PHE A 1 366 ? 11.613 -1.081 -33.931 1.00 55.62 366 PHE A C 1
ATOM 2939 O O . PHE A 1 366 ? 12.685 -1.577 -34.290 1.00 55.62 366 PHE A O 1
ATOM 2946 N N . PHE A 1 367 ? 11.149 0.065 -34.407 1.00 65.69 367 PHE A N 1
ATOM 2947 C CA . PHE A 1 367 ? 11.770 0.741 -35.530 1.00 65.69 367 PHE A CA 1
ATOM 2948 C C . PHE A 1 367 ? 11.878 2.237 -35.241 1.00 65.69 367 PHE A C 1
ATOM 2950 O O . PHE A 1 367 ? 10.876 2.947 -35.164 1.00 65.69 367 PHE A O 1
ATOM 2957 N N . SER A 1 368 ? 13.110 2.697 -35.017 1.00 78.25 368 SER A N 1
ATOM 2958 C CA . SER A 1 368 ? 13.417 4.093 -34.692 1.00 78.25 368 SER A CA 1
ATOM 2959 C C . SER A 1 368 ? 13.584 4.937 -35.956 1.00 78.25 368 SER A C 1
ATOM 2961 O O . SER A 1 368 ? 14.154 4.489 -36.958 1.00 78.25 368 SER A O 1
ATOM 2963 N N . THR A 1 369 ? 13.069 6.159 -35.902 1.00 87.38 369 THR A N 1
ATOM 2964 C CA . THR A 1 369 ? 13.074 7.142 -36.985 1.00 87.38 369 THR A CA 1
ATOM 2965 C C . THR A 1 369 ? 13.273 8.542 -36.415 1.00 87.38 369 THR A C 1
ATOM 2967 O O . THR A 1 369 ? 13.097 8.776 -35.222 1.00 87.38 369 THR A O 1
ATOM 2970 N N . SER A 1 370 ? 13.614 9.497 -37.266 1.00 87.81 370 SER A N 1
ATOM 2971 C CA . SER A 1 370 ? 13.809 10.898 -36.909 1.00 87.81 370 SER A CA 1
ATOM 2972 C C . SER A 1 370 ? 12.798 11.779 -37.638 1.00 87.81 370 SER A C 1
ATOM 2974 O O . SER A 1 370 ? 12.405 11.492 -38.763 1.00 87.81 370 SER A O 1
ATOM 2976 N N . LEU A 1 371 ? 12.396 12.897 -37.031 1.00 87.62 371 LEU A N 1
ATOM 2977 C CA . LEU A 1 371 ? 11.691 13.965 -37.757 1.00 87.62 371 LEU A CA 1
ATOM 2978 C C . LEU A 1 371 ? 12.638 14.867 -38.568 1.00 87.62 371 LEU A C 1
ATOM 2980 O O . LEU A 1 371 ? 12.180 15.811 -39.207 1.00 87.62 371 LEU A O 1
ATOM 2984 N N . SER A 1 372 ? 13.948 14.636 -38.481 1.00 88.94 372 SER A N 1
ATOM 2985 C CA . SER A 1 372 ? 14.991 15.383 -39.177 1.00 88.94 372 SER A CA 1
ATOM 2986 C C . SER A 1 372 ? 15.535 14.540 -40.326 1.00 88.94 372 SER A C 1
ATOM 2988 O O . SER A 1 372 ? 16.255 13.564 -40.109 1.00 88.94 372 SER A O 1
ATOM 2990 N N . GLU A 1 373 ? 15.205 14.932 -41.555 1.00 90.56 373 GLU A N 1
ATOM 2991 C CA . GLU A 1 373 ? 15.732 14.292 -42.764 1.00 90.56 373 GLU A CA 1
ATOM 2992 C C . GLU A 1 373 ? 17.262 14.351 -42.808 1.00 90.56 373 GLU A C 1
ATOM 2994 O O . GLU A 1 373 ? 17.901 13.347 -43.091 1.00 90.56 373 GLU A O 1
ATOM 2999 N N . GLU A 1 374 ? 17.863 15.482 -42.423 1.00 89.50 374 GLU A N 1
ATOM 3000 C CA . GLU A 1 374 ? 19.321 15.658 -42.386 1.00 89.50 374 GLU A CA 1
ATOM 3001 C C . GLU A 1 374 ? 20.002 14.651 -41.443 1.00 89.50 374 GLU A C 1
ATOM 3003 O O . GLU A 1 374 ? 21.063 14.106 -41.746 1.00 89.50 374 GLU A O 1
ATOM 3008 N N . THR A 1 375 ? 19.377 14.376 -40.295 1.00 86.94 375 THR A N 1
ATOM 3009 C CA . THR A 1 375 ? 19.869 13.389 -39.327 1.00 86.94 375 THR A CA 1
ATOM 3010 C C . THR A 1 375 ? 19.796 11.985 -39.916 1.00 86.94 375 THR A C 1
ATOM 3012 O O . THR A 1 375 ? 20.775 11.248 -39.869 1.00 86.94 375 THR A O 1
ATOM 3015 N N . ALA A 1 376 ? 18.656 11.625 -40.509 1.00 88.88 376 ALA A N 1
ATOM 3016 C CA . ALA A 1 376 ? 18.477 10.336 -41.162 1.00 88.88 376 ALA A CA 1
ATOM 3017 C C . ALA A 1 376 ? 19.443 10.153 -42.346 1.00 88.88 376 ALA A C 1
ATOM 3019 O O . ALA A 1 376 ? 20.044 9.093 -42.488 1.00 88.88 376 ALA A O 1
ATOM 3020 N N . LEU A 1 377 ? 19.647 11.190 -43.157 1.00 90.00 377 LEU A N 1
ATOM 3021 C CA . LEU A 1 377 ? 20.526 11.169 -44.321 1.00 90.00 377 LEU A CA 1
ATOM 3022 C C . LEU A 1 377 ? 21.977 10.851 -43.944 1.00 90.00 377 LEU A C 1
ATOM 3024 O O . LEU A 1 377 ? 22.613 10.061 -44.638 1.00 90.00 377 LEU A O 1
ATOM 3028 N N . LYS A 1 378 ? 22.480 11.382 -42.821 1.00 88.12 378 LYS A N 1
ATOM 3029 C CA . LYS A 1 378 ? 23.825 11.057 -42.309 1.00 88.12 378 LYS A CA 1
ATOM 3030 C C . LYS A 1 378 ? 24.012 9.546 -42.138 1.00 88.12 378 LYS A C 1
ATOM 3032 O O . LYS A 1 378 ? 24.971 8.996 -42.664 1.00 88.12 378 LYS A O 1
ATOM 3037 N N . PHE A 1 379 ? 23.035 8.852 -41.548 1.00 86.81 379 PHE A N 1
ATOM 3038 C CA . PHE A 1 379 ? 23.083 7.391 -41.396 1.00 86.81 379 PHE A CA 1
ATOM 3039 C C . PHE A 1 379 ? 23.047 6.624 -42.728 1.00 86.81 379 PHE A C 1
ATOM 3041 O O . PHE A 1 379 ? 23.635 5.546 -42.834 1.00 86.81 379 PHE A O 1
ATOM 3048 N N . ALA A 1 380 ? 22.355 7.148 -43.746 1.00 88.44 380 ALA A N 1
ATOM 3049 C CA . ALA A 1 380 ? 22.341 6.547 -45.081 1.00 88.44 380 ALA A CA 1
ATOM 3050 C C . ALA A 1 380 ? 23.684 6.740 -45.807 1.00 88.44 380 ALA A C 1
ATOM 3052 O O . ALA A 1 380 ? 24.160 5.819 -46.468 1.00 88.44 380 ALA A O 1
ATOM 3053 N N . LEU A 1 381 ? 24.303 7.916 -45.668 1.00 87.44 381 LEU A N 1
ATOM 3054 C CA . LEU A 1 381 ? 25.600 8.233 -46.270 1.00 87.44 381 LEU A CA 1
ATOM 3055 C C . LEU A 1 381 ? 26.750 7.478 -45.592 1.00 87.44 381 LEU A C 1
ATOM 3057 O O . LEU A 1 381 ? 27.610 6.943 -46.289 1.00 87.44 381 LEU A O 1
ATOM 3061 N N . ASP A 1 382 ? 26.720 7.333 -44.265 1.00 85.50 382 ASP A N 1
ATOM 3062 C CA . ASP A 1 382 ? 27.707 6.555 -43.498 1.00 85.50 382 ASP A CA 1
ATOM 3063 C C . ASP A 1 382 ? 27.788 5.087 -43.954 1.00 85.50 382 ASP A C 1
ATOM 3065 O O . ASP A 1 382 ? 28.811 4.416 -43.789 1.00 85.50 382 ASP A O 1
ATOM 3069 N N . ALA A 1 383 ? 26.711 4.563 -44.545 1.00 80.81 383 ALA A N 1
ATOM 3070 C CA . ALA A 1 383 ? 26.676 3.205 -45.067 1.00 80.81 383 ALA A CA 1
ATOM 3071 C C . ALA A 1 383 ? 27.443 3.022 -46.384 1.00 80.81 383 ALA A C 1
ATOM 3073 O O . ALA A 1 383 ? 27.858 1.903 -46.675 1.00 80.81 383 ALA A O 1
ATOM 3074 N N . LEU A 1 384 ? 27.663 4.091 -47.158 1.00 79.00 384 LEU A N 1
ATOM 3075 C CA . LEU A 1 384 ? 28.335 4.025 -48.461 1.00 79.00 384 LEU A CA 1
ATOM 3076 C C . LEU A 1 384 ? 29.832 3.703 -48.349 1.00 79.00 384 LEU A C 1
ATOM 3078 O O . LEU A 1 384 ? 30.439 3.250 -49.313 1.00 79.00 384 LEU A O 1
ATOM 3082 N N . GLY A 1 385 ? 30.426 3.889 -47.166 1.00 69.00 385 GLY A N 1
ATOM 3083 C CA . GLY A 1 385 ? 31.814 3.514 -46.883 1.00 69.00 385 GLY A CA 1
ATOM 3084 C C . GLY A 1 385 ? 32.033 2.019 -46.613 1.00 69.00 385 GLY A C 1
ATOM 3085 O O . GLY A 1 385 ? 33.160 1.621 -46.322 1.00 69.00 385 GLY A O 1
ATOM 3086 N N . LYS A 1 386 ? 30.982 1.188 -46.655 1.00 75.88 386 LYS A N 1
ATOM 3087 C CA . LYS A 1 386 ? 31.041 -0.249 -46.346 1.00 75.88 386 LYS A CA 1
ATOM 3088 C C . LYS A 1 386 ? 30.860 -1.070 -47.622 1.00 75.88 386 LYS A C 1
ATOM 3090 O O . LYS A 1 386 ? 29.937 -0.811 -48.389 1.00 75.88 386 LYS A O 1
ATOM 3095 N N . SER A 1 387 ? 31.721 -2.071 -47.838 1.00 70.25 387 SER A N 1
ATOM 3096 C CA . SER A 1 387 ? 31.575 -2.973 -48.986 1.00 70.25 387 SER A CA 1
ATOM 3097 C C . SER A 1 387 ? 30.216 -3.681 -48.936 1.00 70.25 387 SER A C 1
ATOM 3099 O O . SER A 1 387 ? 29.739 -4.049 -47.862 1.00 70.25 387 SER A O 1
ATOM 3101 N N . ASP A 1 388 ? 29.596 -3.851 -50.103 1.00 81.62 388 ASP A N 1
ATOM 3102 C CA . ASP A 1 388 ? 28.353 -4.611 -50.322 1.00 81.62 388 ASP A CA 1
ATOM 3103 C C . ASP A 1 388 ? 27.049 -3.996 -49.777 1.00 81.62 388 ASP A C 1
ATOM 3105 O O . ASP A 1 388 ? 25.994 -4.638 -49.820 1.00 81.62 388 ASP A O 1
ATOM 3109 N N . LEU A 1 389 ? 27.081 -2.742 -49.310 1.00 85.00 389 LEU A N 1
ATOM 3110 C CA . LEU A 1 389 ? 25.892 -2.008 -48.872 1.00 85.00 389 LEU A CA 1
ATOM 3111 C C . LEU A 1 389 ? 25.594 -0.811 -49.774 1.00 85.00 389 LEU A C 1
ATOM 3113 O O . LEU A 1 389 ? 26.486 -0.140 -50.285 1.00 85.00 389 LEU A O 1
ATOM 3117 N N . VAL A 1 390 ? 24.307 -0.516 -49.925 1.00 89.06 390 VAL A N 1
ATOM 3118 C CA . VAL A 1 390 ? 23.817 0.740 -50.494 1.00 89.06 390 VAL A CA 1
ATOM 3119 C C . VAL A 1 390 ? 23.187 1.584 -49.394 1.00 89.06 390 VAL A C 1
ATOM 3121 O O . VAL A 1 390 ? 22.544 1.059 -48.483 1.00 89.06 390 VAL A O 1
ATOM 3124 N N . GLY A 1 391 ? 23.367 2.900 -49.476 1.00 91.12 391 GLY A N 1
ATOM 3125 C CA . GLY A 1 391 ? 22.680 3.844 -48.602 1.00 91.12 391 GLY A CA 1
ATOM 3126 C C . GLY A 1 391 ? 21.206 3.943 -48.984 1.00 91.12 391 GLY A C 1
ATOM 3127 O O . GLY A 1 391 ? 20.878 4.181 -50.150 1.00 91.12 391 GLY A O 1
ATOM 3128 N N . VAL A 1 392 ? 20.321 3.762 -48.008 1.00 92.25 392 VAL A N 1
ATOM 3129 C CA . VAL A 1 392 ? 18.869 3.860 -48.176 1.00 92.25 392 VAL A CA 1
ATOM 3130 C C . VAL A 1 392 ? 18.309 4.873 -47.189 1.00 92.25 392 VAL A C 1
ATOM 3132 O O . VAL A 1 392 ? 18.634 4.824 -46.004 1.00 92.25 392 VAL A O 1
ATOM 3135 N N . LEU A 1 393 ? 17.442 5.759 -47.675 1.00 94.12 393 LEU A N 1
ATOM 3136 C CA . LEU A 1 393 ? 16.679 6.720 -46.891 1.00 94.12 393 LEU A CA 1
ATOM 3137 C C . LEU A 1 393 ? 15.183 6.403 -47.002 1.00 94.12 393 LEU A C 1
ATOM 3139 O O . LEU A 1 393 ? 14.584 6.482 -48.070 1.00 94.12 393 LEU A O 1
ATOM 3143 N N . PHE A 1 394 ? 14.566 6.045 -45.884 1.00 94.19 394 PHE A N 1
ATOM 3144 C CA . PHE A 1 394 ? 13.129 5.831 -45.792 1.00 94.19 394 PHE A CA 1
ATOM 3145 C C . PHE A 1 394 ? 12.406 7.146 -45.538 1.00 94.19 394 PHE A C 1
ATOM 3147 O O . PHE A 1 394 ? 12.748 7.864 -44.598 1.00 94.19 394 PHE A O 1
ATOM 3154 N N . HIS A 1 395 ? 11.369 7.410 -46.327 1.00 95.12 395 HIS A N 1
ATOM 3155 C CA . HIS A 1 395 ? 10.404 8.485 -46.128 1.00 95.12 395 HIS A CA 1
ATOM 3156 C C . HIS A 1 395 ? 9.076 7.868 -45.714 1.00 95.12 395 HIS A C 1
ATOM 3158 O O . HIS A 1 395 ? 8.423 7.207 -46.513 1.00 95.12 395 HIS A O 1
ATOM 3164 N N . ILE A 1 396 ? 8.672 8.067 -44.463 1.00 93.25 396 ILE A N 1
ATOM 3165 C CA . ILE A 1 396 ? 7.504 7.401 -43.889 1.00 93.25 396 ILE A CA 1
ATOM 3166 C C . ILE A 1 396 ? 6.419 8.429 -43.629 1.00 93.25 396 ILE A C 1
ATOM 3168 O O . ILE A 1 396 ? 6.518 9.224 -42.695 1.00 93.25 396 ILE A O 1
ATOM 3172 N N . GLN A 1 397 ? 5.373 8.405 -44.445 1.00 91.19 397 GLN A N 1
ATOM 3173 C CA . GLN A 1 397 ? 4.212 9.267 -44.291 1.00 91.19 397 GLN A CA 1
ATOM 3174 C C . GLN A 1 397 ? 3.292 8.733 -43.192 1.00 91.19 397 GLN A C 1
ATOM 3176 O O . GLN A 1 397 ? 2.867 7.576 -43.210 1.00 91.19 397 GLN A O 1
ATOM 3181 N N . ILE A 1 398 ? 2.969 9.598 -42.234 1.00 86.50 398 ILE A N 1
ATOM 3182 C CA . ILE A 1 39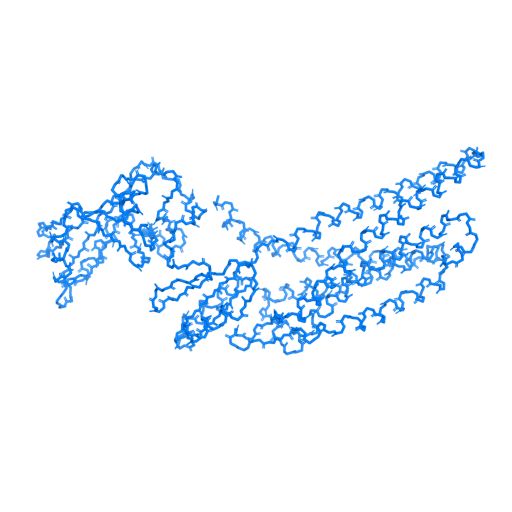8 ? 2.147 9.283 -41.069 1.00 86.50 398 ILE A CA 1
ATOM 3183 C C . ILE A 1 398 ? 0.926 10.200 -41.057 1.00 86.50 398 ILE A C 1
ATOM 3185 O O . ILE A 1 398 ? 1.053 11.421 -40.925 1.00 86.50 398 ILE A O 1
ATOM 3189 N N . ASP A 1 399 ? -0.268 9.610 -41.106 1.00 80.38 399 ASP A N 1
ATOM 3190 C CA . ASP A 1 399 ? -1.511 10.322 -40.805 1.00 80.38 399 ASP A CA 1
ATOM 3191 C C . ASP A 1 399 ? -1.768 10.325 -39.290 1.00 80.38 399 ASP A C 1
ATOM 3193 O O . ASP A 1 399 ? -1.987 9.291 -38.654 1.00 80.38 399 ASP A O 1
ATOM 3197 N N . ILE A 1 400 ? -1.743 11.514 -38.689 1.00 72.06 400 ILE A N 1
ATOM 3198 C CA . ILE A 1 400 ? -1.857 11.698 -37.237 1.00 72.06 400 ILE A CA 1
ATOM 3199 C C . ILE A 1 400 ? -3.326 11.833 -36.804 1.00 72.06 400 ILE A C 1
ATOM 3201 O O . ILE A 1 400 ? -3.628 11.788 -35.602 1.00 72.06 400 ILE A O 1
ATOM 3205 N N . THR A 1 401 ? -4.251 11.972 -37.760 1.00 65.94 401 THR A N 1
ATOM 3206 C CA . THR A 1 401 ? -5.687 12.163 -37.505 1.00 65.94 401 THR A CA 1
ATOM 3207 C C . THR A 1 401 ? -6.407 10.889 -37.050 1.00 65.94 401 THR A C 1
ATOM 3209 O O . THR A 1 401 ? -7.546 10.959 -36.579 1.00 65.94 401 THR A O 1
ATOM 3212 N N . VAL A 1 402 ? -5.729 9.738 -37.101 1.00 61.66 402 VAL A N 1
ATOM 3213 C CA . VAL A 1 402 ? -6.278 8.434 -36.717 1.00 61.66 402 VAL A CA 1
ATOM 3214 C C . VAL A 1 402 ? -6.490 8.325 -35.202 1.00 61.66 402 VAL A C 1
ATOM 3216 O O . VAL A 1 402 ? -5.625 8.660 -34.386 1.00 61.66 402 VAL A O 1
ATOM 3219 N N . LYS A 1 403 ? -7.702 7.899 -34.819 1.00 51.88 403 LYS A N 1
ATOM 3220 C CA . LYS A 1 403 ? -8.256 8.064 -33.462 1.00 51.88 403 LYS A CA 1
ATOM 3221 C C . LYS A 1 403 ? -8.025 6.878 -32.515 1.00 51.88 403 LYS A C 1
ATOM 3223 O O . LYS A 1 403 ? -8.027 7.095 -31.295 1.00 51.88 403 LYS A O 1
ATOM 3228 N N . TYR A 1 404 ? -7.856 5.660 -33.039 1.00 49.75 404 TYR A N 1
ATOM 3229 C CA . TYR A 1 404 ? -8.096 4.438 -32.254 1.00 49.75 404 TYR A CA 1
ATOM 3230 C C . TYR A 1 404 ? -6.869 3.548 -31.990 1.00 49.75 404 TYR A C 1
ATOM 3232 O O . TYR A 1 404 ? -6.839 2.911 -30.942 1.00 49.75 404 TYR A O 1
ATOM 3240 N N . ALA A 1 405 ? -5.811 3.618 -32.799 1.00 52.97 405 ALA A N 1
ATOM 3241 C CA . ALA A 1 405 ? -4.495 3.065 -32.471 1.00 52.97 405 ALA A CA 1
ATOM 3242 C C . ALA A 1 405 ? -3.424 3.814 -33.275 1.00 52.97 405 ALA A C 1
ATOM 3244 O O . ALA A 1 405 ? -3.591 4.025 -34.471 1.00 52.97 405 ALA A O 1
ATOM 3245 N N . LYS A 1 406 ? -2.357 4.271 -32.616 1.00 63.78 406 LYS A N 1
ATOM 3246 C CA . LYS A 1 406 ? -1.190 4.858 -33.285 1.00 63.78 406 LYS A CA 1
ATOM 3247 C C . LYS A 1 406 ? -0.048 3.887 -33.063 1.00 63.78 406 LYS A C 1
ATOM 3249 O O . LYS A 1 406 ? 0.342 3.778 -31.914 1.00 63.78 406 LYS A O 1
ATOM 3254 N N . PRO A 1 407 ? 0.489 3.189 -34.067 1.00 69.06 407 PRO A N 1
ATOM 3255 C CA . PRO A 1 407 ? 1.591 2.243 -33.870 1.00 69.06 407 PRO A CA 1
ATOM 3256 C C . PRO A 1 407 ? 2.955 2.958 -33.758 1.00 69.06 407 PRO A C 1
ATOM 3258 O O . PRO A 1 407 ? 3.989 2.443 -34.169 1.00 69.06 407 PRO A O 1
ATOM 3261 N N . PHE A 1 408 ? 2.971 4.191 -33.241 1.00 72.06 408 PHE A N 1
ATOM 3262 C CA . PHE A 1 408 ? 4.166 5.024 -33.138 1.00 72.06 408 PHE A CA 1
ATOM 3263 C C . PHE A 1 408 ? 4.077 6.025 -31.981 1.00 72.06 408 PHE A C 1
ATOM 3265 O O . PHE A 1 408 ? 2.992 6.474 -31.601 1.00 72.06 408 PHE A O 1
ATOM 3272 N N . ALA A 1 409 ? 5.237 6.406 -31.449 1.00 72.31 409 ALA A N 1
ATOM 3273 C CA . ALA A 1 409 ? 5.422 7.363 -30.365 1.00 72.31 409 ALA A CA 1
ATOM 3274 C C . ALA A 1 409 ? 6.504 8.373 -30.747 1.00 72.31 409 ALA A C 1
ATOM 3276 O O . ALA A 1 409 ? 7.551 7.975 -31.235 1.00 72.31 409 ALA A O 1
ATOM 3277 N N . ASN A 1 410 ? 6.322 9.661 -30.461 1.00 71.12 410 ASN A N 1
ATOM 3278 C CA . ASN A 1 410 ? 7.468 10.570 -30.438 1.00 71.12 410 ASN A CA 1
ATOM 3279 C C . ASN A 1 410 ? 8.136 10.457 -29.062 1.00 71.12 410 ASN A C 1
ATOM 3281 O O . ASN A 1 410 ? 7.490 10.607 -28.029 1.00 71.12 410 ASN A O 1
ATOM 3285 N N . ILE A 1 411 ? 9.420 10.128 -29.059 1.00 68.94 411 ILE A N 1
ATOM 3286 C CA . ILE A 1 411 ? 10.221 9.944 -27.850 1.00 68.94 411 ILE A CA 1
ATOM 3287 C C . ILE A 1 411 ? 11.397 10.911 -27.808 1.00 68.94 411 ILE A C 1
ATOM 3289 O O . ILE A 1 411 ? 12.274 10.760 -26.971 1.00 68.94 411 ILE A O 1
ATOM 3293 N N . GLY A 1 412 ? 11.411 11.959 -28.637 1.00 62.75 412 GLY A N 1
ATOM 3294 C CA . GLY A 1 412 ? 12.533 12.897 -28.717 1.00 62.75 412 GLY A CA 1
ATOM 3295 C C . GLY A 1 412 ? 12.927 13.553 -27.385 1.00 62.75 412 GLY A C 1
ATOM 3296 O O . GLY A 1 412 ? 14.084 13.904 -27.201 1.00 62.75 412 GLY A O 1
ATOM 3297 N N . GLN A 1 413 ? 12.004 13.693 -26.424 1.00 58.41 413 GLN A N 1
ATOM 3298 C CA . GLN A 1 413 ? 12.321 14.207 -25.078 1.00 58.41 413 GLN A CA 1
ATOM 3299 C C . GLN A 1 413 ? 12.963 13.163 -24.149 1.00 58.41 413 GLN A C 1
ATOM 3301 O O . GLN A 1 413 ? 13.622 13.533 -23.177 1.00 58.41 413 GLN A O 1
ATOM 3306 N N . LEU A 1 414 ? 12.748 11.881 -24.443 1.00 52.47 414 LEU A N 1
ATOM 3307 C CA . LEU A 1 414 ? 13.251 10.726 -23.698 1.00 52.47 414 LEU A CA 1
ATOM 3308 C C . LEU A 1 414 ? 14.491 10.109 -24.362 1.00 52.47 414 LEU A C 1
ATOM 3310 O O . LEU A 1 414 ? 15.243 9.401 -23.701 1.00 52.47 414 LEU A O 1
ATOM 3314 N N . SER A 1 415 ? 14.697 10.390 -25.650 1.00 54.47 415 SER A N 1
ATOM 3315 C CA . SER A 1 415 ? 15.833 9.922 -26.433 1.00 54.47 415 SER A CA 1
ATOM 3316 C C . SER A 1 415 ? 17.145 10.486 -25.892 1.00 54.47 415 SER A C 1
ATOM 3318 O O . SER A 1 415 ? 17.222 11.644 -25.462 1.00 54.47 415 SER A O 1
ATOM 3320 N N . TYR A 1 416 ? 18.192 9.661 -25.950 1.00 54.56 416 TYR A N 1
ATOM 3321 C CA . TYR A 1 416 ? 19.560 10.054 -25.617 1.00 54.56 416 TYR A CA 1
ATOM 3322 C C . TYR A 1 416 ? 20.004 11.261 -26.462 1.00 54.56 416 TYR A C 1
ATOM 3324 O O . TYR A 1 416 ? 20.601 12.206 -25.942 1.00 54.56 416 TYR A O 1
ATOM 3332 N N . TYR A 1 417 ? 19.601 11.295 -27.738 1.00 63.78 417 TYR A N 1
ATOM 3333 C CA . TYR A 1 417 ? 19.865 12.398 -28.656 1.00 63.78 417 TYR A CA 1
ATOM 3334 C C . TYR A 1 417 ? 18.622 13.276 -28.842 1.00 63.78 417 TYR A C 1
ATOM 3336 O O . TYR A 1 417 ? 17.891 13.201 -29.829 1.00 63.78 417 TYR A O 1
ATOM 3344 N N . ARG A 1 418 ? 18.399 14.196 -27.896 1.00 63.72 418 ARG A N 1
ATOM 3345 C CA . ARG A 1 418 ? 17.214 15.083 -27.874 1.00 63.72 418 ARG A CA 1
ATOM 3346 C C . ARG A 1 418 ? 16.982 15.893 -29.157 1.00 63.72 418 ARG A C 1
ATOM 3348 O O . ARG A 1 418 ? 15.858 16.312 -29.434 1.00 63.72 418 ARG A O 1
ATOM 3355 N N . HIS A 1 419 ? 18.036 16.141 -29.931 1.00 67.31 419 HIS A N 1
ATOM 3356 C CA . HIS A 1 419 ? 17.979 16.916 -31.170 1.00 67.31 419 HIS A CA 1
ATOM 3357 C C . HIS A 1 419 ? 17.466 16.117 -32.375 1.00 67.31 419 HIS A C 1
ATOM 3359 O O . HIS A 1 419 ? 16.987 16.727 -33.329 1.00 67.31 419 HIS A O 1
ATOM 3365 N N . GLU A 1 420 ? 17.481 14.783 -32.317 1.00 67.00 420 GLU A N 1
ATOM 3366 C CA . GLU A 1 420 ? 17.010 13.917 -33.406 1.00 67.00 420 GLU A CA 1
ATOM 3367 C C . GLU A 1 420 ? 15.485 13.863 -33.493 1.00 67.00 420 GLU A C 1
ATOM 3369 O O . GLU A 1 420 ? 14.939 13.425 -34.505 1.00 67.00 420 GLU A O 1
ATOM 3374 N N . LYS A 1 421 ? 14.784 14.342 -32.452 1.00 76.81 421 LYS A N 1
ATOM 3375 C CA . LYS A 1 421 ? 13.315 14.353 -32.375 1.00 76.81 421 LYS A CA 1
ATOM 3376 C C . LYS A 1 421 ? 12.738 12.988 -32.764 1.00 76.81 421 LYS A C 1
ATOM 3378 O O . LYS A 1 421 ? 11.915 12.881 -33.671 1.00 76.81 421 LYS A O 1
ATOM 3383 N N . GLU A 1 422 ? 13.243 11.961 -32.096 1.00 76.94 422 GLU A N 1
ATOM 3384 C CA . GLU A 1 422 ? 13.005 10.565 -32.434 1.00 76.94 422 GLU A CA 1
ATOM 3385 C C . GLU A 1 422 ? 11.514 10.189 -32.401 1.00 76.94 422 GLU A C 1
ATOM 3387 O O . GLU A 1 422 ? 10.769 10.567 -31.489 1.00 76.94 422 GLU A O 1
ATOM 3392 N N . VAL A 1 423 ? 11.094 9.413 -33.398 1.00 78.31 423 VAL A N 1
ATOM 3393 C CA . VAL A 1 423 ? 9.796 8.748 -33.484 1.00 78.31 423 VAL A CA 1
ATOM 3394 C C . VAL A 1 423 ? 10.034 7.243 -33.533 1.00 78.31 423 VAL A C 1
ATOM 3396 O O . VAL A 1 423 ? 10.696 6.729 -34.431 1.00 78.31 423 VAL A O 1
ATOM 3399 N N . LEU A 1 424 ? 9.486 6.532 -32.557 1.00 75.56 424 LEU A N 1
ATOM 3400 C CA . LEU A 1 424 ? 9.611 5.092 -32.415 1.00 75.56 424 LEU A CA 1
ATOM 3401 C C . LEU A 1 424 ? 8.323 4.411 -32.869 1.00 75.56 424 LEU A C 1
ATOM 3403 O O . LEU A 1 424 ? 7.255 4.674 -32.317 1.00 75.56 424 LEU A O 1
ATOM 3407 N N . PHE A 1 425 ? 8.431 3.516 -33.841 1.00 72.06 425 PHE A N 1
ATOM 3408 C CA . PHE A 1 425 ? 7.345 2.654 -34.290 1.00 72.06 425 PHE A CA 1
ATOM 3409 C C . PHE A 1 425 ? 7.354 1.333 -33.528 1.00 72.06 425 PHE A C 1
ATOM 3411 O O . PHE A 1 425 ? 8.415 0.769 -33.238 1.00 72.06 425 PHE A O 1
ATOM 3418 N N . THR A 1 426 ? 6.164 0.836 -33.201 1.00 59.22 426 THR A N 1
ATOM 3419 C CA . THR A 1 426 ? 5.991 -0.443 -32.514 1.00 59.22 426 THR A CA 1
ATOM 3420 C C . THR A 1 426 ? 6.167 -1.606 -33.481 1.00 59.22 426 THR A C 1
ATOM 3422 O O . THR A 1 426 ? 5.906 -1.485 -34.681 1.00 59.22 426 THR A O 1
ATOM 3425 N N . MET A 1 427 ? 6.542 -2.766 -32.947 1.00 55.81 427 MET A N 1
ATOM 3426 C CA . MET A 1 427 ? 6.471 -4.024 -33.688 1.00 55.81 427 MET A CA 1
ATOM 3427 C C . MET A 1 427 ? 5.047 -4.257 -34.220 1.00 55.81 427 MET A C 1
ATOM 3429 O O . MET A 1 427 ? 4.070 -3.932 -33.544 1.00 55.81 427 MET A O 1
ATOM 3433 N N . GLY A 1 428 ? 4.928 -4.796 -35.433 1.00 56.72 428 GLY A N 1
ATOM 3434 C CA . GLY A 1 428 ? 3.648 -4.988 -36.115 1.00 56.72 428 GLY A CA 1
ATOM 3435 C C . GLY A 1 428 ? 3.100 -3.729 -36.788 1.00 56.72 428 GLY A C 1
ATOM 3436 O O . GLY A 1 428 ? 1.976 -3.756 -37.277 1.00 56.72 428 GLY A O 1
ATOM 3437 N N . SER A 1 429 ? 3.872 -2.635 -36.840 1.00 68.38 429 SER A N 1
ATOM 3438 C CA . SER A 1 429 ? 3.554 -1.505 -37.718 1.00 68.38 429 SER A CA 1
ATOM 3439 C C . SER A 1 429 ? 3.554 -1.976 -39.169 1.00 68.38 429 SER A C 1
ATOM 3441 O O . SER A 1 429 ? 4.527 -2.584 -39.624 1.00 68.38 429 SER A O 1
ATOM 3443 N N . ILE A 1 430 ? 2.465 -1.690 -39.878 1.00 77.19 430 ILE A N 1
ATOM 3444 C CA . ILE A 1 430 ? 2.281 -2.085 -41.271 1.00 77.19 430 ILE A CA 1
ATOM 3445 C C . ILE A 1 430 ? 2.409 -0.845 -42.142 1.00 77.19 430 ILE A C 1
ATOM 3447 O O . ILE A 1 430 ? 1.734 0.159 -41.926 1.00 77.19 430 ILE A O 1
ATOM 3451 N N . PHE A 1 431 ? 3.266 -0.931 -43.144 1.00 84.06 431 PHE A N 1
ATOM 3452 C CA . PHE A 1 431 ? 3.534 0.122 -44.106 1.00 84.06 431 PHE A CA 1
ATOM 3453 C C . PHE A 1 431 ? 3.146 -0.363 -45.493 1.00 84.06 431 PHE A C 1
ATOM 3455 O O . PHE A 1 431 ? 3.319 -1.535 -45.804 1.00 84.06 431 PHE A O 1
ATOM 3462 N N . ARG A 1 432 ? 2.644 0.521 -46.346 1.00 86.56 432 ARG A N 1
ATOM 3463 C CA . ARG A 1 432 ? 2.574 0.252 -47.783 1.00 86.56 432 ARG A CA 1
ATOM 3464 C C . ARG A 1 432 ? 3.830 0.801 -48.442 1.00 86.56 432 ARG A C 1
ATOM 3466 O O . ARG A 1 432 ? 4.230 1.920 -48.125 1.00 86.56 432 ARG A O 1
ATOM 3473 N N . ILE A 1 433 ? 4.428 0.026 -49.340 1.00 88.25 433 ILE A N 1
ATOM 3474 C CA . ILE A 1 433 ? 5.558 0.478 -50.156 1.00 88.25 433 ILE A CA 1
ATOM 3475 C C . ILE A 1 433 ? 4.998 1.303 -51.315 1.00 88.25 433 ILE A C 1
ATOM 3477 O O . ILE A 1 433 ? 4.342 0.747 -52.191 1.00 88.25 433 ILE A O 1
ATOM 3481 N N . ASP A 1 434 ? 5.217 2.617 -51.321 1.00 92.25 434 ASP A N 1
ATOM 3482 C CA . ASP A 1 434 ? 4.648 3.504 -52.344 1.00 92.25 434 ASP A CA 1
ATOM 3483 C C . ASP A 1 434 ? 5.582 3.653 -53.555 1.00 92.25 434 ASP A C 1
ATOM 3485 O O . ASP A 1 434 ? 5.132 3.535 -54.694 1.00 92.25 434 ASP A O 1
ATOM 3489 N N . SER A 1 435 ? 6.883 3.876 -53.336 1.00 95.50 435 SER A N 1
ATOM 3490 C CA . SER A 1 435 ? 7.882 3.915 -54.414 1.00 95.50 435 SER A CA 1
ATOM 3491 C C . SER A 1 435 ? 9.303 3.643 -53.915 1.00 95.50 435 SER A C 1
ATOM 3493 O O . SER A 1 435 ? 9.609 3.786 -52.729 1.00 95.50 435 SER A O 1
ATOM 3495 N N . VAL A 1 436 ? 10.177 3.247 -54.845 1.00 94.25 436 VAL A N 1
ATOM 3496 C CA . VAL A 1 436 ? 11.621 3.091 -54.629 1.00 94.25 436 VAL A CA 1
ATOM 3497 C C . VAL A 1 436 ? 12.347 3.865 -55.722 1.00 94.25 436 VAL A C 1
ATOM 3499 O O . VAL A 1 436 ? 12.292 3.498 -56.896 1.00 94.25 436 VAL A O 1
ATOM 3502 N N . GLU A 1 437 ? 13.029 4.936 -55.342 1.00 93.44 437 GLU A N 1
ATOM 3503 C CA . GLU A 1 437 ? 13.640 5.898 -56.257 1.00 93.44 437 GLU A CA 1
ATOM 3504 C C . GLU A 1 437 ? 15.138 6.009 -55.990 1.00 93.44 437 GLU A C 1
ATOM 3506 O O . GLU A 1 437 ? 15.602 5.849 -54.864 1.00 93.44 437 GLU A O 1
ATOM 3511 N N . LYS A 1 438 ? 15.924 6.271 -57.032 1.00 88.69 438 LYS A N 1
ATOM 3512 C CA . LYS A 1 438 ? 17.354 6.546 -56.888 1.00 88.69 438 LYS A CA 1
ATOM 3513 C C . LYS A 1 438 ? 17.557 8.053 -56.930 1.00 88.69 438 LYS A C 1
ATOM 3515 O O . LYS A 1 438 ? 17.126 8.688 -57.891 1.00 88.69 438 LYS A O 1
ATOM 3520 N N . THR A 1 439 ? 18.224 8.618 -55.931 1.00 81.06 439 THR A N 1
ATOM 3521 C CA . THR A 1 439 ? 18.527 10.052 -55.928 1.00 81.06 439 THR A CA 1
ATOM 3522 C C . THR A 1 439 ? 19.532 10.371 -57.036 1.00 81.06 439 THR A C 1
ATOM 3524 O O . THR A 1 439 ? 20.445 9.582 -57.309 1.00 81.06 439 THR A O 1
ATOM 3527 N N . GLN A 1 440 ? 19.364 11.522 -57.693 1.00 66.94 440 GLN A N 1
ATOM 3528 C CA . GLN A 1 440 ? 20.394 12.070 -58.580 1.00 66.94 440 GLN A CA 1
ATOM 3529 C C . GLN A 1 440 ? 21.653 12.350 -57.745 1.00 66.94 440 GLN A C 1
ATOM 3531 O O . GLN A 1 440 ? 21.521 12.773 -56.602 1.00 66.94 440 GLN A O 1
ATOM 3536 N N . GLN A 1 441 ? 22.844 12.044 -58.273 1.00 59.75 441 GLN A N 1
ATOM 3537 C CA . GLN A 1 441 ? 24.115 12.070 -57.529 1.00 59.75 441 GLN A CA 1
ATOM 3538 C C . GLN A 1 441 ? 24.227 13.273 -56.578 1.00 59.75 441 GLN A C 1
ATOM 3540 O O . GLN A 1 441 ? 24.202 14.420 -57.020 1.00 59.75 441 GLN A O 1
ATOM 3545 N N . ILE A 1 442 ? 24.383 12.988 -55.285 1.00 58.09 442 ILE A N 1
ATOM 3546 C CA . ILE A 1 442 ? 24.797 13.965 -54.278 1.00 58.09 442 ILE A CA 1
ATOM 3547 C C . ILE A 1 442 ? 26.276 13.668 -54.040 1.00 58.09 442 ILE A C 1
ATOM 3549 O O . ILE A 1 442 ? 26.598 12.617 -53.495 1.00 58.09 442 ILE A O 1
ATOM 3553 N N . ASP A 1 443 ? 27.169 14.541 -54.508 1.00 55.34 443 ASP A N 1
ATOM 3554 C CA . ASP A 1 443 ? 28.622 14.422 -54.301 1.00 55.34 443 ASP A CA 1
ATOM 3555 C C . ASP A 1 443 ? 29.195 13.037 -54.685 1.00 55.34 443 ASP A C 1
ATOM 3557 O O . ASP A 1 443 ? 29.768 12.331 -53.859 1.00 55.34 443 ASP A O 1
ATOM 3561 N N . ASP A 1 444 ? 28.980 12.616 -55.940 1.00 58.09 444 ASP A N 1
ATOM 3562 C CA . ASP A 1 444 ? 29.345 11.301 -56.518 1.00 58.09 444 ASP A CA 1
ATOM 3563 C C . ASP A 1 444 ? 28.678 10.060 -55.895 1.00 58.09 444 ASP A C 1
ATOM 3565 O O . ASP A 1 444 ? 28.717 8.969 -56.470 1.00 58.09 444 ASP A O 1
ATOM 3569 N N . ASN A 1 445 ? 27.956 10.236 -54.793 1.00 66.38 445 ASN A N 1
ATOM 3570 C CA . ASN A 1 445 ? 27.295 9.184 -54.047 1.00 66.38 445 ASN A CA 1
ATOM 3571 C C . ASN A 1 445 ? 25.797 9.128 -54.375 1.00 66.38 445 ASN A C 1
ATOM 3573 O O . ASN A 1 445 ? 25.064 10.114 -54.296 1.00 66.38 445 ASN A O 1
ATOM 3577 N N . SER A 1 446 ? 25.312 7.942 -54.748 1.00 78.94 446 SER A N 1
ATOM 3578 C CA . SER A 1 446 ? 23.884 7.716 -54.983 1.00 78.94 446 SER A CA 1
ATOM 3579 C C . SER A 1 446 ? 23.271 6.902 -53.852 1.00 78.94 446 SER A C 1
ATOM 3581 O O . SER A 1 446 ? 23.697 5.771 -53.614 1.00 78.94 446 SER A O 1
ATOM 3583 N N . ILE A 1 447 ? 22.236 7.446 -53.220 1.00 89.31 447 ILE A N 1
ATOM 3584 C CA . ILE A 1 447 ? 21.392 6.731 -52.259 1.00 89.31 447 ILE A CA 1
ATOM 3585 C C . ILE A 1 447 ? 20.039 6.387 -52.887 1.00 89.31 447 ILE A C 1
ATOM 3587 O O . ILE A 1 447 ? 19.646 6.952 -53.913 1.00 89.31 447 ILE A O 1
ATOM 3591 N N . TRP A 1 448 ? 19.330 5.454 -52.266 1.00 92.44 448 TRP A N 1
ATOM 3592 C CA . TRP A 1 448 ? 17.972 5.080 -52.648 1.00 92.44 448 TRP A CA 1
ATOM 3593 C C . TRP A 1 448 ? 16.965 5.646 -51.653 1.00 92.44 448 TRP A C 1
ATOM 3595 O O . TRP A 1 448 ? 17.154 5.520 -50.447 1.00 92.44 448 TRP A O 1
ATOM 3605 N N . ILE A 1 449 ? 15.888 6.240 -52.152 1.00 94.81 449 ILE A N 1
ATOM 3606 C CA . ILE A 1 449 ? 14.763 6.719 -51.356 1.00 94.81 449 ILE A CA 1
ATOM 3607 C C . ILE A 1 449 ? 13.644 5.688 -51.443 1.00 94.81 449 ILE A C 1
ATOM 3609 O O . ILE A 1 449 ? 13.217 5.317 -52.537 1.00 94.81 449 ILE A O 1
ATOM 3613 N N . ILE A 1 450 ? 13.163 5.227 -50.292 1.00 94.75 450 ILE A N 1
ATOM 3614 C CA . ILE A 1 450 ? 12.008 4.332 -50.197 1.00 94.75 450 ILE A CA 1
ATOM 3615 C C . ILE A 1 450 ? 10.871 5.100 -49.534 1.00 94.75 450 ILE A C 1
ATOM 3617 O O . ILE A 1 450 ? 10.938 5.421 -48.345 1.00 94.75 450 ILE A O 1
ATOM 3621 N N . ASN A 1 451 ? 9.823 5.386 -50.302 1.00 95.75 451 ASN A N 1
ATOM 3622 C CA . ASN A 1 451 ? 8.625 6.045 -49.802 1.00 95.75 451 ASN A CA 1
ATOM 3623 C C . ASN A 1 451 ? 7.653 4.996 -49.257 1.00 95.75 451 ASN A C 1
ATOM 3625 O O . ASN A 1 451 ? 7.266 4.062 -49.962 1.00 95.75 451 ASN A O 1
ATOM 3629 N N . LEU A 1 452 ? 7.267 5.161 -47.996 1.00 91.69 452 LEU A N 1
ATOM 3630 C CA . LEU A 1 452 ? 6.343 4.304 -47.273 1.00 91.69 452 LEU A CA 1
ATOM 3631 C C . LEU A 1 452 ? 5.184 5.131 -46.714 1.00 91.69 452 LEU A C 1
ATOM 3633 O O . LEU A 1 452 ? 5.385 6.235 -46.208 1.00 91.69 452 LEU A O 1
ATOM 3637 N N . THR A 1 453 ? 3.992 4.547 -46.675 1.00 90.19 453 THR A N 1
ATOM 3638 C CA . THR A 1 453 ? 2.845 5.113 -45.954 1.00 90.19 453 THR A CA 1
ATOM 3639 C C . THR A 1 453 ? 2.463 4.196 -44.804 1.00 90.19 453 THR A C 1
ATOM 3641 O O . THR A 1 453 ? 2.216 3.007 -45.014 1.00 90.19 453 THR A O 1
ATOM 3644 N N . LEU A 1 454 ? 2.380 4.738 -43.585 1.00 84.81 454 LEU A N 1
ATOM 3645 C CA . LEU A 1 454 ? 1.880 3.991 -42.435 1.00 84.81 454 LEU A CA 1
ATOM 3646 C C . LEU A 1 454 ? 0.401 3.645 -42.642 1.00 84.81 454 LEU A C 1
ATOM 3648 O O . LEU A 1 454 ? -0.445 4.528 -42.798 1.00 84.81 454 LEU A O 1
ATOM 3652 N N . ASN A 1 455 ? 0.096 2.352 -42.601 1.00 73.69 455 ASN A N 1
ATOM 3653 C CA . ASN A 1 455 ? -1.253 1.837 -42.729 1.00 73.69 455 ASN A CA 1
ATOM 3654 C C . ASN A 1 455 ? -1.892 1.674 -41.341 1.00 73.69 455 ASN A C 1
ATOM 3656 O O . ASN A 1 455 ? -1.236 1.246 -40.394 1.00 73.69 455 ASN A O 1
ATOM 3660 N N . ASN A 1 456 ? -3.177 2.007 -41.219 1.00 67.38 456 ASN A N 1
ATOM 3661 C CA . ASN A 1 456 ? -3.914 1.962 -39.954 1.00 67.38 456 ASN A CA 1
ATOM 3662 C C . ASN A 1 456 ? -5.097 0.983 -40.050 1.00 67.38 456 ASN A C 1
ATOM 3664 O O . ASN A 1 456 ? -5.642 0.775 -41.134 1.00 67.38 456 ASN A O 1
ATOM 3668 N N . ASP A 1 457 ? -5.543 0.436 -38.914 1.00 56.53 457 ASP A N 1
ATOM 3669 C CA . ASP A 1 457 ? -6.601 -0.596 -38.810 1.00 56.53 457 ASP A CA 1
ATOM 3670 C C . ASP A 1 457 ? -7.963 -0.218 -39.433 1.00 56.53 457 ASP A C 1
ATOM 3672 O O . ASP A 1 457 ? -8.813 -1.078 -39.680 1.00 56.53 457 ASP A O 1
ATOM 3676 N N . ASP A 1 458 ? -8.194 1.067 -39.707 1.00 54.31 458 ASP A N 1
ATOM 3677 C CA . ASP A 1 458 ? -9.398 1.547 -40.391 1.00 54.31 458 ASP A CA 1
ATOM 3678 C C . ASP A 1 458 ? -9.377 1.296 -41.914 1.00 54.31 458 ASP A C 1
ATOM 3680 O O . ASP A 1 458 ? -10.402 1.475 -42.578 1.00 54.31 458 ASP A O 1
ATOM 3684 N N . ASN A 1 459 ? -8.248 0.856 -42.483 1.00 56.34 459 ASN A N 1
ATOM 3685 C CA . ASN A 1 459 ? -8.116 0.619 -43.917 1.00 56.34 459 ASN A CA 1
ATOM 3686 C C . ASN A 1 459 ? -8.764 -0.716 -44.347 1.00 56.34 459 ASN A C 1
ATOM 3688 O O . ASN A 1 459 ? -8.585 -1.758 -43.712 1.00 56.34 459 ASN A O 1
ATOM 3692 N N . LYS A 1 460 ? -9.528 -0.692 -45.449 1.00 55.06 460 LYS A N 1
ATOM 3693 C CA . LYS A 1 460 ? -10.325 -1.836 -45.941 1.00 55.06 460 LYS A CA 1
ATOM 3694 C C . LYS A 1 460 ? -9.469 -3.072 -46.245 1.00 55.06 460 LYS A C 1
ATOM 3696 O O . LYS A 1 460 ? -9.921 -4.187 -46.009 1.00 55.06 460 LYS A O 1
ATOM 3701 N N . GLU A 1 461 ? -8.236 -2.873 -46.706 1.00 52.59 461 GLU A N 1
ATOM 3702 C CA . GLU A 1 461 ? -7.288 -3.950 -47.028 1.00 52.59 461 GLU A CA 1
ATOM 3703 C C . GLU A 1 461 ? -6.853 -4.749 -45.788 1.00 52.59 461 GLU A C 1
ATOM 3705 O O . GLU A 1 461 ? -6.801 -5.976 -45.829 1.00 52.59 461 GLU A O 1
ATOM 3710 N N . LEU A 1 462 ? -6.623 -4.075 -44.655 1.00 53.47 462 LEU A N 1
ATOM 3711 C CA . LEU A 1 462 ? -6.250 -4.721 -43.391 1.00 53.47 462 LEU A CA 1
ATOM 3712 C C . LEU A 1 462 ? -7.419 -5.478 -42.760 1.00 53.47 462 LEU A C 1
ATOM 3714 O O . LEU A 1 462 ? -7.217 -6.542 -42.174 1.00 53.47 462 LEU A O 1
ATOM 3718 N N . LYS A 1 463 ? -8.648 -4.970 -42.913 1.00 56.19 463 LYS A N 1
ATOM 3719 C CA . LYS A 1 463 ? -9.860 -5.692 -42.495 1.00 56.19 463 LYS A CA 1
ATOM 3720 C C . LYS A 1 463 ? -10.029 -6.994 -43.271 1.00 56.19 463 LYS A C 1
ATOM 3722 O O . LYS A 1 463 ? -10.227 -8.030 -42.650 1.00 56.19 463 LYS A O 1
ATOM 3727 N N . HIS A 1 464 ? -9.855 -6.951 -44.590 1.00 50.59 464 HIS A N 1
ATOM 3728 C CA . HIS A 1 464 ? -9.992 -8.127 -45.448 1.00 50.59 464 HIS A CA 1
ATOM 3729 C C . HIS A 1 464 ? -8.898 -9.178 -45.176 1.00 50.59 464 HIS A C 1
ATOM 3731 O O . HIS A 1 464 ? -9.181 -10.370 -45.103 1.00 50.59 464 HIS A O 1
ATOM 3737 N N . LEU A 1 465 ? -7.656 -8.743 -44.925 1.00 45.16 465 LEU A N 1
ATOM 3738 C CA . LEU A 1 465 ? -6.567 -9.632 -44.505 1.00 45.16 465 LEU A CA 1
ATOM 3739 C C . LEU A 1 465 ? -6.830 -10.262 -43.126 1.00 45.16 465 LEU A C 1
ATOM 3741 O O . LEU A 1 465 ? -6.560 -11.442 -42.919 1.00 45.16 465 LEU A O 1
ATOM 3745 N N . ASN A 1 466 ? -7.367 -9.494 -42.175 1.00 46.59 466 ASN A N 1
ATOM 3746 C CA . ASN A 1 466 ? -7.717 -10.004 -40.847 1.00 46.59 466 ASN A CA 1
ATOM 3747 C C . ASN A 1 466 ? -8.916 -10.963 -40.868 1.00 46.59 466 ASN A C 1
ATOM 3749 O O . ASN A 1 466 ? -8.986 -11.842 -40.013 1.00 46.59 466 ASN A O 1
ATOM 3753 N N . GLU A 1 467 ? -9.839 -10.807 -41.818 1.00 46.19 467 GLU A N 1
ATOM 3754 C CA . GLU A 1 467 ? -10.950 -11.737 -42.050 1.00 46.19 467 GLU A CA 1
ATOM 3755 C C . GLU A 1 467 ? -10.489 -13.034 -42.725 1.00 46.19 467 GLU A C 1
ATOM 3757 O O . GLU A 1 467 ? -10.974 -14.092 -42.354 1.00 46.19 467 GLU A O 1
ATOM 3762 N N . TYR A 1 468 ? -9.521 -12.977 -43.646 1.00 37.09 468 TYR A N 1
ATOM 3763 C CA . TYR A 1 468 ? -8.946 -14.165 -44.295 1.00 37.09 468 TYR A CA 1
ATOM 3764 C C . TYR A 1 468 ? -8.043 -15.001 -43.366 1.00 37.09 468 TYR A C 1
ATOM 3766 O O . TYR A 1 468 ? -7.866 -16.197 -43.575 1.00 37.09 468 TYR A O 1
ATOM 3774 N N . LEU A 1 469 ? -7.438 -14.368 -42.355 1.00 35.28 469 LEU A N 1
ATOM 3775 C CA . LEU A 1 469 ? -6.561 -15.018 -41.368 1.00 35.28 469 LEU A CA 1
ATOM 3776 C C . LEU A 1 469 ? -7.305 -15.544 -40.123 1.00 35.28 469 LEU A C 1
ATOM 3778 O O . LEU A 1 469 ? -6.655 -16.103 -39.237 1.00 35.28 469 LEU A O 1
ATOM 3782 N N . ARG A 1 470 ? -8.620 -15.317 -40.020 1.00 35.06 470 ARG A N 1
ATOM 3783 C CA . ARG A 1 470 ? -9.510 -15.910 -39.009 1.00 35.06 470 ARG A CA 1
ATOM 3784 C C . ARG A 1 470 ? -10.151 -17.170 -39.563 1.00 35.06 470 ARG A C 1
ATOM 3786 O O . ARG A 1 470 ? -10.335 -18.102 -38.750 1.00 35.06 470 ARG A O 1
#

Foldseek 3Di:
DVCVVCVLVVVVVCLLVVLVVCLVCQLVVLVVLLVVLVPPVNVQPFLLSVLSNLLSVLSNVLSCLPSVQVNCCQPVVDNQCLDQCSLQPSVLSNLLSLLLNLVSLLVSLLLLLLCLAPDPVSVVCGDNVNSVVCSVVSSVVSNVLSNCSSVQWGFDVQLVRHIDGDQDPVSVVSVVVSCCSRQVVSLVSSVVSLVSSLVSNVVVVVVDDDDPPPVVVSVVVNVVSNVVSVCVSVCSVPPPVVVVVPDQDAEEEEDLCCPPDPVSVVVSVVVVSRGVHYHYHNHPVVVVVVLVPNPDDDWYWYAYPVVLDIDTNPDDDDDPPPDQPPAPDDDDPDQKAKWKAKAWDAPVVLVVLQVQAQHKDFASAKDKTFSDNVVRQVRLVVNVPDPRTHMEMEIEMEGPPDDRHDQKHQCLVVDPNVPRSMMIGGGGFMKHFNDWAWDDDDPNGIHIYTYIYTDDPVDPVNVVVVVVVD

Secondary structure (DSSP, 8-state):
-HHHHHHHHHHHHHHHHHHHHHHHHHHHHHHHHHHHHTSHHHHHH-THHHHHHHHHHHHHHHIIIIIHHHHHHHHS---GGGSHHHHHHHHHHHHHHHHHHHHHHHHHHHHHHHHH-S-HHHHTTSSHHHHHHHHHHHHHHHHHHTTTHHHHEEEEGGGTSEEEE--SHHHHHHHHHHHIIIIIHHHHHHHHHHHHHHHHHHHHHHHSPPPTTHHHHHHHHHHHHHHHHHHHHHHHHHHTTTGGGS---EEEEE-TTTTS-HHHHHHHHHHHTT-SEEEEES-HHHHHHHHHH----S--EEEETTTTEEE-TT-SS------TTSS-----SSSEEEEEEEEEEEHHHHHHHHHTTTSEEE-SS-EEEES-HHHHHHHHHHGGGSTTEEEEEEEEEEETT--S--SEEE-TTTSSSGGG-EEEEPTT-EEEEEEEEEPP-BTTB--EEEEEEEE-TTSHHHHHHHHHT-

Sequence (470 aa):
MSAVVDYDIVYARLTIVIVPIQIVLGVLTNIFNIIVLSRRSLLRASPCTHYFLAIAVTSILYVIVGSGSQFAQKYFMLKPYNTIVGCKVLPYILTLITCYVSTLLTLAAYDRFCQSSTLVYVRRWSSVRVARRAIIGTAIVLSIVLSPTIIIWYINDDYGGVCLSYTDTGATVMVIVQTITADYLPPLMMAVFGLLTIRNIRSERNRVVPVAGGVARQRRTEIQLAKMLLWQVLDYLIFFLPIDNLENFSLIWPDDDINRTDDCLDMQNRLRSTIDYLKLFNSAQDCKRYLIAVETSKEKICFNPTKHELWAKDYPMVRVNQYPKFLRSLSWKTKQVTAYRGQGMKVEELQNFKENIGQLLSMNSFFSTSLSEETALKFALDALGKSDLVGVLFHIQIDITVKYAKPFANIGQLSYYRHEKEVLFTMGSIFRIDSVEKTQQIDDNSIWIINLTLNNDDNKELKHLNEYLR

pLDDT: mean 72.14, std 20.14, range [23.39, 97.5]

Radius of gyration: 32.24 Å; chains: 1; bounding box: 67×45×94 Å